Protein AF-A0A165MUW9-F1 (afdb_monomer_lite)

Structure (mmCIF, N/CA/C/O backbone):
data_AF-A0A165MUW9-F1
#
_entry.id   AF-A0A165MUW9-F1
#
loop_
_atom_site.group_PDB
_atom_site.id
_atom_site.type_symbol
_atom_site.label_atom_id
_atom_site.label_alt_id
_atom_site.label_comp_id
_atom_site.label_asym_id
_atom_site.label_entity_id
_atom_site.label_seq_id
_atom_site.pdbx_PDB_ins_code
_atom_site.Cartn_x
_atom_site.Cartn_y
_atom_site.Cartn_z
_atom_site.occupancy
_atom_site.B_iso_or_equiv
_atom_site.auth_seq_id
_atom_site.auth_comp_id
_atom_site.auth_asym_id
_atom_site.auth_atom_id
_atom_site.pdbx_PDB_model_num
ATOM 1 N N . MET A 1 1 ? -27.043 -12.378 21.283 1.00 35.66 1 MET A N 1
ATOM 2 C CA . MET A 1 1 ? -28.149 -11.567 20.725 1.00 35.66 1 MET A CA 1
ATOM 3 C C . MET A 1 1 ? -29.517 -12.014 21.236 1.00 35.66 1 MET A C 1
ATOM 5 O O . MET A 1 1 ? -30.112 -11.229 21.950 1.00 35.66 1 MET A O 1
ATOM 9 N N . ALA A 1 2 ? -29.975 -13.257 21.007 1.00 33.88 2 ALA A N 1
ATOM 10 C CA . ALA A 1 2 ? -31.263 -13.745 21.541 1.00 33.88 2 ALA A CA 1
ATOM 11 C C . ALA A 1 2 ? -31.456 -13.462 23.050 1.00 33.88 2 ALA A C 1
ATOM 13 O O . ALA A 1 2 ? -32.377 -12.740 23.406 1.00 33.88 2 ALA A O 1
ATOM 14 N N . ARG A 1 3 ? -30.514 -13.883 23.914 1.00 37.28 3 ARG A N 1
ATOM 15 C CA . ARG A 1 3 ? -30.534 -13.561 25.361 1.00 37.28 3 ARG A CA 1
ATOM 16 C C . ARG A 1 3 ? -30.608 -12.055 25.683 1.00 37.28 3 ARG A C 1
ATOM 18 O O . ARG A 1 3 ? -31.228 -11.696 26.672 1.00 37.28 3 ARG A O 1
ATOM 25 N N . LEU A 1 4 ? -30.016 -11.182 24.861 1.00 36.91 4 LEU A N 1
ATOM 26 C CA . LEU A 1 4 ? -30.074 -9.723 25.057 1.00 36.91 4 LEU A CA 1
ATOM 27 C C . LEU A 1 4 ? -31.446 -9.151 24.670 1.00 36.91 4 LEU A C 1
ATOM 29 O O . LEU A 1 4 ? -31.953 -8.283 25.367 1.00 36.91 4 LEU A O 1
ATOM 33 N N . LEU A 1 5 ? -32.077 -9.672 23.612 1.00 44.84 5 LEU A N 1
ATOM 34 C CA . LEU A 1 5 ? -33.445 -9.298 23.228 1.00 44.84 5 LEU A CA 1
ATOM 35 C C . LEU A 1 5 ? -34.474 -9.774 24.266 1.00 44.84 5 LEU A C 1
ATOM 37 O O . LEU A 1 5 ? -35.399 -9.033 24.585 1.00 44.84 5 LEU A O 1
ATOM 41 N N . THR A 1 6 ? -34.266 -10.957 24.859 1.00 43.69 6 THR A N 1
ATOM 42 C CA . THR A 1 6 ? -35.079 -11.447 25.986 1.00 43.69 6 THR A CA 1
ATOM 43 C C . THR A 1 6 ? -34.939 -10.557 27.226 1.00 43.69 6 THR A C 1
ATOM 45 O O . THR A 1 6 ? -35.933 -10.301 27.893 1.00 43.69 6 THR A O 1
ATOM 48 N N . MET A 1 7 ? -33.740 -10.038 27.518 1.00 37.38 7 MET A N 1
ATOM 49 C CA . MET A 1 7 ? -33.529 -9.091 28.627 1.00 37.38 7 MET A CA 1
ATOM 50 C C . MET A 1 7 ? -34.058 -7.677 28.333 1.00 37.38 7 MET A C 1
ATOM 52 O O . MET A 1 7 ? -34.380 -6.953 29.267 1.00 37.38 7 MET A O 1
ATOM 56 N N . ALA A 1 8 ? -34.183 -7.290 27.059 1.00 43.69 8 ALA A N 1
ATOM 57 C CA . ALA A 1 8 ? -34.751 -6.006 26.638 1.00 43.69 8 ALA A CA 1
ATOM 58 C C . ALA A 1 8 ? -36.284 -6.029 26.443 1.00 43.69 8 ALA A C 1
ATOM 60 O O . ALA A 1 8 ? -36.875 -4.987 26.175 1.00 43.69 8 ALA A O 1
ATOM 61 N N . ASN A 1 9 ? -36.923 -7.201 26.551 1.00 39.31 9 ASN A N 1
ATOM 62 C CA . ASN A 1 9 ? -38.351 -7.423 26.293 1.00 39.31 9 ASN A CA 1
ATOM 63 C C . ASN A 1 9 ? -38.828 -6.966 24.891 1.00 39.31 9 ASN A C 1
ATOM 65 O O . ASN A 1 9 ? -39.945 -6.480 24.723 1.00 39.31 9 ASN A O 1
ATOM 69 N N . ILE A 1 10 ? -37.972 -7.124 23.872 1.00 44.31 10 ILE A N 1
ATOM 70 C CA . ILE A 1 10 ? -38.274 -6.780 22.473 1.00 44.31 10 ILE A CA 1
ATOM 71 C C . ILE A 1 10 ? -38.546 -8.073 21.697 1.00 44.31 10 ILE A C 1
ATOM 73 O O . ILE A 1 10 ? -37.642 -8.896 21.534 1.00 44.31 10 ILE A O 1
ATOM 77 N N . GLN A 1 11 ? -39.767 -8.249 21.178 1.00 35.22 11 GLN A N 1
ATOM 78 C CA . GLN A 1 11 ? -40.065 -9.347 20.251 1.00 35.22 11 GLN A CA 1
ATOM 79 C C . GLN A 1 11 ? -39.429 -9.076 18.873 1.00 35.22 11 GLN A C 1
ATOM 81 O O . GLN A 1 11 ? -39.721 -8.045 18.264 1.00 35.22 11 GLN A O 1
ATOM 86 N N . PRO A 1 12 ? -38.567 -9.970 18.351 1.00 47.41 12 PRO A N 1
ATOM 87 C CA . PRO A 1 12 ? -38.025 -9.837 17.004 1.00 47.41 12 PRO A CA 1
ATOM 88 C C . PRO A 1 12 ? -39.065 -10.238 15.948 1.00 47.41 12 PRO A C 1
ATOM 90 O O . PRO A 1 12 ? -39.785 -11.221 16.118 1.00 47.41 12 PRO A O 1
ATOM 93 N N . ASN A 1 13 ? -39.100 -9.508 14.831 1.00 52.81 13 ASN A N 1
ATOM 94 C CA . ASN A 1 13 ? -39.949 -9.841 13.687 1.00 52.81 13 ASN A CA 1
ATOM 95 C C . ASN A 1 13 ? -39.498 -11.190 13.059 1.00 52.81 13 ASN A C 1
ATOM 97 O O . ASN A 1 13 ? -38.315 -11.311 12.712 1.00 52.81 13 ASN A O 1
ATOM 101 N N . PRO A 1 14 ? -40.393 -12.191 12.906 1.00 44.78 14 PRO A N 1
ATOM 102 C CA . PRO A 1 14 ? -40.047 -13.508 12.362 1.00 44.78 14 PRO A CA 1
ATOM 103 C C . PRO A 1 14 ? -39.533 -13.465 10.914 1.00 44.78 14 PRO A C 1
ATOM 105 O O . PRO A 1 14 ? -38.589 -14.189 10.596 1.00 44.78 14 PRO A O 1
ATOM 108 N N . ASP A 1 15 ? -40.042 -12.564 10.070 1.00 40.88 15 ASP A N 1
ATOM 109 C CA . ASP A 1 15 ? -39.651 -12.471 8.654 1.00 40.88 15 ASP A CA 1
ATOM 110 C C . ASP A 1 15 ? -38.166 -12.100 8.496 1.00 40.88 15 ASP A C 1
ATOM 112 O O . ASP A 1 15 ? -37.473 -12.552 7.582 1.00 40.88 15 ASP A O 1
ATOM 116 N N . VAL A 1 16 ? -37.639 -11.315 9.443 1.00 44.62 16 VAL A N 1
ATOM 117 C CA . VAL A 1 16 ? -36.217 -10.947 9.498 1.00 44.62 16 VAL A CA 1
ATOM 118 C C . VAL A 1 16 ? -35.354 -12.156 9.874 1.00 44.62 16 VAL A C 1
ATOM 120 O O . VAL A 1 16 ? -34.238 -12.288 9.376 1.00 44.62 16 VAL A O 1
ATOM 123 N N . LEU A 1 17 ? -35.849 -13.066 10.718 1.00 44.97 17 LEU A N 1
ATOM 124 C CA . LEU A 1 17 ? -35.105 -14.260 11.133 1.00 44.97 17 LEU A CA 1
ATOM 125 C C . LEU A 1 17 ? -35.004 -15.301 10.007 1.00 44.97 17 LEU A C 1
ATOM 127 O O . LEU A 1 17 ? -33.941 -15.908 9.840 1.00 44.97 17 LEU A O 1
ATOM 131 N N . ASP A 1 18 ? -36.049 -15.473 9.195 1.00 39.03 18 ASP A N 1
ATOM 132 C CA . ASP A 1 18 ? -36.024 -16.435 8.085 1.00 39.03 18 ASP A CA 1
ATOM 133 C C . ASP A 1 18 ? -35.266 -15.911 6.845 1.00 39.03 18 ASP A C 1
ATOM 135 O O . ASP A 1 18 ? -34.538 -16.679 6.205 1.00 39.03 18 ASP A O 1
ATOM 139 N N . LEU A 1 19 ? -35.270 -14.594 6.583 1.00 37.19 19 LEU A N 1
ATOM 140 C CA . LEU A 1 19 ? -34.364 -13.960 5.604 1.00 37.19 19 LEU A CA 1
ATOM 141 C C . LEU A 1 19 ? -32.873 -14.178 5.938 1.00 37.19 19 LEU A C 1
ATOM 143 O O . LEU A 1 19 ? -32.042 -14.367 5.040 1.00 37.19 19 LEU A O 1
ATOM 147 N N . TRP A 1 20 ? -32.523 -14.202 7.229 1.00 40.53 20 TRP A N 1
ATOM 148 C CA . TRP A 1 20 ? -31.165 -14.521 7.685 1.00 40.53 20 TRP A CA 1
ATOM 149 C C . TRP A 1 20 ? -30.823 -16.012 7.554 1.00 40.53 20 TRP A C 1
ATOM 151 O O . TRP A 1 20 ? -29.695 -16.341 7.180 1.00 40.53 20 TRP A O 1
ATOM 161 N N . ARG A 1 21 ? -31.778 -16.920 7.798 1.00 40.44 21 ARG A N 1
ATOM 162 C CA . ARG A 1 21 ? -31.578 -18.375 7.645 1.00 40.44 21 ARG A CA 1
ATOM 163 C C . ARG A 1 21 ? -31.292 -18.786 6.202 1.00 40.44 21 ARG A C 1
ATOM 165 O O . ARG A 1 21 ? -30.348 -19.537 5.962 1.00 40.44 21 ARG A O 1
ATOM 172 N N . LEU A 1 22 ? -32.051 -18.262 5.239 1.00 33.56 22 LEU A N 1
ATOM 173 C CA . LEU A 1 22 ? -31.872 -18.586 3.816 1.00 33.56 22 LEU A CA 1
ATOM 174 C C . LEU A 1 22 ? -30.542 -18.061 3.241 1.00 33.56 22 LEU A C 1
ATOM 176 O O . LEU A 1 22 ? -29.951 -18.694 2.367 1.00 33.56 22 LEU A O 1
ATOM 180 N N . SER A 1 23 ? -30.025 -16.947 3.767 1.00 35.31 23 SER A N 1
ATOM 181 C CA . SER A 1 23 ? -28.803 -16.300 3.259 1.00 35.31 23 SER A CA 1
ATOM 182 C C . SER A 1 23 ? -27.492 -17.015 3.636 1.00 35.31 23 SER A C 1
ATOM 184 O O . SER A 1 23 ? -26.454 -16.759 3.027 1.00 35.31 23 SER A O 1
ATOM 186 N N . LEU A 1 24 ? -27.510 -17.915 4.626 1.00 35.19 24 LEU A N 1
ATOM 187 C CA . LEU A 1 24 ? -26.317 -18.584 5.174 1.00 35.19 24 LEU A CA 1
ATOM 188 C C . LEU A 1 24 ? -25.984 -19.936 4.510 1.00 35.19 24 LEU A C 1
ATOM 190 O O . LEU A 1 24 ? -24.987 -20.567 4.860 1.00 35.19 24 LEU A O 1
ATOM 194 N N . HIS A 1 25 ? -26.792 -20.382 3.544 1.00 31.53 25 HIS A N 1
ATOM 195 C CA . HIS A 1 25 ? -26.778 -21.761 3.041 1.00 31.53 25 HIS A CA 1
ATOM 196 C C . HIS A 1 25 ? -25.649 -22.122 2.047 1.00 31.53 25 HIS A C 1
ATOM 198 O O . HIS A 1 25 ? -25.529 -23.295 1.693 1.00 31.53 25 HIS A O 1
ATOM 204 N N . ARG A 1 26 ? -24.837 -21.162 1.562 1.00 27.98 26 ARG A N 1
ATOM 205 C CA . ARG A 1 26 ? -23.780 -21.404 0.545 1.00 27.98 26 ARG A CA 1
ATOM 206 C C . ARG A 1 26 ? -22.555 -20.466 0.634 1.00 27.98 26 ARG A C 1
ATOM 208 O O . ARG A 1 26 ? -22.246 -19.783 -0.338 1.00 27.98 26 ARG A O 1
ATOM 215 N N . ILE A 1 27 ? -21.828 -20.426 1.758 1.00 26.78 27 ILE A N 1
ATOM 216 C CA . ILE A 1 27 ? -20.518 -19.732 1.839 1.00 26.78 27 ILE A CA 1
ATOM 217 C C . ILE A 1 27 ? -19.506 -20.537 2.675 1.00 26.78 27 ILE A C 1
ATOM 219 O O . ILE A 1 27 ? -19.787 -20.903 3.816 1.00 26.78 27 ILE A O 1
ATOM 223 N N . VAL A 1 28 ? -18.305 -20.754 2.122 1.00 26.38 28 VAL A N 1
ATOM 224 C CA . VAL A 1 28 ? -17.113 -21.204 2.866 1.00 26.38 28 VAL A CA 1
ATOM 225 C C . VAL A 1 28 ? -16.524 -19.998 3.603 1.00 26.38 28 VAL A C 1
ATOM 227 O O . VAL A 1 28 ? -16.171 -19.003 2.974 1.00 26.38 28 VAL A O 1
ATOM 230 N N . LEU A 1 29 ? -16.437 -20.073 4.932 1.00 27.77 29 LEU A N 1
ATOM 231 C CA . LEU A 1 29 ? -15.969 -18.986 5.798 1.00 27.77 29 LEU A CA 1
ATOM 232 C C . LEU A 1 29 ? -14.586 -19.301 6.382 1.00 27.77 29 LEU A C 1
ATOM 234 O O . LEU A 1 29 ? -14.424 -20.284 7.102 1.00 27.77 29 LEU A O 1
ATOM 238 N N . LEU A 1 30 ? -13.620 -18.421 6.112 1.00 27.19 30 LEU A N 1
ATOM 239 C CA . LEU A 1 30 ? -12.354 -18.314 6.842 1.00 27.19 30 LEU A CA 1
ATOM 240 C C . LEU A 1 30 ? -12.501 -17.253 7.942 1.00 27.19 30 LEU A C 1
ATOM 242 O O . LEU A 1 30 ? -13.113 -16.208 7.718 1.00 27.19 30 LEU A O 1
ATOM 246 N N . ALA A 1 31 ? -11.930 -17.512 9.117 1.00 28.62 31 ALA A N 1
ATOM 247 C CA . ALA A 1 31 ? -11.882 -16.568 10.231 1.00 28.62 31 ALA A CA 1
ATOM 248 C C . ALA A 1 31 ? -10.566 -16.716 11.007 1.00 28.62 31 ALA A C 1
ATOM 250 O O . ALA A 1 31 ? -9.940 -17.776 10.987 1.00 28.62 31 ALA A O 1
ATOM 251 N N . VAL A 1 32 ? -10.165 -15.638 11.679 1.00 33.03 32 VAL A N 1
ATOM 252 C CA . VAL A 1 32 ? -8.877 -15.470 12.363 1.00 33.03 32 VAL A CA 1
ATOM 253 C C . VAL A 1 32 ? -9.152 -14.755 13.683 1.00 33.03 32 VAL A C 1
ATOM 255 O O . VAL A 1 32 ? -9.816 -13.724 13.667 1.00 33.03 32 VAL A O 1
ATOM 258 N N . ILE A 1 33 ? -8.673 -15.275 14.814 1.00 32.31 33 ILE A N 1
ATOM 259 C CA . ILE A 1 33 ? -8.878 -14.665 16.141 1.00 32.31 33 ILE A CA 1
ATOM 260 C C . ILE A 1 33 ? -7.528 -14.304 16.748 1.00 32.31 33 ILE A C 1
ATOM 262 O O . ILE A 1 33 ? -6.602 -15.107 16.673 1.00 32.31 33 ILE A O 1
ATOM 266 N N . SER A 1 34 ? -7.446 -13.111 17.349 1.00 31.97 34 SER A N 1
ATOM 267 C CA . SER A 1 34 ? -6.209 -12.565 17.899 1.00 31.97 34 SER A CA 1
ATOM 268 C C . SER A 1 34 ? -6.417 -11.819 19.228 1.00 31.97 34 SER A C 1
ATOM 270 O O . SER A 1 34 ? -7.342 -11.013 19.345 1.00 31.97 34 SER A O 1
ATOM 272 N N . ILE A 1 35 ? -5.589 -12.111 20.243 1.00 35.50 35 ILE A N 1
ATOM 273 C CA . ILE A 1 35 ? -5.647 -11.522 21.598 1.00 35.50 35 ILE A CA 1
ATOM 274 C C . ILE A 1 35 ? -4.235 -11.390 22.178 1.00 35.50 35 ILE A C 1
ATOM 276 O O . ILE A 1 35 ? -3.543 -12.384 22.379 1.00 35.50 35 ILE A O 1
ATOM 280 N N . SER A 1 36 ? -3.882 -10.169 22.589 1.00 27.86 36 SER A N 1
ATOM 281 C CA . SER A 1 36 ? -2.661 -9.881 23.350 1.00 27.86 36 SER A CA 1
ATOM 282 C C . SER A 1 36 ? -2.977 -9.161 24.669 1.00 27.86 36 SER A C 1
ATOM 284 O O . SER A 1 36 ? -4.088 -8.673 24.872 1.00 27.86 36 SER A O 1
ATOM 286 N N . CYS A 1 37 ? -2.000 -9.094 25.579 1.00 26.31 37 CYS A N 1
ATOM 287 C CA . CYS A 1 37 ? -2.146 -8.878 27.036 1.00 26.31 37 CYS A CA 1
ATOM 288 C C . CYS A 1 37 ? -2.717 -7.520 27.524 1.00 26.31 37 CYS A C 1
ATOM 290 O O . CYS A 1 37 ? -2.519 -7.140 28.675 1.00 26.31 37 CYS A O 1
ATOM 292 N N . SER A 1 38 ? -3.413 -6.761 26.682 1.00 25.17 38 SER A N 1
ATOM 293 C CA . SER A 1 38 ? -4.191 -5.582 27.099 1.00 25.17 38 SER A CA 1
ATOM 294 C C . SER A 1 38 ? -5.479 -5.372 26.293 1.00 25.17 38 SER A C 1
ATOM 296 O O . SER A 1 38 ? -6.309 -4.561 26.699 1.00 25.17 38 SER A O 1
ATOM 298 N N . HIS A 1 39 ? -5.671 -6.076 25.169 1.00 31.17 39 HIS A N 1
ATOM 299 C CA . HIS A 1 39 ? -6.810 -5.906 24.264 1.00 31.17 39 HIS A CA 1
ATOM 300 C C . HIS A 1 39 ? -7.266 -7.271 23.705 1.00 31.17 39 HIS A C 1
ATOM 302 O O . HIS A 1 39 ? -6.510 -7.960 23.019 1.00 31.17 39 HIS A O 1
ATOM 308 N N . LEU A 1 40 ? -8.528 -7.630 23.948 1.00 29.25 40 LEU A N 1
ATOM 309 C CA . LEU A 1 40 ? -9.276 -8.613 23.148 1.00 29.25 40 LEU A CA 1
ATOM 310 C C . LEU A 1 40 ? -9.551 -7.984 21.761 1.00 29.25 40 LEU A C 1
ATOM 312 O O . LEU A 1 40 ? -9.706 -6.776 21.692 1.00 29.25 40 LEU A O 1
ATOM 316 N N . VAL A 1 41 ? -9.658 -8.736 20.661 1.00 31.97 41 VAL A N 1
ATOM 317 C CA . VAL A 1 41 ? -10.349 -8.277 19.432 1.00 31.97 41 VAL A CA 1
ATOM 318 C C . VAL A 1 41 ? -11.072 -9.462 18.800 1.00 31.97 41 VAL A C 1
ATOM 320 O O . VAL A 1 41 ? -10.502 -10.531 18.598 1.00 31.97 41 VAL A O 1
ATOM 323 N N . LEU A 1 42 ? -12.336 -9.252 18.432 1.00 25.73 42 LEU A N 1
ATOM 324 C CA . LEU A 1 42 ? -13.071 -10.158 17.555 1.00 25.73 42 LEU A CA 1
ATOM 325 C C . LEU A 1 42 ? -12.877 -9.706 16.105 1.00 25.73 42 LEU A C 1
ATOM 327 O O . LEU A 1 42 ? -13.496 -8.737 15.666 1.00 25.73 42 LEU A O 1
ATOM 331 N N . ALA A 1 43 ? -12.016 -10.408 15.368 1.00 27.97 43 ALA A N 1
ATOM 332 C CA . ALA A 1 43 ? -11.793 -10.173 13.948 1.00 27.97 43 ALA A CA 1
ATOM 333 C C . ALA A 1 43 ? -12.613 -11.155 13.091 1.00 27.97 43 ALA A C 1
ATOM 335 O O . ALA A 1 43 ? -12.410 -12.366 13.123 1.00 27.97 43 ALA A O 1
ATOM 336 N N . PHE A 1 44 ? -13.502 -10.622 12.253 1.00 40.28 44 PHE A N 1
ATOM 337 C CA . PHE A 1 44 ? -13.894 -11.295 11.015 1.00 40.28 44 PHE A CA 1
ATOM 338 C C . PHE A 1 44 ? -13.036 -10.707 9.908 1.00 40.28 44 PHE A C 1
ATOM 340 O O . PHE A 1 44 ? -13.382 -9.658 9.376 1.00 40.28 44 PHE A O 1
ATOM 347 N N . ALA A 1 45 ? -11.922 -11.378 9.618 1.00 29.25 45 ALA A N 1
ATOM 348 C CA . ALA A 1 45 ? -10.885 -10.897 8.715 1.00 29.25 45 ALA A CA 1
ATOM 349 C C . ALA A 1 45 ? -10.354 -9.489 9.098 1.00 29.25 45 ALA A C 1
ATOM 351 O O . ALA A 1 45 ? -10.822 -8.471 8.602 1.00 29.25 45 ALA A O 1
ATOM 352 N N . ASP A 1 46 ? -9.287 -9.492 9.917 1.00 31.02 46 ASP A N 1
ATOM 353 C CA . ASP A 1 46 ? -8.046 -8.714 9.690 1.00 31.02 46 ASP A CA 1
ATOM 354 C C . ASP A 1 46 ? -7.649 -7.591 10.707 1.00 31.02 46 ASP A C 1
ATOM 356 O O . ASP A 1 46 ? -8.252 -6.521 10.751 1.00 31.02 46 ASP A O 1
ATOM 360 N N . GLY A 1 47 ? -6.535 -7.780 11.454 1.00 36.47 47 GLY A N 1
ATOM 361 C CA . GLY A 1 47 ? -5.840 -6.816 12.369 1.00 36.47 47 GLY A CA 1
ATOM 362 C C . GLY A 1 47 ? -4.339 -6.630 12.007 1.00 36.47 47 GLY A C 1
ATOM 363 O O . GLY A 1 47 ? -3.918 -7.188 10.997 1.00 36.47 47 GLY A O 1
ATOM 364 N N . TRP A 1 48 ? -3.442 -5.878 12.680 1.00 32.78 48 TRP A N 1
ATOM 365 C CA . TRP A 1 48 ? -3.412 -5.027 13.901 1.00 32.78 48 TRP A CA 1
ATOM 366 C C . TRP A 1 48 ? -2.319 -3.920 13.758 1.00 32.78 48 TRP A C 1
ATOM 368 O O . TRP A 1 48 ? -1.617 -3.908 12.754 1.00 32.78 48 TRP A O 1
ATOM 378 N N . VAL A 1 49 ? -2.138 -3.003 14.739 1.00 24.78 49 VAL A N 1
ATOM 379 C CA . VAL A 1 49 ? -0.859 -2.282 15.061 1.00 24.78 49 VAL A CA 1
ATOM 380 C C . VAL A 1 49 ? -0.841 -1.878 16.557 1.00 24.78 49 VAL A C 1
ATOM 382 O O . VAL A 1 49 ? -1.863 -1.414 17.054 1.00 24.78 49 VAL A O 1
ATOM 385 N N . VAL A 1 50 ? 0.310 -1.985 17.245 1.00 24.36 50 VAL A N 1
ATOM 386 C CA . VAL A 1 50 ? 0.539 -1.580 18.658 1.00 24.36 50 VAL A CA 1
ATOM 387 C C . VAL A 1 50 ? 1.452 -0.340 18.756 1.00 24.36 50 VAL A C 1
ATOM 389 O O . VAL A 1 50 ? 2.392 -0.204 17.972 1.00 24.36 50 VAL A O 1
ATOM 392 N N . TRP A 1 51 ? 1.217 0.540 19.739 1.00 22.08 51 TRP A N 1
ATOM 393 C CA . TRP A 1 51 ? 2.070 1.700 20.061 1.00 22.08 51 TRP A CA 1
ATOM 394 C C . TRP A 1 51 ? 3.008 1.421 21.248 1.00 22.08 51 TRP A C 1
ATOM 396 O O . TRP A 1 51 ? 2.622 0.747 22.200 1.00 22.08 51 TRP A O 1
ATOM 406 N N . ARG A 1 52 ? 4.219 1.999 21.242 1.00 22.23 52 ARG A N 1
ATOM 407 C CA . ARG A 1 52 ? 5.151 1.975 22.386 1.00 22.23 52 ARG A CA 1
ATOM 408 C C . ARG A 1 52 ? 5.655 3.385 22.691 1.00 22.23 52 ARG A C 1
ATOM 410 O O . ARG A 1 52 ? 6.296 4.003 21.847 1.00 22.23 52 ARG A O 1
ATOM 417 N N . VAL A 1 53 ? 5.402 3.872 23.905 1.00 20.33 53 VAL A N 1
ATOM 418 C CA . VAL A 1 53 ? 5.999 5.116 24.415 1.00 20.33 53 VAL A CA 1
ATOM 419 C C . VAL A 1 53 ? 7.452 4.836 24.795 1.00 20.33 53 VAL A C 1
ATOM 421 O O . VAL A 1 53 ? 7.723 3.903 25.550 1.00 20.33 53 VAL A O 1
ATOM 424 N N . SER A 1 54 ? 8.386 5.636 24.281 1.00 22.05 54 SER A N 1
ATOM 425 C CA . SER A 1 54 ? 9.809 5.527 24.611 1.00 22.05 54 SER A CA 1
ATOM 426 C C . SER A 1 54 ? 10.243 6.745 25.420 1.00 22.05 54 SER A C 1
ATOM 428 O O . SER A 1 54 ? 10.321 7.850 24.889 1.00 22.05 54 SER A O 1
ATOM 430 N N . VAL A 1 55 ? 10.532 6.547 26.708 1.00 26.44 55 VAL A N 1
ATOM 431 C CA . VAL A 1 55 ? 11.112 7.584 27.573 1.00 26.44 55 VAL A CA 1
ATOM 432 C C . VAL A 1 55 ? 12.633 7.511 27.445 1.00 26.44 55 VAL A C 1
ATOM 434 O O . VAL A 1 55 ? 13.240 6.532 27.872 1.00 26.44 55 VAL A O 1
ATOM 437 N N . GLY A 1 56 ? 13.252 8.530 26.847 1.00 25.03 56 GLY A N 1
ATOM 438 C CA . GLY A 1 56 ? 14.700 8.599 26.633 1.00 25.03 56 GLY A CA 1
ATOM 439 C C . GLY A 1 56 ? 15.270 9.954 27.046 1.00 25.03 56 GLY A C 1
ATOM 440 O O . GLY A 1 56 ? 14.871 10.983 26.510 1.00 25.03 56 GLY A O 1
ATOM 441 N N . LYS A 1 57 ? 16.208 9.951 28.000 1.00 24.94 57 LYS A N 1
ATOM 442 C CA . LYS A 1 57 ? 17.009 11.132 28.365 1.00 24.94 57 LYS A CA 1
ATOM 443 C C . LYS A 1 57 ? 18.102 11.367 27.308 1.00 24.94 57 LYS A C 1
ATOM 445 O O . LYS A 1 57 ? 18.627 10.381 26.791 1.00 24.94 57 LYS A O 1
ATOM 450 N N . PRO A 1 58 ? 18.501 12.618 27.022 1.00 28.09 58 PRO A N 1
ATOM 451 C CA . PRO A 1 58 ? 19.621 12.886 26.131 1.00 28.09 58 PRO A CA 1
ATOM 452 C C . PRO A 1 58 ? 20.966 12.698 26.849 1.00 28.09 58 PRO A C 1
ATOM 454 O O . PRO A 1 58 ? 21.160 13.183 27.964 1.00 28.09 58 PRO A O 1
ATOM 457 N N . THR A 1 59 ? 21.922 12.075 26.167 1.00 25.12 59 THR A N 1
ATOM 458 C CA . THR A 1 59 ? 23.359 12.192 26.450 1.00 25.12 59 THR A CA 1
ATOM 459 C C . THR A 1 59 ? 24.045 12.745 25.207 1.00 25.12 59 THR A C 1
ATOM 461 O O . THR A 1 59 ? 23.875 12.224 24.107 1.00 25.12 59 THR A O 1
ATOM 464 N N . PHE A 1 60 ? 24.791 13.836 25.375 1.00 26.30 60 PHE A N 1
ATOM 465 C CA . PHE A 1 60 ? 25.502 14.503 24.287 1.00 26.30 60 PHE A CA 1
ATOM 466 C C . PHE A 1 60 ? 26.862 13.848 24.037 1.00 26.30 60 PHE A C 1
ATOM 468 O O . PHE A 1 60 ? 27.647 13.683 24.967 1.00 26.30 60 PHE A O 1
ATOM 475 N N . HIS A 1 61 ? 27.184 13.604 22.767 1.00 25.17 61 HIS A N 1
ATOM 476 C CA . HIS A 1 61 ? 28.564 13.501 22.301 1.00 25.17 61 HIS A CA 1
ATOM 477 C C . HIS A 1 61 ? 28.763 14.454 21.123 1.00 25.17 61 HIS A C 1
ATOM 479 O O . HIS A 1 61 ? 28.008 14.427 20.153 1.00 25.17 61 HIS A O 1
ATOM 485 N N . ILE A 1 62 ? 29.773 15.313 21.239 1.00 31.06 62 ILE A N 1
ATOM 486 C CA . ILE A 1 62 ? 30.184 16.265 20.207 1.00 31.06 62 ILE A CA 1
ATOM 487 C C . ILE A 1 62 ? 31.326 15.623 19.416 1.00 31.06 62 ILE A C 1
ATOM 489 O O . ILE A 1 62 ? 32.315 15.199 20.009 1.00 31.06 62 ILE A O 1
ATOM 493 N N . LEU A 1 63 ? 31.210 15.596 18.088 1.00 28.75 63 LEU A N 1
ATOM 494 C CA . LEU A 1 63 ? 32.325 15.357 17.169 1.00 28.75 63 LEU A CA 1
ATOM 495 C C . LEU A 1 63 ? 32.306 16.426 16.062 1.00 28.7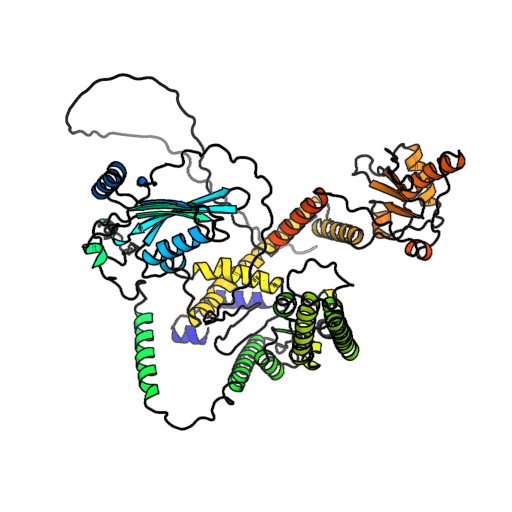5 63 LEU A C 1
ATOM 497 O O . LEU A 1 63 ? 31.224 16.884 15.685 1.00 28.75 63 LEU A O 1
ATOM 501 N N . PRO A 1 64 ? 33.476 16.876 15.575 1.00 31.16 64 PRO A N 1
ATOM 502 C CA . PRO A 1 64 ? 33.575 18.048 14.709 1.00 31.16 64 PRO A CA 1
ATOM 503 C C . PRO A 1 64 ? 33.233 17.729 13.248 1.00 31.16 64 PRO A C 1
ATOM 505 O O . PRO A 1 64 ? 33.665 16.714 12.703 1.00 31.16 64 PRO A O 1
ATOM 508 N N . MET A 1 65 ? 32.518 18.640 12.583 1.00 28.55 65 MET A N 1
ATOM 509 C CA . MET A 1 65 ? 32.349 18.611 11.127 1.00 28.55 65 MET A CA 1
ATOM 510 C C . MET A 1 65 ? 33.475 19.378 10.425 1.00 28.55 65 MET A C 1
ATOM 512 O O . MET A 1 65 ? 33.755 20.528 10.762 1.00 28.55 65 MET A O 1
ATOM 516 N N . HIS A 1 66 ? 34.071 18.762 9.402 1.00 31.22 66 HIS A N 1
ATOM 517 C CA . HIS A 1 66 ? 34.898 19.467 8.421 1.00 31.22 66 HIS A CA 1
ATOM 518 C C . HIS A 1 66 ? 34.016 20.253 7.429 1.00 31.22 66 HIS A C 1
ATOM 520 O O . HIS A 1 66 ? 32.926 19.790 7.086 1.00 31.22 66 HIS A O 1
ATOM 526 N N . PRO A 1 67 ? 34.471 21.417 6.930 1.00 34.06 67 PRO A N 1
ATOM 527 C CA . PRO A 1 67 ? 33.683 22.240 6.021 1.00 34.06 67 PRO A CA 1
ATOM 528 C C . PRO A 1 67 ? 33.710 21.691 4.589 1.00 34.06 67 PRO A C 1
ATOM 530 O O . PRO A 1 67 ? 34.770 21.583 3.974 1.00 34.06 67 PRO A O 1
ATOM 533 N N . THR A 1 68 ? 32.536 21.428 4.016 1.00 33.25 68 THR A N 1
ATOM 534 C CA . THR A 1 68 ? 32.361 21.293 2.561 1.00 33.25 68 THR A CA 1
ATOM 535 C C . THR A 1 68 ? 31.857 22.606 1.970 1.00 33.25 68 THR A C 1
ATOM 537 O O . THR A 1 68 ? 30.953 23.236 2.516 1.00 33.25 68 THR A O 1
ATOM 540 N N . THR A 1 69 ? 32.443 23.026 0.851 1.00 36.59 69 THR A N 1
ATOM 541 C CA . THR A 1 69 ? 32.182 24.324 0.216 1.00 36.59 69 THR A CA 1
ATOM 542 C C . THR A 1 69 ? 30.793 24.400 -0.441 1.00 36.59 69 THR A C 1
ATOM 544 O O . THR A 1 69 ? 30.347 23.430 -1.059 1.00 36.59 69 THR A O 1
ATOM 547 N N . PRO A 1 70 ? 30.087 25.546 -0.347 1.00 36.84 70 PRO A N 1
ATOM 548 C CA . PRO A 1 70 ? 28.747 25.684 -0.906 1.00 36.84 70 PRO A CA 1
ATOM 549 C C . PRO A 1 70 ? 28.787 25.823 -2.433 1.00 36.84 70 PRO A C 1
ATOM 551 O O . PRO A 1 70 ? 29.504 26.661 -2.982 1.00 36.84 70 PRO A O 1
ATOM 554 N N . LYS A 1 71 ? 27.965 25.034 -3.135 1.00 34.38 71 LYS A N 1
ATOM 555 C CA . LYS A 1 71 ? 27.697 25.249 -4.564 1.00 34.38 71 LYS A CA 1
ATOM 556 C C . LYS A 1 71 ? 26.740 26.431 -4.735 1.00 34.38 71 LYS A C 1
ATOM 558 O O . LYS A 1 71 ? 25.718 26.502 -4.061 1.00 34.38 71 LYS A O 1
ATOM 563 N N . SER A 1 72 ? 27.080 27.324 -5.662 1.00 35.28 72 SER A N 1
ATOM 564 C CA . SER A 1 72 ? 26.306 28.523 -6.004 1.00 35.28 72 SER A CA 1
ATOM 565 C C . SER A 1 72 ? 24.846 28.199 -6.349 1.00 35.28 72 SER A C 1
ATOM 567 O O . SER A 1 72 ? 24.571 27.488 -7.319 1.00 35.28 72 SER A O 1
ATOM 569 N N . SER A 1 73 ? 23.912 28.740 -5.565 1.00 36.03 73 SER A N 1
ATOM 570 C CA . SER A 1 73 ? 22.485 28.768 -5.881 1.00 36.03 73 SER A CA 1
ATOM 571 C C . SER A 1 73 ? 22.154 30.012 -6.714 1.00 36.03 73 SER A C 1
ATOM 573 O O . SER A 1 73 ? 22.651 31.111 -6.468 1.00 36.03 73 SER A O 1
ATOM 575 N N . LYS A 1 74 ? 21.299 29.846 -7.731 1.00 36.41 74 LYS A N 1
ATOM 576 C CA . LYS A 1 74 ? 20.787 30.974 -8.526 1.00 36.41 74 LYS A CA 1
ATOM 577 C C . LYS A 1 74 ? 19.905 31.871 -7.638 1.00 36.41 74 LYS A C 1
ATOM 579 O O . LYS A 1 74 ? 19.179 31.331 -6.802 1.00 36.41 74 LYS A O 1
ATOM 584 N N . PRO A 1 75 ? 19.920 33.205 -7.821 1.00 37.69 75 PRO A N 1
ATOM 585 C CA . PRO A 1 75 ? 19.129 34.109 -6.994 1.00 37.69 75 PRO A CA 1
ATOM 586 C C . PRO A 1 75 ? 17.633 33.822 -7.156 1.00 37.69 75 PRO A C 1
ATOM 588 O O . PRO A 1 75 ? 17.099 33.840 -8.268 1.00 37.69 75 PRO A O 1
ATOM 591 N N . LEU A 1 76 ? 16.971 33.552 -6.030 1.00 40.94 76 LEU A N 1
ATOM 592 C CA . LEU A 1 76 ? 15.526 33.365 -5.960 1.00 40.94 76 LEU A CA 1
ATOM 593 C C . LEU A 1 76 ? 14.786 34.629 -6.418 1.00 40.94 76 LEU A C 1
ATOM 595 O O . LEU A 1 76 ? 15.260 35.758 -6.276 1.00 40.94 76 LEU A O 1
ATOM 599 N N . SER A 1 77 ? 13.611 34.409 -7.003 1.00 39.75 77 SER A N 1
ATOM 600 C CA . SER A 1 77 ? 12.748 35.453 -7.548 1.00 39.75 77 SER A CA 1
ATOM 601 C C . SER A 1 77 ? 12.361 36.501 -6.498 1.00 39.75 77 SER A C 1
ATOM 603 O O . SER A 1 77 ? 12.278 36.216 -5.304 1.00 39.75 77 SER A O 1
ATOM 605 N N . ARG A 1 78 ? 12.108 37.734 -6.970 1.00 35.66 78 ARG A N 1
ATOM 606 C CA . ARG A 1 78 ? 11.721 38.894 -6.144 1.00 35.66 78 ARG A CA 1
ATOM 607 C C . ARG A 1 78 ? 10.676 38.505 -5.082 1.00 35.66 78 ARG A C 1
ATOM 609 O O . ARG A 1 78 ? 9.698 37.845 -5.447 1.00 35.66 78 ARG A O 1
ATOM 616 N N . PRO A 1 79 ? 10.807 38.967 -3.823 1.00 39.81 79 PRO A N 1
ATOM 617 C CA . PRO A 1 79 ? 9.833 38.660 -2.784 1.00 39.81 79 PRO A CA 1
ATOM 618 C C . PRO A 1 79 ? 8.446 39.152 -3.211 1.00 39.81 79 PRO A C 1
ATOM 620 O O . PRO A 1 79 ? 8.219 40.352 -3.392 1.00 39.81 79 PRO A O 1
ATOM 623 N N . ARG A 1 80 ? 7.501 38.219 -3.384 1.00 47.75 80 ARG A N 1
ATOM 624 C CA . ARG A 1 80 ? 6.082 38.571 -3.517 1.00 47.75 80 ARG A CA 1
ATOM 625 C C . ARG A 1 80 ? 5.671 39.304 -2.239 1.00 47.75 80 ARG A C 1
ATOM 627 O O . ARG A 1 80 ? 5.974 38.827 -1.148 1.00 47.75 80 ARG A O 1
ATOM 634 N N . LYS A 1 81 ? 4.948 40.423 -2.364 1.00 46.56 81 LYS A N 1
ATOM 635 C CA . LYS A 1 81 ? 4.323 41.134 -1.231 1.00 46.56 81 LYS A CA 1
ATOM 636 C C . LYS A 1 81 ? 3.207 40.274 -0.612 1.00 46.56 81 LYS A C 1
ATOM 638 O O . LYS A 1 81 ? 2.025 40.546 -0.792 1.00 46.56 81 LYS A O 1
ATOM 643 N N . LEU A 1 82 ? 3.584 39.227 0.119 1.00 51.41 82 LEU A N 1
ATOM 644 C CA . LEU A 1 82 ? 2.701 38.351 0.892 1.00 51.41 82 LEU A CA 1
ATOM 645 C C . LEU A 1 82 ? 2.347 39.003 2.240 1.00 51.41 82 LEU A C 1
ATOM 647 O O . LEU A 1 82 ? 2.607 38.457 3.308 1.00 51.41 82 LEU A O 1
ATOM 651 N N . TYR A 1 83 ? 1.738 40.187 2.163 1.00 58.78 83 TYR A N 1
ATOM 652 C CA . TYR A 1 83 ? 1.206 40.938 3.304 1.00 58.78 83 TYR A CA 1
ATOM 653 C C . TYR A 1 83 ? -0.307 41.141 3.164 1.00 58.78 83 TYR A C 1
ATOM 655 O O . TYR A 1 83 ? -0.835 42.224 3.397 1.00 58.78 83 TYR A O 1
ATOM 663 N N . ALA A 1 84 ? -1.018 40.080 2.775 1.00 74.44 84 ALA A N 1
ATOM 664 C CA . ALA A 1 84 ? -2.451 40.018 3.027 1.00 74.44 84 ALA A CA 1
ATOM 665 C C . ALA A 1 84 ? -2.665 39.994 4.550 1.00 74.44 84 ALA A C 1
ATOM 667 O O . ALA A 1 84 ? -2.104 39.120 5.221 1.00 74.44 84 ALA A O 1
ATOM 668 N N . LYS A 1 85 ? -3.459 40.940 5.075 1.00 87.00 85 LYS A N 1
ATOM 669 C CA . LYS A 1 85 ? -4.019 40.880 6.438 1.00 87.00 85 LYS A CA 1
ATOM 670 C C . LYS A 1 85 ? -4.704 39.507 6.643 1.00 87.00 85 LYS A C 1
ATOM 672 O O . LYS A 1 85 ? -5.114 38.900 5.648 1.00 87.00 85 LYS A O 1
ATOM 677 N N . PRO A 1 86 ? -4.813 38.983 7.878 1.00 91.25 86 PRO A N 1
ATOM 678 C CA . PRO A 1 86 ? -5.527 37.729 8.090 1.00 91.25 86 PRO A CA 1
ATOM 679 C C . PRO A 1 86 ? -7.003 37.899 7.712 1.00 91.25 86 PRO A C 1
ATOM 681 O O . PRO A 1 86 ? -7.531 39.013 7.712 1.00 91.25 86 PRO A O 1
ATOM 684 N N . GLU A 1 87 ? -7.664 36.798 7.366 1.00 94.75 87 GLU A N 1
ATOM 685 C CA . GLU A 1 87 ? -9.056 36.805 6.892 1.00 94.75 87 GLU A CA 1
ATOM 686 C C . GLU A 1 87 ? -10.028 36.999 8.067 1.00 94.75 87 GLU A C 1
ATOM 688 O O . GLU A 1 87 ? -10.666 36.063 8.549 1.00 94.75 87 GLU A O 1
ATOM 693 N N . LEU A 1 88 ? -10.095 38.235 8.579 1.00 96.06 88 LEU A N 1
ATOM 694 C CA . LEU A 1 88 ? -10.903 38.601 9.747 1.00 96.06 88 LEU A CA 1
ATOM 695 C C . LEU A 1 88 ? -12.396 38.318 9.538 1.00 96.06 88 LEU A C 1
ATOM 697 O O . LEU A 1 88 ? -13.112 38.085 10.503 1.00 96.06 88 LEU A O 1
ATOM 701 N N . ASP A 1 89 ? -12.883 38.324 8.299 1.00 95.88 89 ASP A N 1
ATOM 702 C CA . ASP A 1 89 ? -14.265 37.990 7.935 1.00 95.88 89 ASP A CA 1
ATOM 703 C C . ASP A 1 89 ? -14.620 36.508 8.172 1.00 95.88 89 ASP A C 1
ATOM 705 O O . ASP A 1 89 ? -15.795 36.151 8.222 1.00 95.88 89 ASP A O 1
ATOM 709 N N . LYS A 1 90 ? -13.615 35.640 8.350 1.00 96.38 90 LYS A N 1
ATOM 710 C CA . LYS A 1 90 ? -13.789 34.222 8.702 1.00 96.38 90 LYS A CA 1
ATOM 711 C C . LYS A 1 90 ? -13.862 33.983 10.214 1.00 96.38 90 LYS A C 1
ATOM 713 O O . LYS A 1 90 ? -14.112 32.853 10.633 1.00 96.38 90 LYS A O 1
ATOM 718 N N . LEU A 1 91 ? -13.619 34.998 11.046 1.00 96.44 91 LEU A N 1
ATOM 719 C CA . LEU A 1 91 ? -13.675 34.878 12.505 1.00 96.44 91 LEU A CA 1
ATOM 720 C C . LEU A 1 91 ? -15.123 34.961 12.999 1.00 96.44 91 LEU A C 1
ATOM 722 O O . LEU A 1 91 ? -15.929 35.735 12.493 1.00 96.44 91 LEU A O 1
ATOM 726 N N . ALA A 1 92 ? -15.459 34.200 14.044 1.00 95.00 92 ALA A N 1
ATOM 727 C CA . ALA A 1 92 ? -16.798 34.202 14.640 1.00 95.00 92 ALA A CA 1
ATOM 728 C C . ALA A 1 92 ? -17.001 35.379 15.621 1.00 95.00 92 ALA A C 1
ATOM 730 O O . ALA A 1 92 ? -17.498 35.186 16.732 1.00 95.00 92 ALA A O 1
ATOM 731 N N . PHE A 1 93 ? -16.546 36.570 15.228 1.00 95.81 93 PHE A N 1
ATOM 732 C CA . PHE A 1 93 ? -16.690 37.828 15.959 1.00 95.81 93 PHE A CA 1
ATOM 733 C C . PHE A 1 93 ? -18.074 38.456 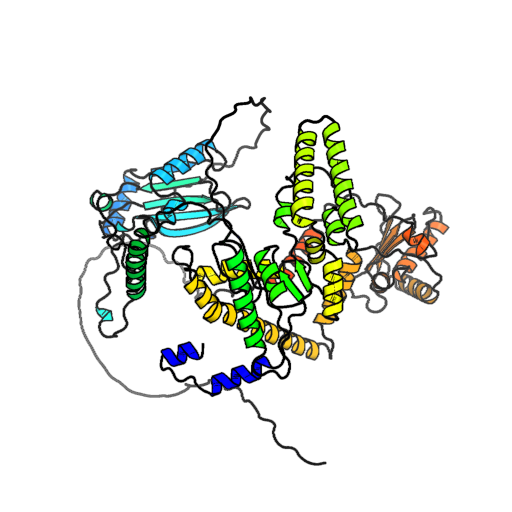15.733 1.00 95.81 93 PHE A C 1
ATOM 735 O O . PHE A 1 93 ? -18.697 38.268 14.687 1.00 95.81 93 PHE A O 1
ATOM 742 N N . ASP A 1 94 ? -18.559 39.226 16.710 1.00 94.88 94 ASP A N 1
ATOM 743 C CA . ASP A 1 94 ? -19.631 40.198 16.467 1.00 94.88 94 ASP A CA 1
ATOM 744 C C . ASP A 1 94 ? -19.088 41.514 15.874 1.00 94.88 94 ASP A C 1
ATOM 746 O O . ASP A 1 94 ? -17.880 41.707 15.760 1.00 94.88 94 ASP A O 1
ATOM 750 N N . ALA A 1 95 ? -19.973 42.436 15.482 1.00 95.44 95 ALA A N 1
ATOM 751 C CA . ALA A 1 95 ? -19.574 43.683 14.823 1.00 95.44 95 ALA A CA 1
ATOM 752 C C . ALA A 1 95 ? -18.628 44.564 15.669 1.00 95.44 95 ALA A C 1
ATOM 754 O O . ALA A 1 95 ? -17.766 45.246 15.112 1.00 95.44 95 ALA A O 1
ATOM 755 N N . ALA A 1 96 ? -18.750 44.535 17.002 1.00 96.06 96 ALA A N 1
ATOM 756 C CA . ALA A 1 96 ? -17.872 45.294 17.889 1.00 96.06 96 ALA A CA 1
ATOM 757 C C . ALA A 1 96 ? -16.486 44.640 17.976 1.00 96.06 96 ALA A C 1
ATOM 759 O O . ALA A 1 96 ? -15.472 45.324 17.838 1.00 96.06 96 ALA A O 1
ATOM 760 N N . GLN A 1 97 ? -16.438 43.312 18.117 1.00 97.06 97 GLN A N 1
ATOM 761 C CA . GLN A 1 97 ? -15.187 42.555 18.065 1.00 97.06 97 GLN A CA 1
ATOM 762 C C . GLN A 1 97 ? -14.490 42.676 16.702 1.00 97.06 97 GLN A C 1
ATOM 764 O O . GLN A 1 97 ? -13.271 42.805 16.657 1.00 97.06 97 GLN A O 1
ATOM 769 N N . GLN A 1 98 ? -15.248 42.688 15.601 1.00 97.06 98 GLN A N 1
ATOM 770 C CA . GLN A 1 98 ? -14.721 42.852 14.245 1.00 97.06 98 GLN A CA 1
ATOM 771 C C . GLN A 1 98 ? -14.055 44.221 14.061 1.00 97.06 98 GLN A C 1
ATOM 773 O O . GLN A 1 98 ? -12.945 44.301 13.539 1.00 97.06 98 GLN A O 1
ATOM 778 N N . SER A 1 99 ? -14.709 45.289 14.534 1.00 97.00 99 SER A N 1
ATOM 779 C CA . SER A 1 99 ? -14.163 46.651 14.510 1.00 97.00 99 SER A CA 1
ATOM 780 C C . SER A 1 99 ? -12.896 46.771 15.369 1.00 97.00 99 SER A C 1
ATOM 782 O O . SER A 1 99 ? -11.869 47.264 14.904 1.00 97.00 99 SER A O 1
ATOM 784 N N . ALA A 1 100 ? -12.918 46.220 16.589 1.00 97.19 100 ALA A N 1
ATOM 785 C CA . ALA A 1 100 ? -11.760 46.220 17.483 1.00 97.19 100 ALA A CA 1
ATOM 786 C C . ALA A 1 100 ? -10.579 45.397 16.931 1.00 97.19 100 ALA A C 1
ATOM 788 O O . ALA A 1 100 ? -9.428 45.821 17.027 1.00 97.19 100 ALA A O 1
ATOM 789 N N . ALA A 1 101 ? -10.848 44.248 16.302 1.00 96.94 101 ALA A N 1
ATOM 790 C CA . ALA A 1 101 ? -9.832 43.466 15.604 1.00 96.94 101 ALA A CA 1
ATOM 791 C C . ALA A 1 101 ? -9.252 44.230 14.402 1.00 96.94 101 ALA A C 1
ATOM 793 O O . ALA A 1 101 ? -8.044 44.187 14.193 1.00 96.94 101 ALA A O 1
ATOM 794 N N . GLY A 1 102 ? -10.075 44.971 13.651 1.00 96.56 102 GLY A N 1
ATOM 795 C CA . GLY A 1 102 ? -9.615 45.866 12.585 1.00 96.56 102 GLY A CA 1
ATOM 796 C C . GLY A 1 102 ? -8.603 46.900 13.087 1.00 96.56 102 GLY A C 1
ATOM 797 O O . GLY A 1 102 ? -7.494 46.971 12.553 1.00 96.56 102 GLY A O 1
ATOM 798 N N . ALA A 1 103 ? -8.942 47.611 14.168 1.00 96.75 103 ALA A N 1
ATOM 799 C CA . ALA A 1 103 ? -8.087 48.631 14.780 1.00 96.75 103 ALA A CA 1
ATOM 800 C C . ALA A 1 103 ? -6.715 48.084 15.230 1.00 96.75 103 ALA A C 1
ATOM 802 O O . ALA A 1 103 ? -5.693 48.728 15.002 1.00 96.75 103 ALA A O 1
ATOM 803 N N . ILE A 1 104 ? -6.653 46.862 15.779 1.00 96.88 104 ILE A N 1
ATOM 804 C CA . ILE A 1 104 ? -5.389 46.187 16.152 1.00 96.88 104 ILE A CA 1
ATOM 805 C C . ILE A 1 104 ? -4.422 46.079 14.953 1.00 96.88 104 ILE A C 1
ATOM 807 O O . ILE A 1 104 ? -3.219 46.307 15.098 1.00 96.88 104 ILE A O 1
ATOM 811 N N . TYR A 1 105 ? -4.931 45.775 13.753 1.00 95.12 105 TYR A N 1
ATOM 812 C CA . TYR A 1 105 ? -4.120 45.699 12.525 1.00 95.12 105 TYR A CA 1
ATOM 813 C C . TYR A 1 105 ? -3.814 47.057 11.886 1.00 95.12 105 TYR A C 1
ATOM 815 O O . TYR A 1 105 ? -2.987 47.119 10.975 1.00 95.12 105 TYR A O 1
ATOM 823 N N . GLU A 1 106 ? -4.481 48.126 12.311 1.00 94.88 106 GLU A N 1
ATOM 824 C CA . GLU A 1 106 ? -4.208 49.498 11.870 1.00 94.88 106 GLU A CA 1
ATOM 825 C C . GLU A 1 106 ? -3.179 50.184 12.774 1.00 94.88 106 GLU A C 1
ATOM 827 O O . GLU A 1 106 ? -2.312 50.896 12.273 1.00 94.88 106 GLU A O 1
ATOM 832 N N . HIS A 1 107 ? -3.202 49.894 14.079 1.00 95.44 107 HIS A N 1
ATOM 833 C CA . HIS A 1 107 ? -2.193 50.351 15.038 1.00 95.44 107 HIS A CA 1
ATOM 834 C C . HIS A 1 107 ? -0.891 49.534 15.006 1.00 95.44 107 HIS A C 1
ATOM 836 O O . HIS A 1 107 ? 0.158 50.046 15.391 1.00 95.44 107 HIS A O 1
ATOM 842 N N . GLY A 1 108 ? -0.928 48.298 14.495 1.00 92.19 108 GLY A N 1
ATOM 843 C CA . GLY A 1 108 ? 0.256 47.441 14.366 1.00 92.19 108 GLY A CA 1
ATOM 844 C C . GLY A 1 108 ? 0.526 46.535 15.572 1.00 92.19 108 GLY A C 1
ATOM 845 O O . GLY A 1 108 ? 1.585 45.916 15.632 1.00 92.19 108 GLY A O 1
ATOM 846 N N . ASP A 1 109 ? -0.439 46.386 16.484 1.00 93.38 109 ASP A N 1
ATOM 847 C CA . ASP A 1 109 ? -0.348 45.554 17.699 1.00 93.38 109 ASP A CA 1
ATOM 848 C C . ASP A 1 109 ? -0.395 44.032 17.421 1.00 93.38 109 ASP A C 1
ATOM 850 O O . ASP A 1 109 ? -0.395 43.201 18.334 1.00 93.38 109 ASP A O 1
ATOM 854 N N . SER A 1 110 ? -0.466 43.636 16.149 1.00 95.06 110 SER A N 1
ATOM 855 C CA . SER A 1 110 ? -0.499 42.241 15.705 1.00 95.06 110 SER A CA 1
ATOM 856 C C . SER A 1 110 ? 0.896 41.621 15.575 1.00 95.06 110 SER A C 1
ATOM 858 O O . SER A 1 110 ? 1.803 42.238 15.013 1.00 95.06 110 SER A O 1
ATOM 860 N N . ILE A 1 111 ? 1.047 40.341 15.931 1.00 96.62 111 ILE A N 1
ATOM 861 C CA . ILE A 1 111 ? 2.222 39.570 15.511 1.00 96.62 111 ILE A CA 1
ATOM 862 C C . ILE A 1 111 ? 2.146 39.280 14.006 1.00 96.62 111 ILE A C 1
ATOM 864 O O . ILE A 1 111 ? 1.106 38.872 13.488 1.00 96.62 111 ILE A O 1
ATOM 868 N N . SER A 1 112 ? 3.266 39.454 13.305 1.00 95.81 112 SER A N 1
ATOM 869 C CA . SER A 1 112 ? 3.448 39.057 11.907 1.00 95.81 112 SER A CA 1
ATOM 870 C C . SER A 1 112 ? 4.890 38.602 11.694 1.00 95.81 112 SER A C 1
ATOM 872 O O . SER A 1 112 ? 5.776 39.423 11.460 1.00 95.81 112 SER A O 1
ATOM 874 N N . GLN A 1 113 ? 5.129 37.295 11.766 1.00 96.56 113 GLN A N 1
ATOM 875 C CA . GLN A 1 113 ? 6.447 36.691 11.576 1.00 96.56 113 GLN A CA 1
ATOM 876 C C . GLN A 1 113 ? 6.422 35.703 10.402 1.00 96.56 113 GLN A C 1
ATOM 878 O O . GLN A 1 113 ? 5.457 34.961 10.199 1.00 96.56 113 GLN A O 1
ATOM 883 N N . GLN A 1 114 ? 7.491 35.726 9.610 1.00 96.25 114 GLN A N 1
ATOM 884 C CA . GLN A 1 114 ? 7.772 34.767 8.542 1.00 96.25 114 GLN A CA 1
ATOM 885 C C . GLN A 1 114 ? 9.048 34.013 8.912 1.00 96.25 114 GLN A C 1
ATOM 887 O O . GLN A 1 114 ? 9.941 34.595 9.527 1.00 96.25 114 GLN A O 1
ATOM 892 N N . TYR A 1 115 ? 9.119 32.742 8.533 1.00 96.88 115 TYR A N 1
ATOM 893 C CA . TYR A 1 115 ? 10.225 31.849 8.869 1.00 96.88 115 TYR A CA 1
ATOM 894 C C . TYR A 1 115 ? 10.648 31.058 7.636 1.00 96.88 115 TYR A C 1
ATOM 896 O O . TYR A 1 115 ? 9.830 30.767 6.758 1.00 96.88 115 TYR A O 1
ATOM 904 N N . ILE A 1 116 ? 11.917 30.675 7.589 1.00 96.75 116 ILE A N 1
ATOM 905 C CA . ILE A 1 116 ? 12.462 29.798 6.558 1.00 96.75 116 ILE A CA 1
ATOM 906 C C . ILE A 1 116 ? 12.111 28.345 6.941 1.00 96.75 116 ILE A C 1
ATOM 908 O O . ILE A 1 116 ? 12.540 27.882 8.003 1.00 96.75 116 ILE A O 1
ATOM 912 N N . PRO A 1 117 ? 11.347 27.597 6.117 1.00 96.12 117 PRO A N 1
ATOM 913 C CA . PRO A 1 117 ? 10.953 26.217 6.432 1.00 96.12 117 PRO A CA 1
ATOM 914 C C . PRO A 1 117 ? 12.152 25.292 6.673 1.00 96.12 117 PRO A C 1
ATOM 916 O O . PRO A 1 117 ? 12.172 24.546 7.648 1.00 96.12 117 PRO A O 1
ATOM 919 N N . ASP A 1 118 ? 13.194 25.432 5.850 1.00 95.62 118 ASP A N 1
ATOM 920 C CA . ASP A 1 118 ? 14.409 24.608 5.895 1.00 95.62 118 ASP A CA 1
ATOM 921 C C . ASP A 1 118 ? 15.360 24.962 7.063 1.00 95.62 118 ASP A C 1
ATOM 923 O O . ASP A 1 118 ? 16.337 24.257 7.328 1.00 95.62 118 ASP A O 1
ATOM 927 N N . SER A 1 119 ? 15.110 26.068 7.775 1.00 97.38 119 SER A N 1
ATOM 928 C CA . SER A 1 119 ? 15.975 26.569 8.850 1.00 97.38 119 SER A CA 1
ATOM 929 C C . SER A 1 119 ? 15.652 25.869 10.171 1.00 97.38 119 SER A C 1
ATOM 931 O O . SER A 1 119 ? 14.785 26.297 10.934 1.00 97.38 119 SER A O 1
ATOM 933 N N . LEU A 1 120 ? 16.372 24.782 10.474 1.00 95.62 120 LEU A N 1
ATOM 934 C CA . LEU A 1 120 ? 16.167 23.977 11.693 1.00 95.62 120 LEU A CA 1
ATOM 935 C C . LEU A 1 120 ? 16.171 24.808 12.991 1.00 95.62 120 LEU A C 1
ATOM 937 O O . LEU A 1 120 ? 15.416 24.495 13.915 1.00 95.62 120 LEU A O 1
ATOM 941 N N . THR A 1 121 ? 16.990 25.862 13.055 1.00 97.69 121 THR A N 1
ATOM 942 C CA . THR A 1 121 ? 17.071 26.780 14.203 1.00 97.69 121 THR A CA 1
ATOM 943 C C . THR A 1 121 ? 15.814 27.641 14.328 1.00 97.69 121 THR A C 1
ATOM 945 O O . THR A 1 121 ? 15.252 27.744 15.418 1.00 97.69 121 THR A O 1
ATOM 948 N N . GLU A 1 122 ? 15.312 28.206 13.226 1.00 97.56 122 GLU A N 1
ATOM 949 C CA . GLU A 1 122 ? 14.043 28.945 13.238 1.00 97.56 122 GLU A CA 1
ATOM 950 C C . GLU A 1 122 ? 12.876 28.020 13.577 1.00 97.56 122 GLU A C 1
ATOM 952 O O . GLU A 1 122 ? 12.098 28.335 14.470 1.00 97.56 122 GLU A O 1
ATOM 957 N N . GLN A 1 123 ? 12.795 26.833 12.968 1.00 98.06 123 GLN A N 1
ATOM 958 C CA . GLN A 1 123 ? 11.741 25.860 13.273 1.00 98.06 123 GLN A CA 1
ATOM 959 C C . GLN A 1 123 ? 11.794 25.363 14.732 1.00 98.06 123 GLN A C 1
ATOM 961 O O . GLN A 1 123 ? 10.766 25.006 15.311 1.00 98.06 123 GLN A O 1
ATOM 966 N N . ALA A 1 124 ? 12.964 25.360 15.383 1.00 96.75 124 ALA A N 1
ATOM 967 C CA . ALA A 1 124 ? 13.063 25.131 16.825 1.00 96.75 124 ALA A CA 1
ATOM 968 C C . ALA A 1 124 ? 12.426 26.276 17.635 1.00 96.75 124 ALA A C 1
ATOM 970 O O . ALA A 1 124 ? 11.591 26.001 18.499 1.00 96.75 124 ALA A O 1
ATOM 971 N N . HIS A 1 125 ? 12.736 27.536 17.310 1.00 97.62 125 HIS A N 1
ATOM 972 C CA . HIS A 1 125 ? 12.098 28.700 17.937 1.00 97.62 125 HIS A CA 1
ATOM 973 C C . HIS A 1 125 ? 10.584 28.741 17.681 1.00 97.62 125 HIS A C 1
ATOM 975 O O . HIS A 1 125 ? 9.824 29.002 18.611 1.00 97.62 125 HIS A O 1
ATOM 981 N N . VAL A 1 126 ? 10.121 28.414 16.469 1.00 98.00 126 VAL A N 1
ATOM 982 C CA . VAL A 1 126 ? 8.686 28.357 16.149 1.00 98.00 126 VAL A CA 1
ATOM 983 C C . VAL A 1 126 ? 7.973 27.289 16.972 1.00 98.00 126 VAL A C 1
ATOM 985 O O . VAL A 1 126 ? 6.917 27.565 17.534 1.00 98.00 126 VAL A O 1
ATOM 988 N N . ARG A 1 127 ? 8.543 26.085 17.112 1.00 97.38 127 ARG A N 1
ATOM 989 C CA . ARG A 1 127 ? 7.953 25.042 17.969 1.00 97.38 127 ARG A CA 1
ATOM 990 C C . ARG A 1 127 ? 7.846 25.493 19.425 1.00 97.38 127 ARG A C 1
ATOM 992 O O . ARG A 1 127 ? 6.798 25.293 20.031 1.00 97.38 127 ARG A O 1
ATOM 999 N N . GLN A 1 128 ? 8.878 26.145 19.963 1.00 97.75 128 GLN A N 1
ATOM 1000 C CA . GLN A 1 128 ? 8.843 26.701 21.318 1.00 97.75 128 GLN A CA 1
ATOM 1001 C C . GLN A 1 128 ? 7.790 27.813 21.456 1.00 97.75 128 GLN A C 1
ATOM 1003 O O . GLN A 1 128 ? 7.039 27.829 22.429 1.00 97.75 128 GLN A O 1
ATOM 1008 N N . PHE A 1 129 ? 7.693 28.705 20.468 1.00 98.00 129 PHE A N 1
ATOM 1009 C CA . PHE A 1 129 ? 6.697 29.774 20.418 1.00 98.00 129 PHE A CA 1
ATOM 1010 C C . PHE A 1 129 ? 5.264 29.227 20.377 1.00 98.00 129 PHE A C 1
ATOM 1012 O O . PHE A 1 129 ? 4.413 29.668 21.148 1.00 98.00 129 PHE A O 1
ATOM 1019 N N . LEU A 1 130 ? 4.997 28.248 19.507 1.00 97.81 130 LEU A N 1
ATOM 1020 C CA . LEU A 1 130 ? 3.686 27.612 19.388 1.00 97.81 130 LEU A CA 1
ATOM 1021 C C . LEU A 1 130 ? 3.309 26.875 20.677 1.00 97.81 130 LEU A C 1
ATOM 1023 O O . LEU A 1 130 ? 2.200 27.062 21.170 1.00 97.81 130 LEU A O 1
ATOM 1027 N N . MET A 1 131 ? 4.239 26.116 21.263 1.00 96.75 131 MET A N 1
ATOM 1028 C CA . MET A 1 131 ? 4.027 25.413 22.532 1.00 96.75 131 MET A CA 1
ATOM 1029 C C . MET A 1 131 ? 3.721 26.382 23.686 1.00 96.75 131 MET A C 1
ATOM 1031 O O . MET A 1 131 ? 2.792 26.148 24.455 1.00 96.75 131 MET A O 1
ATOM 1035 N N . ALA A 1 132 ? 4.434 27.511 23.775 1.00 97.25 132 ALA A N 1
ATOM 1036 C CA . ALA A 1 132 ? 4.205 28.529 24.807 1.00 97.25 132 ALA A CA 1
ATOM 1037 C C . ALA A 1 132 ? 2.805 29.178 24.747 1.00 97.25 132 ALA A C 1
ATOM 1039 O O . ALA A 1 132 ? 2.325 29.682 25.760 1.00 97.25 132 ALA A O 1
ATOM 1040 N N . HIS A 1 133 ? 2.140 29.138 23.587 1.00 97.44 133 HIS A N 1
ATOM 1041 C CA . HIS A 1 133 ? 0.789 29.673 23.377 1.00 97.44 133 HIS A CA 1
ATOM 1042 C C . HIS A 1 133 ? -0.292 28.579 23.232 1.00 97.44 133 HIS A C 1
ATOM 1044 O O . HIS A 1 133 ? -1.452 28.896 22.957 1.00 97.44 133 HIS A O 1
ATOM 1050 N N . GLY A 1 134 ? 0.055 27.294 23.387 1.00 96.69 134 GLY A N 1
ATOM 1051 C CA . GLY A 1 134 ? -0.864 26.165 23.175 1.00 96.69 134 GLY A CA 1
ATOM 1052 C C . GLY A 1 134 ? -1.326 25.990 21.718 1.00 96.69 134 GLY A C 1
ATOM 1053 O O . GLY A 1 134 ? -2.419 25.484 21.468 1.00 96.69 134 GLY A O 1
ATOM 1054 N N . LEU A 1 135 ? -0.516 26.447 20.760 1.00 97.56 135 LEU A N 1
ATOM 1055 C CA . LEU A 1 135 ? -0.789 26.472 19.318 1.00 97.56 135 LEU A CA 1
ATOM 1056 C C . LEU A 1 135 ? -0.065 25.371 18.527 1.00 97.56 135 LEU A C 1
ATOM 1058 O O . LEU A 1 135 ? -0.250 25.257 17.313 1.00 97.56 135 LEU A O 1
ATOM 1062 N N . ASP A 1 136 ? 0.770 24.554 19.166 1.00 96.94 136 ASP A N 1
ATOM 1063 C CA . ASP A 1 136 ? 1.391 23.407 18.503 1.00 96.94 136 ASP A CA 1
ATOM 1064 C C . ASP A 1 136 ? 0.336 22.346 18.113 1.00 96.94 136 ASP A C 1
ATOM 1066 O O . ASP A 1 136 ? -0.838 22.420 18.490 1.00 96.94 136 ASP A O 1
ATOM 1070 N N . ARG A 1 137 ? 0.720 21.361 17.289 1.00 93.19 137 ARG A N 1
ATOM 1071 C CA . ARG A 1 137 ? -0.226 20.343 16.789 1.00 93.19 137 ARG A CA 1
ATOM 1072 C C . ARG A 1 137 ? -0.845 19.494 17.911 1.00 93.19 137 ARG A C 1
ATOM 1074 O O . ARG A 1 137 ? -1.981 19.066 17.744 1.00 93.19 137 ARG A O 1
ATOM 1081 N N . GLN A 1 138 ? -0.144 19.265 19.023 1.00 91.38 138 GLN A N 1
ATOM 1082 C CA . GLN A 1 138 ? -0.635 18.455 20.138 1.00 91.38 138 GLN A CA 1
ATOM 1083 C C . GLN A 1 138 ? -1.598 19.263 21.016 1.00 91.38 138 GLN A C 1
ATOM 1085 O O . GLN A 1 138 ? -2.712 18.807 21.269 1.00 91.38 138 GLN A O 1
ATOM 1090 N N . SER A 1 139 ? -1.238 20.488 21.411 1.00 93.25 139 SER A N 1
ATOM 1091 C CA . SER A 1 139 ? -2.137 21.363 22.180 1.00 93.25 139 SER A CA 1
ATOM 1092 C C . SER A 1 139 ? -3.388 21.790 21.408 1.00 93.25 139 SER A C 1
ATOM 1094 O O . SER A 1 139 ? -4.431 21.991 22.022 1.00 93.25 139 SER A O 1
ATOM 1096 N N . ARG A 1 140 ? -3.350 21.857 20.069 1.00 93.88 140 ARG A N 1
ATOM 1097 C CA . ARG A 1 140 ? -4.553 22.058 19.229 1.00 93.88 140 ARG A CA 1
ATOM 1098 C C . ARG A 1 140 ? -5.494 20.844 19.165 1.00 93.88 140 ARG A C 1
ATOM 1100 O O . ARG A 1 140 ? -6.637 21.004 18.751 1.00 93.88 140 ARG A O 1
ATOM 1107 N N . GLN A 1 141 ? -5.031 19.647 19.530 1.00 87.56 141 GLN A N 1
ATOM 1108 C CA . GLN A 1 141 ? -5.833 18.411 19.532 1.00 87.56 141 GLN A CA 1
ATOM 1109 C C . GLN A 1 141 ? -6.437 18.081 20.908 1.00 87.56 141 GLN A C 1
ATOM 1111 O O . GLN A 1 141 ? -7.318 17.229 21.001 1.00 87.56 141 GLN A O 1
ATOM 1116 N N . GLN A 1 142 ? -5.984 18.747 21.972 1.00 86.69 142 GLN A N 1
ATOM 1117 C CA . GLN A 1 142 ? -6.532 18.592 23.321 1.00 86.69 142 GLN A CA 1
ATOM 1118 C C . GLN A 1 142 ? -7.966 19.136 23.403 1.00 86.69 142 GLN A C 1
ATOM 1120 O O . GLN A 1 142 ? -8.289 20.169 22.815 1.00 86.69 142 GLN A O 1
ATOM 1125 N N . LEU A 1 143 ? -8.833 18.465 24.166 1.00 81.88 143 LEU A N 1
ATOM 1126 C CA . LEU A 1 143 ? -10.228 18.890 24.368 1.00 81.88 143 LEU A CA 1
ATOM 1127 C C . LEU A 1 143 ? -10.324 20.166 25.217 1.00 81.88 143 LEU A C 1
ATOM 1129 O O . LEU A 1 143 ? -11.310 20.896 25.156 1.00 81.88 143 LEU A O 1
ATOM 1133 N N . GLU A 1 144 ? -9.276 20.423 25.990 1.00 88.12 144 GLU A N 1
ATOM 1134 C CA . GLU A 1 144 ? -9.042 21.592 26.825 1.00 88.12 144 GLU A CA 1
ATOM 1135 C C . GLU A 1 144 ? -8.408 22.754 26.040 1.00 88.12 144 GLU A C 1
ATOM 1137 O O . GLU A 1 144 ? -8.115 23.804 26.617 1.00 88.12 144 GLU A O 1
ATOM 1142 N N . SER A 1 145 ? -8.165 22.587 24.733 1.00 93.19 145 SER A N 1
ATOM 1143 C CA . SER A 1 145 ? -7.579 23.640 23.911 1.00 93.19 145 SER A CA 1
ATOM 1144 C C . SER A 1 145 ? -8.507 24.845 23.842 1.00 93.19 145 SER A C 1
ATOM 1146 O O . SER A 1 145 ? -9.669 24.745 23.451 1.00 93.19 145 SER A O 1
ATOM 1148 N N . ARG A 1 146 ? -7.973 26.026 24.161 1.00 94.69 146 ARG A N 1
ATOM 1149 C CA . ARG A 1 146 ? -8.698 27.294 24.002 1.00 94.69 146 ARG A CA 1
ATOM 1150 C C . ARG A 1 146 ? -8.809 27.732 22.541 1.00 94.69 146 ARG A C 1
ATOM 1152 O O . ARG A 1 146 ? -9.495 28.716 22.285 1.00 94.69 146 ARG A O 1
ATOM 1159 N N . TRP A 1 147 ? -8.149 27.055 21.602 1.00 97.00 147 TRP A N 1
ATOM 1160 C CA . TRP A 1 147 ? -8.083 27.440 20.193 1.00 97.00 147 TRP A CA 1
ATOM 1161 C C . TRP A 1 147 ? -9.022 26.593 19.334 1.00 97.00 147 TRP A C 1
ATOM 1163 O O . TRP A 1 147 ? -8.880 25.377 19.260 1.00 97.00 147 TRP A O 1
ATOM 1173 N N . ASN A 1 148 ? -9.944 27.242 18.624 1.00 94.81 148 ASN A N 1
ATOM 1174 C CA . ASN A 1 148 ? -10.807 26.594 17.641 1.00 94.81 148 ASN A CA 1
ATOM 1175 C C . ASN A 1 148 ? -10.424 27.004 16.217 1.00 94.81 148 ASN A C 1
ATOM 1177 O O . ASN A 1 148 ? -10.261 28.193 15.938 1.00 94.81 148 ASN A O 1
ATOM 1181 N N . VAL A 1 149 ? -10.351 26.034 15.303 1.00 96.31 149 VAL A N 1
ATOM 1182 C CA . VAL A 1 149 ? -10.205 26.298 13.864 1.00 96.31 149 VAL A CA 1
ATOM 1183 C C . VAL A 1 149 ? -11.502 26.921 13.347 1.00 96.31 149 VAL A C 1
ATOM 1185 O O . VAL A 1 149 ? -12.562 26.302 13.428 1.00 96.31 149 VAL A O 1
ATOM 1188 N N . GLN A 1 150 ? -11.421 28.143 12.822 1.00 96.38 150 GLN A N 1
ATOM 1189 C CA . GLN A 1 150 ? -12.544 28.801 12.143 1.00 96.38 150 GLN A CA 1
ATOM 1190 C C . GLN A 1 150 ? -12.508 28.544 10.636 1.00 96.38 150 GLN A C 1
ATOM 1192 O O . GLN A 1 150 ? -13.544 28.348 10.009 1.00 96.38 150 GLN A O 1
ATOM 1197 N N . TRP A 1 151 ? -11.305 28.505 10.060 1.00 97.06 151 TRP A N 1
ATOM 1198 C CA . TRP A 1 151 ? -11.101 28.308 8.630 1.00 97.06 151 TRP A CA 1
ATOM 1199 C C . TRP A 1 151 ? -9.750 27.645 8.352 1.00 97.06 151 TRP A C 1
ATOM 1201 O O . TRP A 1 151 ? -8.784 27.825 9.096 1.00 97.06 151 TRP A O 1
ATOM 1211 N N . SER A 1 152 ? -9.672 26.878 7.268 1.00 96.75 152 SER A N 1
ATOM 1212 C CA . SER A 1 152 ? -8.412 26.360 6.745 1.00 96.75 152 SER A CA 1
ATOM 1213 C C . SER A 1 152 ? -8.507 26.149 5.237 1.00 96.75 152 SER A C 1
ATOM 1215 O O . SER A 1 152 ? -9.564 25.789 4.726 1.00 96.75 152 SER A O 1
ATOM 1217 N N . THR A 1 153 ? -7.391 26.339 4.536 1.00 96.94 153 THR A N 1
ATOM 1218 C CA . THR A 1 153 ? -7.243 25.987 3.119 1.00 96.94 153 THR A CA 1
ATOM 1219 C C . THR A 1 153 ? -5.910 25.284 2.882 1.00 96.94 153 THR A C 1
ATOM 1221 O O . THR A 1 153 ? -4.976 25.432 3.679 1.00 96.94 153 THR A O 1
ATOM 1224 N N . ARG A 1 154 ? -5.820 24.519 1.790 1.00 97.56 154 ARG A N 1
ATOM 1225 C CA . ARG A 1 154 ? -4.607 23.810 1.368 1.00 97.56 154 ARG A CA 1
ATOM 1226 C C . ARG A 1 154 ? -4.294 24.074 -0.098 1.00 97.56 154 ARG A C 1
ATOM 1228 O O . ARG A 1 154 ? -5.202 24.230 -0.906 1.00 97.56 154 ARG A O 1
ATOM 1235 N N . TRP A 1 155 ? -3.012 24.094 -0.437 1.00 97.50 155 TRP A N 1
ATOM 1236 C CA . TRP A 1 155 ? -2.525 24.223 -1.812 1.00 97.50 155 TRP A CA 1
ATOM 1237 C C . TRP A 1 155 ? -1.165 23.536 -1.959 1.00 97.50 155 TRP A C 1
ATOM 1239 O O . TRP A 1 155 ? -0.490 23.268 -0.968 1.00 97.50 155 TRP A O 1
ATOM 1249 N N . GLN A 1 156 ? -0.750 23.251 -3.192 1.00 96.81 156 GLN A N 1
ATOM 1250 C CA . GLN A 1 156 ? 0.533 22.603 -3.465 1.00 96.81 156 GLN A CA 1
ATOM 1251 C C . GLN A 1 156 ? 1.616 23.635 -3.823 1.00 96.81 156 GLN A C 1
ATOM 1253 O O . GLN A 1 156 ? 1.357 24.580 -4.571 1.00 96.81 156 GLN A O 1
ATOM 1258 N N . VAL A 1 157 ? 2.838 23.452 -3.316 1.00 94.06 157 VAL A N 1
ATOM 1259 C CA . VAL A 1 157 ? 4.026 24.249 -3.664 1.00 94.06 157 VAL A CA 1
ATOM 1260 C C . VAL A 1 157 ? 5.211 23.305 -3.833 1.00 94.06 157 VAL A C 1
ATOM 1262 O O . VAL A 1 157 ? 5.552 22.583 -2.906 1.00 94.06 157 VAL A O 1
ATOM 1265 N N . ALA A 1 158 ? 5.836 23.306 -5.014 1.00 93.38 158 ALA A N 1
ATOM 1266 C CA . ALA A 1 158 ? 7.020 22.490 -5.335 1.00 93.38 158 ALA A CA 1
ATOM 1267 C C . ALA A 1 158 ? 6.883 20.963 -5.092 1.00 93.38 158 ALA A C 1
ATOM 1269 O O . ALA A 1 158 ? 7.885 20.258 -5.048 1.00 93.38 158 ALA A O 1
ATOM 1270 N N . GLY A 1 159 ? 5.652 20.451 -4.990 1.00 94.38 159 GLY A N 1
ATOM 1271 C CA . GLY A 1 159 ? 5.343 19.046 -4.700 1.00 94.38 159 GLY A CA 1
ATOM 1272 C C . GLY A 1 159 ? 4.685 18.848 -3.333 1.00 94.38 159 GLY A C 1
ATOM 1273 O O . GLY A 1 159 ? 3.771 18.031 -3.222 1.00 94.38 159 GLY A O 1
ATOM 1274 N N . ASP A 1 160 ? 5.056 19.652 -2.336 1.00 95.81 160 ASP A N 1
ATOM 1275 C CA . ASP A 1 160 ? 4.512 19.591 -0.978 1.00 95.81 160 ASP A CA 1
ATOM 1276 C C . ASP A 1 160 ? 3.140 20.261 -0.848 1.00 95.81 160 ASP A C 1
ATOM 1278 O O . ASP A 1 160 ? 2.834 21.251 -1.520 1.00 95.81 160 ASP A O 1
ATOM 1282 N N . ILE A 1 161 ? 2.315 19.737 0.060 1.00 96.31 161 ILE A N 1
ATOM 1283 C CA . ILE A 1 161 ? 1.019 20.321 0.422 1.00 96.31 161 ILE A CA 1
ATOM 1284 C C . ILE A 1 161 ? 1.226 21.277 1.597 1.00 96.31 161 ILE A C 1
ATOM 1286 O O . ILE A 1 161 ? 1.687 20.881 2.664 1.00 96.31 161 ILE A O 1
ATOM 1290 N N . TRP A 1 162 ? 0.823 22.527 1.413 1.00 97.25 162 TRP A N 1
ATOM 1291 C CA . TRP A 1 162 ? 0.826 23.572 2.429 1.00 97.25 162 TRP A CA 1
ATOM 1292 C C . TRP A 1 162 ? -0.588 23.828 2.931 1.00 97.25 162 TRP A C 1
ATOM 1294 O O . TRP A 1 162 ? -1.547 23.764 2.162 1.00 97.25 162 TRP A O 1
ATOM 1304 N N . ARG A 1 163 ? -0.717 24.145 4.221 1.00 97.38 163 ARG A N 1
ATOM 1305 C CA . ARG A 1 163 ? -1.980 24.441 4.897 1.00 97.38 163 ARG A CA 1
ATOM 1306 C C . ARG A 1 163 ? -1.903 25.781 5.614 1.00 97.38 163 ARG A C 1
ATOM 1308 O O . ARG A 1 163 ? -1.015 26.008 6.430 1.00 97.38 163 ARG A O 1
ATOM 1315 N N . ARG A 1 164 ? -2.895 26.637 5.379 1.00 97.38 164 ARG A N 1
ATOM 1316 C CA . ARG A 1 164 ? -3.171 27.836 6.185 1.00 97.38 164 ARG A CA 1
ATOM 1317 C C . ARG A 1 164 ? -4.325 27.509 7.119 1.00 97.38 164 ARG A C 1
ATOM 1319 O O . ARG A 1 164 ? -5.317 26.928 6.681 1.00 97.38 164 ARG A O 1
ATOM 1326 N N . THR A 1 165 ? -4.190 27.834 8.397 1.00 97.75 165 THR A N 1
ATOM 1327 C CA . THR A 1 165 ? -5.196 27.549 9.427 1.00 97.75 165 THR A CA 1
ATOM 1328 C C . THR A 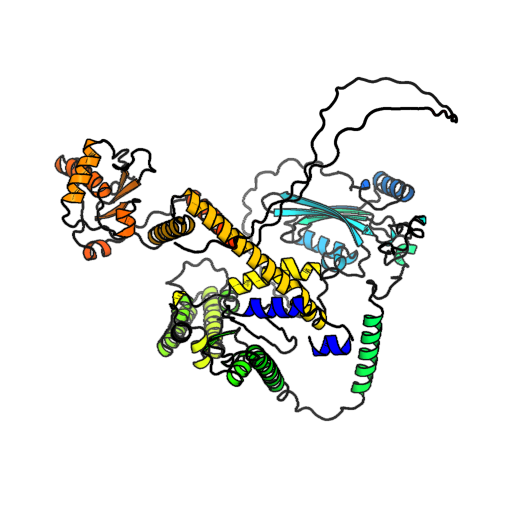1 165 ? -5.427 28.802 10.253 1.00 97.75 165 THR A C 1
ATOM 1330 O O . THR A 1 165 ? -4.490 29.287 10.884 1.00 97.75 165 THR A O 1
ATOM 1333 N N . LEU A 1 166 ? -6.660 29.308 10.261 1.00 98.00 166 LEU A N 1
ATOM 1334 C CA . LEU A 1 166 ? -7.090 30.420 11.100 1.00 98.00 166 LEU A CA 1
ATOM 1335 C C . LEU A 1 166 ? -7.750 29.875 12.371 1.00 98.00 166 LEU A C 1
ATOM 1337 O O . LEU A 1 166 ? -8.766 29.176 12.325 1.00 98.00 166 LEU A O 1
ATOM 1341 N N . LEU A 1 167 ? -7.144 30.202 13.504 1.00 98.06 167 LEU A N 1
ATOM 1342 C CA . LEU A 1 167 ? -7.520 29.794 14.849 1.00 98.06 167 LEU A CA 1
ATOM 1343 C C . LEU A 1 167 ? -8.064 31.007 15.604 1.00 98.06 167 LEU A C 1
ATOM 1345 O O . LEU A 1 167 ? -7.541 32.110 15.478 1.00 98.06 167 LEU A O 1
ATOM 1349 N N . GLN A 1 168 ? -9.089 30.804 16.422 1.00 97.75 168 GLN A N 1
ATOM 1350 C CA . GLN A 1 168 ? -9.692 31.838 17.265 1.00 97.75 168 GLN A CA 1
ATOM 1351 C C . GLN A 1 168 ? -9.889 31.282 18.673 1.00 97.75 168 GLN A C 1
ATOM 1353 O O . GLN A 1 168 ? -10.206 30.100 18.829 1.00 97.75 168 GLN A O 1
ATOM 1358 N N . CYS A 1 169 ? -9.731 32.118 19.696 1.00 97.56 169 CYS A N 1
ATOM 1359 C CA . CYS A 1 169 ? -10.015 31.706 21.062 1.00 97.56 169 CYS A CA 1
ATOM 1360 C C . CYS A 1 169 ? -11.499 31.334 21.234 1.00 97.56 169 CYS A C 1
ATOM 1362 O O . CYS A 1 169 ? -12.382 32.044 20.760 1.00 97.56 169 CYS A O 1
ATOM 1364 N N . LEU A 1 170 ? -11.802 30.241 21.933 1.00 94.62 170 LEU A N 1
ATOM 1365 C CA . LEU A 1 170 ? -13.174 29.781 22.158 1.00 94.62 170 LEU A CA 1
ATOM 1366 C C . LEU A 1 170 ? -14.027 30.827 22.891 1.00 94.62 170 LEU A C 1
ATOM 1368 O O . LEU A 1 170 ? -15.167 31.057 22.493 1.00 94.62 170 LEU A O 1
ATOM 1372 N N . THR A 1 171 ? -13.473 31.538 23.877 1.00 94.75 171 THR A N 1
ATOM 1373 C CA . THR A 1 171 ? -14.161 32.625 24.608 1.00 94.75 171 THR A CA 1
ATOM 1374 C C . THR A 1 171 ? -14.515 33.833 23.730 1.00 94.75 171 THR A C 1
ATOM 1376 O O . THR A 1 171 ? -15.324 34.671 24.130 1.00 94.75 171 THR A O 1
ATOM 1379 N N . ALA A 1 172 ? -13.950 33.932 22.521 1.00 93.31 172 ALA A N 1
ATOM 1380 C CA . ALA A 1 172 ? -14.267 34.977 21.552 1.00 93.31 172 ALA A CA 1
ATOM 1381 C C . ALA A 1 172 ? -15.650 34.812 20.913 1.00 93.31 172 ALA A C 1
ATOM 1383 O O . ALA A 1 172 ? -16.159 35.757 20.320 1.00 93.31 172 ALA A O 1
ATOM 1384 N N . ARG A 1 173 ? -16.248 33.617 20.982 1.00 88.94 173 ARG A N 1
ATOM 1385 C CA . ARG A 1 173 ? -17.478 33.290 20.260 1.00 88.94 173 ARG A CA 1
ATOM 1386 C C . ARG A 1 173 ? -18.683 33.325 21.191 1.00 88.94 173 ARG A C 1
ATOM 1388 O O . ARG A 1 173 ? -18.836 32.442 22.040 1.00 88.94 173 ARG A O 1
ATOM 1395 N N . LYS A 1 174 ? -19.600 34.276 20.969 1.00 86.50 174 LYS A N 1
ATOM 1396 C CA . LYS A 1 174 ? -20.960 34.180 21.522 1.00 86.50 174 LYS A CA 1
ATOM 1397 C C . LYS A 1 174 ? -21.552 32.856 21.046 1.00 86.50 174 LYS A C 1
ATOM 1399 O O . LYS A 1 174 ? -21.675 32.624 19.840 1.00 86.50 174 LYS A O 1
ATOM 1404 N N . ALA A 1 175 ? -21.893 31.968 21.981 1.00 77.88 175 ALA A N 1
ATOM 1405 C CA . ALA A 1 175 ? -22.717 30.817 21.643 1.00 77.88 175 ALA A CA 1
ATOM 1406 C C . ALA A 1 175 ? -23.983 31.364 20.971 1.00 77.88 175 ALA A C 1
ATOM 1408 O O . ALA A 1 175 ? -24.596 32.288 21.510 1.00 77.88 175 ALA A O 1
ATOM 1409 N N . LYS A 1 176 ? -24.348 30.850 19.787 1.00 69.19 176 LYS A N 1
ATOM 1410 C CA . LYS A 1 176 ? -25.620 31.233 19.166 1.00 69.19 176 LYS A CA 1
ATOM 1411 C C . LYS A 1 176 ? -26.704 30.884 20.178 1.00 69.19 176 LYS A C 1
ATOM 1413 O O . LYS A 1 176 ? -26.888 29.702 20.469 1.00 69.19 176 LYS A O 1
ATOM 1418 N N . VAL A 1 177 ? -27.350 31.907 20.741 1.00 55.41 177 VAL A N 1
ATOM 1419 C CA . VAL A 1 177 ? -28.489 31.724 21.642 1.00 55.41 177 VAL A CA 1
ATOM 1420 C C . VAL A 1 177 ? -29.469 30.815 20.900 1.00 55.41 177 VAL A C 1
ATOM 1422 O O . VAL A 1 177 ? -29.743 31.105 19.729 1.00 55.41 177 VAL A O 1
ATOM 1425 N N . PRO A 1 178 ? -29.937 29.704 21.500 1.00 53.62 178 PRO A N 1
ATOM 1426 C CA . PRO A 1 178 ? -30.968 28.883 20.888 1.00 53.62 178 PRO A CA 1
ATOM 1427 C C . PRO A 1 178 ? -32.131 29.800 20.528 1.00 53.62 178 PRO A C 1
ATOM 1429 O O . PRO A 1 178 ? -32.723 30.439 21.396 1.00 53.62 178 PRO A O 1
ATOM 1432 N N . MET A 1 179 ? -32.371 29.960 19.228 1.00 42.59 179 MET A N 1
ATOM 1433 C CA . MET A 1 179 ? -33.364 30.902 18.736 1.00 42.59 179 MET A CA 1
ATOM 1434 C C . MET A 1 179 ? -34.720 30.421 19.265 1.00 42.59 179 MET A C 1
ATOM 1436 O O . MET A 1 179 ? -35.105 29.293 18.963 1.00 42.59 179 MET A O 1
ATOM 1440 N N . GLN A 1 180 ? -35.420 31.243 20.060 1.00 51.12 180 GLN A N 1
ATOM 1441 C CA . GLN A 1 180 ? -36.641 30.847 20.801 1.00 51.12 180 GLN A CA 1
ATOM 1442 C C . GLN A 1 180 ? -37.773 30.295 19.907 1.00 51.12 180 GLN A C 1
ATOM 1444 O O . GLN A 1 180 ? -38.697 29.653 20.382 1.00 51.12 180 GLN A O 1
ATOM 1449 N N . ILE A 1 181 ? -37.637 30.447 18.590 1.00 48.91 181 ILE A N 1
ATOM 1450 C CA . ILE A 1 181 ? -38.460 29.855 17.527 1.00 48.91 181 ILE A CA 1
ATOM 1451 C C . ILE A 1 181 ? -38.454 28.300 17.536 1.00 48.91 181 ILE A C 1
ATOM 1453 O O . ILE A 1 181 ? -39.251 27.678 16.839 1.00 48.91 181 ILE A O 1
ATOM 1457 N N . ALA A 1 182 ? -37.584 27.641 18.315 1.00 47.94 182 ALA A N 1
ATOM 1458 C CA . ALA A 1 182 ? -37.553 26.178 18.433 1.00 47.94 182 ALA A CA 1
ATOM 1459 C C . ALA A 1 182 ? -38.559 25.572 19.440 1.00 47.94 182 ALA A C 1
ATOM 1461 O O . ALA A 1 182 ? -38.779 24.360 19.390 1.00 47.94 182 ALA A O 1
ATOM 1462 N N . GLU A 1 183 ? -39.174 26.362 20.332 1.00 50.50 183 GLU A N 1
ATOM 1463 C CA . GLU A 1 183 ? -40.078 25.823 21.369 1.00 50.50 183 GLU A CA 1
ATOM 1464 C C . GLU A 1 183 ? -41.369 25.216 20.777 1.00 50.50 183 GLU A C 1
ATOM 1466 O O . GLU A 1 183 ? -41.820 24.171 21.243 1.00 50.50 183 GLU A O 1
ATOM 1471 N N . ASP A 1 184 ? -41.877 25.751 19.660 1.00 54.22 184 ASP A N 1
ATOM 1472 C CA . ASP A 1 184 ? -43.117 25.293 19.002 1.00 54.22 184 ASP A CA 1
ATOM 1473 C C . ASP A 1 184 ? -43.020 23.945 18.256 1.00 54.22 184 ASP A C 1
ATOM 1475 O O . ASP A 1 184 ? -44.023 23.459 17.727 1.00 54.22 184 ASP A O 1
ATOM 1479 N N . LYS A 1 185 ? -41.834 23.325 18.146 1.00 51.19 185 LYS A N 1
ATOM 1480 C CA . LYS A 1 185 ? -41.660 22.077 17.365 1.00 51.19 185 LYS A CA 1
ATOM 1481 C C . LYS A 1 185 ? -41.090 20.885 18.126 1.00 51.19 185 LYS A C 1
ATOM 1483 O O . LYS A 1 185 ? -40.895 19.841 17.514 1.00 51.19 185 LYS A O 1
ATOM 1488 N N . GLY A 1 186 ? -40.839 21.001 19.432 1.00 56.44 186 GLY A N 1
ATOM 1489 C CA . GLY A 1 186 ? -40.481 19.864 20.299 1.00 56.44 186 GLY A CA 1
ATOM 1490 C C . GLY A 1 186 ? -39.173 19.125 19.962 1.00 56.44 186 GLY A C 1
ATOM 1491 O O . GLY A 1 186 ? -38.820 18.167 20.647 1.00 56.44 186 GLY A O 1
ATOM 1492 N N . THR A 1 187 ? -38.434 19.549 18.934 1.00 52.28 187 THR A N 1
ATOM 1493 C CA . THR A 1 187 ? -37.169 18.934 18.526 1.00 52.28 187 THR A CA 1
ATOM 1494 C C . THR A 1 187 ? -36.015 19.628 19.254 1.00 52.28 187 THR A C 1
ATOM 1496 O O . THR A 1 187 ? -35.770 20.808 18.986 1.00 52.28 187 THR A O 1
ATOM 1499 N N . PRO A 1 188 ? -35.267 18.948 20.144 1.00 55.84 188 PRO A N 1
ATOM 1500 C CA . PRO A 1 188 ? -34.157 19.573 20.854 1.00 55.84 188 PRO A CA 1
ATOM 1501 C C . PRO A 1 188 ? -33.094 20.036 19.853 1.00 55.84 188 PRO A C 1
ATOM 1503 O O . PRO A 1 188 ? -32.480 19.231 19.150 1.00 55.84 188 PRO A O 1
ATOM 1506 N N . SER A 1 189 ? -32.879 21.351 19.761 1.00 53.09 189 SER A N 1
ATOM 1507 C CA . SER A 1 189 ? -31.891 21.897 18.834 1.00 53.09 189 SER A CA 1
ATOM 1508 C C . SER A 1 189 ? -30.489 21.465 19.266 1.00 53.09 189 SER A C 1
ATOM 1510 O O . SER A 1 189 ? -30.071 21.773 20.383 1.00 53.09 189 SER A O 1
ATOM 1512 N N . ASN A 1 190 ? -29.734 20.822 18.371 1.00 57.16 190 ASN A N 1
ATOM 1513 C CA . ASN A 1 190 ? -28.340 20.409 18.594 1.00 57.16 190 ASN A CA 1
ATOM 1514 C C . ASN A 1 190 ? -27.353 21.603 18.580 1.00 57.16 190 ASN A C 1
ATOM 1516 O O . ASN A 1 190 ? -26.288 21.558 17.959 1.00 57.16 190 ASN A O 1
ATOM 1520 N N . ALA A 1 191 ? -27.712 22.699 19.252 1.00 63.50 191 ALA A N 1
ATOM 1521 C CA . ALA A 1 191 ? -26.869 23.864 19.450 1.00 63.50 191 ALA A CA 1
ATOM 1522 C C . ALA A 1 191 ? -25.689 23.481 20.355 1.00 63.50 191 ALA A C 1
ATOM 1524 O O . ALA A 1 191 ? -25.825 23.322 21.567 1.00 63.50 191 ALA A O 1
ATOM 1525 N N . ARG A 1 192 ? -24.506 23.304 19.754 1.00 64.25 192 ARG A N 1
ATOM 1526 C CA . ARG A 1 192 ? -23.280 22.992 20.497 1.00 64.25 192 ARG A CA 1
ATOM 1527 C C . ARG A 1 192 ? -22.936 24.159 21.425 1.00 64.25 192 ARG A C 1
ATOM 1529 O O . ARG A 1 192 ? -22.558 25.232 20.957 1.00 64.25 192 ARG A O 1
ATOM 1536 N N . HIS A 1 193 ? -23.058 23.940 22.732 1.00 76.81 193 HIS A N 1
ATOM 1537 C CA . HIS A 1 193 ? -22.596 24.896 23.733 1.00 76.81 193 HIS A CA 1
ATOM 1538 C C . HIS A 1 193 ? -21.070 25.016 23.697 1.00 76.81 193 HIS A C 1
ATOM 1540 O O . HIS A 1 193 ? -20.358 24.027 23.526 1.00 76.81 193 HIS A O 1
ATOM 1546 N N . ASN A 1 194 ? -20.582 26.238 23.881 1.00 85.12 194 ASN A N 1
ATOM 1547 C CA . ASN A 1 194 ? -19.163 26.539 24.006 1.00 85.12 194 ASN A CA 1
ATOM 1548 C C . ASN A 1 194 ? -18.656 26.024 25.378 1.00 85.12 194 ASN A C 1
ATOM 1550 O O . ASN A 1 194 ? -19.344 26.260 26.374 1.00 85.12 194 ASN A O 1
ATOM 1554 N N . PRO A 1 195 ? -17.516 25.306 25.475 1.00 88.19 195 PRO A N 1
ATOM 1555 C CA . PRO A 1 195 ? -16.978 24.835 26.761 1.00 88.19 195 PRO A CA 1
ATOM 1556 C C . PRO A 1 195 ? -16.534 25.960 27.712 1.00 88.19 195 PRO A C 1
ATOM 1558 O O . PRO A 1 195 ? -16.423 25.725 28.917 1.00 88.19 195 PRO A O 1
ATOM 1561 N N . TYR A 1 196 ? -16.311 27.169 27.189 1.00 92.44 196 TYR A N 1
ATOM 1562 C CA . TYR A 1 196 ? -16.020 28.377 27.959 1.00 92.44 196 TYR A CA 1
ATOM 1563 C C . TYR A 1 196 ? -17.126 29.420 27.788 1.00 92.44 196 TYR A C 1
ATOM 1565 O O . TYR A 1 196 ? -17.835 29.433 26.778 1.00 92.44 196 TYR A O 1
ATOM 1573 N N . ASP A 1 197 ? -17.230 30.329 28.755 1.00 92.75 197 ASP A N 1
ATOM 1574 C CA . ASP A 1 197 ? -18.055 31.525 28.606 1.00 92.75 197 ASP A CA 1
ATOM 1575 C C . ASP A 1 197 ? -17.517 32.468 27.529 1.00 92.75 197 ASP A C 1
ATOM 1577 O O . ASP A 1 197 ? -16.321 32.517 27.236 1.00 92.75 197 ASP A O 1
ATOM 1581 N N . PHE A 1 198 ? -18.431 33.244 26.953 1.00 95.19 198 PHE A N 1
ATOM 1582 C CA . PHE A 1 198 ? -18.065 34.356 26.093 1.00 95.19 198 PHE A CA 1
ATOM 1583 C C . PHE A 1 198 ? -17.506 35.503 26.940 1.00 95.19 198 PHE A C 1
ATOM 1585 O O . PHE A 1 198 ? -18.204 36.009 27.815 1.00 95.19 198 PHE A O 1
ATOM 1592 N N . THR A 1 199 ? -16.284 35.938 26.633 1.00 96.75 199 THR A N 1
ATOM 1593 C CA . THR A 1 199 ? -15.601 37.058 27.310 1.00 96.75 199 THR A CA 1
ATOM 1594 C C . THR A 1 199 ? -15.236 38.187 26.343 1.00 96.75 199 THR A C 1
ATOM 1596 O O . THR A 1 199 ? -14.399 39.029 26.648 1.00 96.75 199 THR A O 1
ATOM 1599 N N . GLY A 1 200 ? -15.752 38.168 25.107 1.00 96.56 200 GLY A N 1
ATOM 1600 C CA . GLY A 1 200 ? -15.379 39.147 24.077 1.00 96.56 200 GLY A CA 1
ATOM 1601 C C . GLY A 1 200 ? -13.918 39.086 23.619 1.00 96.56 200 GLY A C 1
ATOM 1602 O O . GLY A 1 200 ? -13.463 40.006 22.945 1.00 96.56 200 GLY A O 1
ATOM 1603 N N . CYS A 1 201 ? -13.175 38.025 23.960 1.00 98.00 201 CYS A N 1
ATOM 1604 C CA . CYS A 1 201 ? -11.752 37.904 23.646 1.00 98.00 201 CYS A CA 1
ATOM 1605 C C . CYS A 1 201 ? -11.469 38.114 22.146 1.00 98.00 201 CYS A C 1
ATOM 1607 O O . CYS A 1 201 ? -12.184 37.583 21.300 1.00 98.00 201 CYS A O 1
ATOM 1609 N N . LEU A 1 202 ? -10.409 38.858 21.815 1.00 98.12 202 LEU A N 1
ATOM 1610 C CA . LEU A 1 202 ? -9.998 39.131 20.430 1.00 98.12 202 LEU A CA 1
ATOM 1611 C C . LEU A 1 202 ? -8.854 38.227 19.946 1.00 98.12 202 LEU A C 1
ATOM 1613 O O . LEU A 1 202 ? -8.373 38.397 18.828 1.00 98.12 202 LEU A O 1
ATOM 1617 N N . ALA A 1 203 ? -8.400 37.272 20.764 1.00 98.19 203 ALA A N 1
ATOM 1618 C CA . ALA A 1 203 ? -7.244 36.449 20.431 1.00 98.19 203 ALA A CA 1
ATOM 1619 C C . ALA A 1 203 ? -7.536 35.498 19.253 1.00 98.19 203 ALA A C 1
ATOM 1621 O O . ALA A 1 203 ? -8.455 34.672 19.303 1.00 98.19 203 ALA A O 1
ATOM 1622 N N . HIS A 1 204 ? -6.742 35.617 18.191 1.00 98.25 204 HIS A N 1
ATOM 1623 C CA . HIS A 1 204 ? -6.833 34.838 16.958 1.00 98.25 204 HIS A CA 1
ATOM 1624 C C . HIS A 1 204 ? -5.465 34.767 16.270 1.00 98.25 204 HIS A C 1
ATOM 1626 O O . HIS A 1 204 ? -4.634 35.660 16.422 1.00 98.25 204 HIS A O 1
ATOM 1632 N N . VAL A 1 205 ? -5.204 33.707 15.510 1.00 98.12 205 VAL A N 1
ATOM 1633 C CA . VAL A 1 205 ? -3.922 33.519 14.826 1.00 98.12 205 VAL A CA 1
ATOM 1634 C C . VAL A 1 205 ? -4.059 32.646 13.592 1.00 98.12 205 VAL A C 1
ATOM 1636 O O . VAL A 1 205 ? -4.760 31.641 13.573 1.00 98.12 205 VAL A O 1
ATOM 1639 N N . GLU A 1 206 ? -3.352 33.041 12.552 1.00 98.12 206 GLU A N 1
ATOM 1640 C CA . GLU A 1 206 ? -3.207 32.347 11.295 1.00 98.12 206 GLU A CA 1
ATOM 1641 C C . GLU A 1 206 ? -1.817 31.709 11.223 1.00 98.12 206 GLU A C 1
ATOM 1643 O O . GLU A 1 206 ? -0.798 32.394 11.338 1.00 98.12 206 GLU A O 1
ATOM 1648 N N . ILE A 1 207 ? -1.779 30.394 11.021 1.00 98.12 207 ILE A N 1
ATOM 1649 C CA . ILE A 1 207 ? -0.547 29.610 10.886 1.00 98.12 207 ILE A CA 1
ATOM 1650 C C . ILE A 1 207 ? -0.504 29.035 9.472 1.00 98.12 207 ILE A C 1
ATOM 1652 O O . ILE A 1 207 ? -1.472 28.412 9.033 1.00 98.12 207 ILE A O 1
ATOM 1656 N N . THR A 1 208 ? 0.610 29.232 8.765 1.00 97.94 208 THR A N 1
ATOM 1657 C CA . THR A 1 208 ? 0.902 28.536 7.503 1.00 97.94 208 THR A CA 1
ATOM 1658 C C . THR A 1 208 ? 1.988 27.497 7.741 1.00 97.94 208 THR A C 1
ATOM 1660 O O . THR A 1 208 ? 3.123 27.848 8.062 1.00 97.94 208 THR A O 1
ATOM 1663 N N . GLU A 1 209 ? 1.630 26.224 7.600 1.00 97.94 209 GLU A N 1
ATOM 1664 C CA . GLU A 1 209 ? 2.481 25.064 7.876 1.00 97.94 209 GLU A CA 1
ATOM 1665 C C . GLU A 1 209 ? 2.435 24.055 6.722 1.00 97.94 209 GLU A C 1
ATOM 1667 O O . GLU A 1 209 ? 1.419 23.920 6.040 1.00 97.94 209 GLU A O 1
ATOM 1672 N N . CYS A 1 210 ? 3.536 23.346 6.492 1.00 97.44 210 CYS A N 1
ATOM 1673 C CA . CYS A 1 210 ? 3.591 22.232 5.557 1.00 97.44 210 CYS A CA 1
ATOM 1674 C C . CYS A 1 210 ? 2.911 20.992 6.172 1.00 97.44 210 CYS A C 1
ATOM 1676 O O . CYS A 1 210 ? 3.070 20.693 7.362 1.00 97.44 210 CYS A O 1
ATOM 1678 N N . ASP A 1 211 ? 2.117 20.259 5.388 1.00 95.62 211 ASP A N 1
ATOM 1679 C CA . ASP A 1 211 ? 1.403 19.071 5.871 1.00 95.62 211 ASP A CA 1
ATOM 1680 C C . ASP A 1 211 ? 2.364 17.894 6.124 1.00 95.62 211 ASP A C 1
ATOM 1682 O O . ASP A 1 211 ? 2.134 17.138 7.072 1.00 95.62 211 ASP A O 1
ATOM 1686 N N . SER A 1 212 ? 3.430 17.755 5.321 1.00 94.44 212 SER A N 1
ATOM 1687 C CA . SER A 1 212 ? 4.323 16.583 5.308 1.00 94.44 212 SER A CA 1
ATOM 1688 C C . SER A 1 212 ? 5.260 16.504 6.522 1.00 94.44 212 SER A C 1
ATOM 1690 O O . SER A 1 212 ? 5.367 15.439 7.131 1.00 94.44 212 SER A O 1
ATOM 1692 N N . ASP A 1 213 ? 5.892 17.613 6.911 1.00 95.00 213 ASP A N 1
ATOM 1693 C CA . ASP A 1 213 ? 6.873 17.680 8.008 1.00 95.00 213 ASP A CA 1
ATOM 1694 C C . ASP A 1 213 ? 6.459 18.595 9.180 1.00 95.00 213 ASP A C 1
ATOM 1696 O O . ASP A 1 213 ? 6.987 18.470 10.288 1.00 95.00 213 ASP A O 1
ATOM 1700 N N . GLY A 1 214 ? 5.482 19.482 8.971 1.00 96.06 214 GLY A N 1
ATOM 1701 C CA . GLY A 1 214 ? 5.069 20.486 9.950 1.00 96.06 214 GLY A CA 1
ATOM 1702 C C . GLY A 1 214 ? 5.939 21.740 10.009 1.00 96.06 214 GLY A C 1
ATOM 1703 O O . GLY A 1 214 ? 5.787 22.506 10.961 1.00 96.06 214 GLY A O 1
ATOM 1704 N N . ALA A 1 215 ? 6.814 21.980 9.027 1.00 97.75 215 ALA A N 1
ATOM 1705 C CA . ALA A 1 215 ? 7.578 23.218 8.938 1.00 97.75 215 ALA A CA 1
ATOM 1706 C C . ALA A 1 215 ? 6.640 24.419 8.743 1.00 97.75 215 ALA A C 1
ATOM 1708 O O . ALA A 1 215 ? 5.763 24.428 7.876 1.00 97.75 215 ALA A O 1
ATOM 1709 N N . VAL A 1 216 ? 6.812 25.450 9.564 1.00 98.06 216 VAL A N 1
ATOM 1710 C CA . VAL A 1 216 ? 5.966 26.647 9.581 1.00 98.06 216 VAL A CA 1
ATOM 1711 C C . VAL A 1 216 ? 6.662 27.753 8.805 1.00 98.06 216 VAL A C 1
ATOM 1713 O O . VAL A 1 216 ? 7.800 28.096 9.111 1.00 98.06 216 VAL A O 1
ATOM 1716 N N . SER A 1 217 ? 5.980 28.344 7.826 1.00 97.56 217 SER A N 1
ATOM 1717 C CA . SER A 1 217 ? 6.509 29.464 7.034 1.00 97.56 217 SER A CA 1
ATOM 1718 C C . SER A 1 217 ? 6.006 30.830 7.503 1.00 97.56 217 SER A C 1
ATOM 1720 O O . SER A 1 217 ? 6.641 31.850 7.231 1.00 97.56 217 SER A O 1
ATOM 1722 N N . ARG A 1 218 ? 4.871 30.884 8.217 1.00 97.12 218 ARG A N 1
ATOM 1723 C CA . ARG A 1 218 ? 4.255 32.142 8.667 1.00 97.12 218 ARG A CA 1
ATOM 1724 C C . ARG A 1 218 ? 3.365 31.960 9.893 1.00 97.12 218 ARG A C 1
ATOM 1726 O O . ARG A 1 218 ? 2.562 31.028 9.938 1.00 97.12 218 ARG A O 1
ATOM 1733 N N . ILE A 1 219 ? 3.446 32.916 10.819 1.00 97.75 219 ILE A N 1
ATOM 1734 C CA . ILE A 1 219 ? 2.492 33.128 11.916 1.00 97.75 219 ILE A CA 1
ATOM 1735 C C . ILE A 1 219 ? 2.054 34.598 11.887 1.00 97.75 219 ILE A C 1
ATOM 1737 O O . ILE A 1 219 ? 2.893 35.499 11.914 1.00 97.75 219 ILE A O 1
ATOM 1741 N N . MET A 1 220 ? 0.748 34.858 11.838 1.00 97.00 220 MET A N 1
ATOM 1742 C CA . MET A 1 220 ? 0.191 36.215 11.908 1.00 97.00 220 MET A CA 1
ATOM 1743 C C . MET A 1 220 ? -1.086 36.236 12.749 1.00 97.00 220 MET A C 1
ATOM 1745 O O . MET A 1 220 ? -1.945 35.389 12.554 1.00 97.00 220 MET A O 1
ATOM 1749 N N . GLY A 1 221 ? -1.248 37.177 13.677 1.00 97.06 221 GLY A N 1
ATOM 1750 C CA . GLY A 1 221 ? -2.377 37.137 14.611 1.00 97.06 221 GLY A CA 1
ATOM 1751 C C . GLY A 1 221 ? -2.362 38.224 15.678 1.00 97.06 221 GLY A C 1
ATOM 1752 O O . GLY A 1 221 ? -1.514 39.112 15.673 1.00 97.06 221 GLY A O 1
ATOM 1753 N N . TYR A 1 222 ? -3.266 38.090 16.637 1.00 98.06 222 TYR A N 1
ATOM 1754 C CA . TYR A 1 222 ? -3.263 38.792 17.912 1.00 98.06 222 TYR A CA 1
ATOM 1755 C C . TYR A 1 222 ? -3.406 37.748 19.023 1.00 98.06 222 TYR A C 1
ATOM 1757 O O . TYR A 1 222 ? -4.400 37.028 19.076 1.00 98.06 222 TYR A O 1
ATOM 1765 N N . LEU A 1 223 ? -2.398 37.616 19.887 1.00 97.81 223 LEU A N 1
ATOM 1766 C CA . LEU A 1 223 ? -2.317 36.527 20.878 1.00 97.81 223 LEU A CA 1
ATOM 1767 C C . LEU A 1 223 ? -2.661 36.965 22.309 1.00 97.81 223 LEU A C 1
ATOM 1769 O O . LEU A 1 223 ? -2.669 36.146 23.227 1.00 97.81 223 LEU A O 1
ATOM 1773 N N . CYS A 1 224 ? -2.963 38.247 22.519 1.00 97.50 224 CYS A N 1
ATOM 1774 C CA . CYS A 1 224 ? -3.286 38.762 23.842 1.00 97.50 224 CYS A CA 1
ATOM 1775 C C . CYS A 1 224 ? -4.732 38.410 24.217 1.00 97.50 224 CYS A C 1
ATOM 1777 O O . CYS A 1 224 ? -5.700 38.930 23.662 1.00 97.50 224 CYS A O 1
ATOM 1779 N N . HIS A 1 225 ? -4.881 37.531 25.204 1.00 97.50 225 HIS A N 1
ATOM 1780 C CA . HIS A 1 225 ? -6.166 37.265 25.843 1.00 97.50 225 HIS A CA 1
ATOM 1781 C C . HIS A 1 225 ? -6.508 38.383 26.844 1.00 97.50 225 HIS A C 1
ATOM 1783 O O . HIS A 1 225 ? -5.617 38.901 27.520 1.00 97.50 225 HIS A O 1
ATOM 1789 N N . ASN A 1 226 ? -7.792 38.724 26.983 1.00 97.44 226 ASN A N 1
ATOM 1790 C CA . ASN A 1 226 ? -8.256 39.604 28.059 1.00 97.44 226 ASN A CA 1
ATOM 1791 C C . ASN A 1 226 ? -8.321 38.850 29.400 1.00 97.44 226 ASN A C 1
ATOM 1793 O O . ASN A 1 226 ? -8.277 37.618 29.433 1.00 97.44 226 ASN A O 1
ATOM 1797 N N . ASP A 1 227 ? -8.387 39.574 30.516 1.00 97.81 227 ASP A N 1
ATOM 1798 C CA . ASP A 1 227 ? -8.230 38.967 31.848 1.00 97.81 227 ASP A CA 1
ATOM 1799 C C . ASP A 1 227 ? -9.406 38.061 32.240 1.00 97.81 227 ASP A C 1
ATOM 1801 O O . ASP A 1 227 ? -9.209 37.026 32.880 1.00 97.81 227 ASP A O 1
ATOM 1805 N N . GLU A 1 228 ? -10.607 38.357 31.740 1.00 97.31 228 GLU A N 1
ATOM 1806 C CA . GLU A 1 228 ? -11.758 37.448 31.781 1.00 97.31 228 GLU A CA 1
ATOM 1807 C C . GLU A 1 228 ? -11.468 36.127 31.050 1.00 97.31 228 GLU A C 1
ATOM 1809 O O . GLU A 1 228 ? -11.718 35.048 31.582 1.00 97.31 228 GLU A O 1
ATOM 1814 N N . CYS A 1 229 ? -10.870 36.166 29.853 1.00 96.56 229 CYS A N 1
ATOM 1815 C CA . CYS A 1 229 ? -10.479 34.946 29.147 1.00 96.56 229 CYS A CA 1
ATOM 1816 C C . CYS A 1 229 ? -9.400 34.168 29.912 1.00 96.56 229 CYS A C 1
ATOM 1818 O O . CYS A 1 229 ? -9.492 32.942 29.993 1.00 96.56 229 CYS A O 1
ATOM 1820 N N . LYS A 1 230 ? -8.393 34.846 30.481 1.00 96.06 230 LYS A N 1
ATOM 1821 C CA . LYS A 1 230 ? -7.330 34.195 31.274 1.00 96.06 230 LYS A CA 1
ATOM 1822 C C . LYS A 1 230 ? -7.896 33.484 32.508 1.00 96.06 230 LYS A C 1
ATOM 1824 O O . LYS A 1 230 ? -7.470 32.373 32.810 1.00 96.06 230 LYS A O 1
ATOM 1829 N N . SER A 1 231 ? -8.862 34.109 33.183 1.00 95.50 231 SER A N 1
ATOM 1830 C CA . SER A 1 231 ? -9.518 33.581 34.389 1.00 95.50 231 SER A CA 1
ATOM 1831 C C . SER A 1 231 ? -10.672 32.607 34.109 1.00 95.50 231 SER A C 1
ATOM 1833 O O . SER A 1 231 ? -11.031 31.831 34.992 1.00 95.50 231 SER A O 1
ATOM 1835 N N . SER A 1 232 ? -11.229 32.585 32.892 1.00 94.19 232 SER A N 1
ATOM 1836 C CA . SER A 1 232 ? -12.326 31.678 32.526 1.00 94.19 232 SER A CA 1
ATOM 1837 C C . SER A 1 232 ? -11.944 30.201 32.689 1.00 94.19 232 SER A C 1
ATOM 1839 O O . SER A 1 232 ? -10.966 29.720 32.110 1.00 94.19 232 SER A O 1
ATOM 1841 N N . VAL A 1 233 ? -12.749 29.457 33.446 1.00 91.75 233 VAL A N 1
ATOM 1842 C CA . VAL A 1 233 ? -12.598 28.007 33.640 1.00 91.75 233 VAL A CA 1
ATOM 1843 C C . VAL A 1 233 ? -13.532 27.260 32.680 1.00 91.75 233 VAL A C 1
ATOM 1845 O O . VAL A 1 233 ? -14.575 27.777 32.280 1.00 91.75 233 VAL A O 1
ATOM 1848 N N . LEU A 1 234 ? -13.155 26.036 32.304 1.00 89.12 234 LEU A N 1
ATOM 1849 C CA . LEU A 1 234 ? -14.019 25.093 31.589 1.00 89.12 234 LEU A CA 1
ATOM 1850 C C . LEU A 1 234 ? -15.329 24.887 32.365 1.00 89.12 234 LEU A C 1
ATOM 1852 O O . LEU A 1 234 ? -15.321 24.342 33.468 1.00 89.12 234 LEU A O 1
ATOM 1856 N N . LYS A 1 235 ? -16.466 25.292 31.786 1.00 85.00 235 LYS A N 1
ATOM 1857 C CA . LYS A 1 235 ? -17.783 25.197 32.445 1.00 85.00 235 LYS A CA 1
ATOM 1858 C C . LYS A 1 235 ? -18.310 23.770 32.575 1.00 85.00 235 LYS A C 1
ATOM 1860 O O . LYS A 1 235 ? -19.245 23.528 33.335 1.00 85.00 235 LYS A O 1
ATOM 1865 N N . ARG A 1 236 ? -17.757 22.836 31.802 1.00 70.50 236 ARG A N 1
ATOM 1866 C CA . ARG A 1 236 ? -18.111 21.416 31.816 1.00 70.50 236 ARG A CA 1
ATOM 1867 C C . ARG A 1 236 ? -16.827 20.604 31.910 1.00 70.50 236 ARG A C 1
ATOM 1869 O O . ARG A 1 236 ? -15.940 20.757 31.075 1.00 70.50 236 ARG A O 1
ATOM 1876 N N . ILE A 1 237 ? -16.741 19.765 32.937 1.00 68.38 237 ILE A N 1
ATOM 1877 C CA . ILE A 1 237 ? -15.682 18.772 33.112 1.00 68.38 237 ILE A CA 1
ATOM 1878 C C . ILE A 1 237 ? -16.382 17.405 33.166 1.00 68.38 237 ILE A C 1
ATOM 1880 O O . ILE A 1 237 ? -17.173 17.188 34.086 1.00 68.38 237 ILE A O 1
ATOM 1884 N N . PRO A 1 238 ? -16.132 16.491 32.210 1.00 67.62 238 PRO A N 1
ATOM 1885 C CA . PRO A 1 238 ? -15.293 16.662 31.017 1.00 67.62 238 PRO A CA 1
ATOM 1886 C C . PRO A 1 238 ? -15.874 17.662 29.996 1.00 67.62 238 PRO A C 1
ATOM 1888 O O . PRO A 1 238 ? -17.071 17.951 29.994 1.00 67.62 238 PRO A O 1
ATOM 1891 N N . ALA A 1 239 ? -15.014 18.177 29.109 1.00 60.72 239 ALA A N 1
ATOM 1892 C CA . ALA A 1 239 ? -15.379 19.164 28.082 1.00 60.72 239 ALA A CA 1
ATOM 1893 C C . ALA A 1 239 ? -16.431 18.644 27.078 1.00 60.72 239 ALA A C 1
ATOM 1895 O O . ALA A 1 239 ? -17.211 19.418 26.522 1.00 60.72 239 ALA A O 1
ATOM 1896 N N . ILE A 1 240 ? -16.470 17.324 26.867 1.00 63.38 240 ILE A N 1
ATOM 1897 C CA . ILE A 1 240 ? -17.513 16.634 26.102 1.00 63.38 240 ILE A CA 1
ATOM 1898 C C . ILE A 1 240 ? -18.645 16.252 27.068 1.00 63.38 240 ILE A C 1
ATOM 1900 O O . ILE A 1 240 ? -18.371 15.566 28.054 1.00 63.38 240 ILE A O 1
ATOM 1904 N N . PRO A 1 241 ? -19.915 16.616 26.801 1.00 62.09 241 PRO A N 1
ATOM 1905 C CA . PRO A 1 241 ? -21.037 16.124 27.591 1.00 62.09 241 PRO A CA 1
ATOM 1906 C C . PRO A 1 241 ? -21.173 14.605 27.414 1.00 62.09 241 PRO A C 1
ATOM 1908 O O . PRO A 1 241 ? -21.617 14.127 26.371 1.00 62.09 241 PRO A O 1
ATOM 1911 N N . LEU A 1 242 ? -20.783 13.846 28.438 1.00 65.31 242 LEU A N 1
ATOM 1912 C CA . LEU A 1 242 ? -21.033 12.409 28.496 1.00 65.31 242 LEU A CA 1
ATOM 1913 C C . LEU A 1 242 ? -22.524 12.151 28.737 1.00 65.31 242 LEU A C 1
ATOM 1915 O O . LEU A 1 242 ? -23.180 12.875 29.488 1.00 65.31 242 LEU A O 1
ATOM 1919 N N . HIS A 1 243 ? -23.055 11.095 28.121 1.00 73.19 243 HIS A N 1
ATOM 1920 C CA . HIS A 1 243 ? -24.398 10.609 28.429 1.00 73.19 243 HIS A CA 1
ATOM 1921 C C . HIS A 1 243 ? -24.472 10.201 29.910 1.00 73.19 243 HIS A C 1
ATOM 1923 O O . HIS A 1 243 ? -23.527 9.590 30.412 1.00 73.19 243 HIS A O 1
ATOM 1929 N N . LEU A 1 244 ? -25.584 10.498 30.596 1.00 69.50 244 LEU A N 1
ATOM 1930 C CA . LEU A 1 244 ? -25.722 10.327 32.053 1.00 69.50 244 LEU A CA 1
ATOM 1931 C C . LEU A 1 244 ? -25.292 8.926 32.526 1.00 69.50 244 LEU A C 1
ATOM 1933 O O . LEU A 1 244 ? -24.514 8.795 33.465 1.00 69.50 244 LEU A O 1
ATOM 1937 N N . HIS A 1 245 ? -25.690 7.897 31.778 1.00 65.88 245 HIS A N 1
ATOM 1938 C CA . HIS A 1 245 ? -25.330 6.505 32.050 1.00 65.88 245 HIS A CA 1
ATOM 1939 C C . HIS A 1 245 ? -23.813 6.216 32.049 1.00 65.88 245 HIS A C 1
ATOM 1941 O O . HIS A 1 245 ? -23.329 5.414 32.841 1.00 65.88 245 HIS A O 1
ATOM 1947 N N . VAL A 1 246 ? -23.026 6.897 31.206 1.00 72.31 246 VAL A N 1
ATOM 1948 C CA . VAL A 1 246 ? -21.556 6.747 31.192 1.00 72.31 246 VAL A CA 1
ATOM 1949 C C . VAL A 1 246 ? -20.949 7.331 32.471 1.00 72.31 246 VAL A C 1
ATOM 1951 O O . VAL A 1 246 ? -19.988 6.785 33.010 1.00 72.31 246 VAL A O 1
ATOM 1954 N N . TYR A 1 247 ? -21.530 8.417 32.986 1.00 74.44 247 TYR A N 1
ATOM 1955 C CA . TYR A 1 247 ? -21.113 9.033 34.245 1.00 74.44 247 TYR A CA 1
ATOM 1956 C C . TYR A 1 247 ? -21.453 8.144 35.454 1.00 74.44 247 TYR A C 1
ATOM 1958 O O . TYR A 1 247 ? -20.622 7.980 36.347 1.00 74.44 247 TYR A O 1
ATOM 1966 N N . GLU A 1 248 ? -22.631 7.512 35.454 1.00 77.62 248 GLU A N 1
ATOM 1967 C CA . GLU A 1 248 ? -23.035 6.515 36.457 1.00 77.62 248 GLU A CA 1
ATOM 1968 C C . GLU A 1 248 ? -22.057 5.332 36.506 1.00 77.62 248 GLU A C 1
ATOM 1970 O O . GLU A 1 248 ? -21.501 5.043 37.568 1.00 77.62 248 GLU A O 1
ATOM 1975 N N . VAL A 1 249 ? -21.779 4.707 35.355 1.00 74.00 249 VAL A N 1
ATOM 1976 C CA . VAL A 1 249 ? -20.867 3.554 35.249 1.00 74.00 249 VAL A CA 1
ATOM 1977 C C . VAL A 1 249 ? -19.436 3.928 35.647 1.00 74.00 249 VAL A C 1
ATOM 1979 O O . VAL A 1 249 ? -18.799 3.187 36.394 1.00 74.00 249 VAL A O 1
ATOM 1982 N N . ALA A 1 250 ? -18.928 5.092 35.228 1.00 73.88 250 ALA A N 1
ATOM 1983 C CA . ALA A 1 250 ? -17.595 5.553 35.624 1.00 73.88 250 ALA A CA 1
ATOM 1984 C C . ALA A 1 250 ? -17.489 5.805 37.142 1.00 73.88 250 ALA A C 1
ATOM 1986 O O . ALA A 1 250 ? -16.491 5.440 37.769 1.00 73.88 250 ALA A O 1
ATOM 1987 N N . LEU A 1 251 ? -18.527 6.380 37.764 1.00 77.75 251 LEU A N 1
ATOM 1988 C CA . LEU A 1 251 ? -18.590 6.542 39.219 1.00 77.75 251 LEU A CA 1
ATOM 1989 C C . LEU A 1 251 ? -18.702 5.202 39.955 1.00 77.75 251 LEU A C 1
ATOM 1991 O O . LEU A 1 251 ? -18.144 5.064 41.045 1.00 77.75 251 LEU A O 1
ATOM 1995 N N . GLU A 1 252 ? -19.412 4.223 39.401 1.00 80.00 252 GLU A N 1
ATOM 1996 C CA . GLU A 1 252 ? -19.503 2.879 39.973 1.00 80.00 252 GLU A CA 1
ATOM 1997 C C . GLU A 1 252 ? -18.162 2.137 39.890 1.00 80.00 252 GLU A C 1
ATOM 1999 O O . GLU A 1 252 ? -17.709 1.593 40.898 1.00 80.00 252 GLU A O 1
ATOM 2004 N N . GLN A 1 253 ? -17.467 2.210 38.751 1.00 74.81 253 GLN A N 1
ATOM 2005 C CA . GLN A 1 253 ? -16.117 1.661 38.570 1.00 74.81 253 GLN A CA 1
ATOM 2006 C C . GLN A 1 253 ? -15.083 2.310 39.505 1.00 74.81 253 GLN A C 1
ATOM 2008 O O . GLN A 1 253 ? -14.253 1.613 40.088 1.00 74.81 253 GLN A O 1
ATOM 2013 N N . LEU A 1 254 ? -15.155 3.628 39.726 1.00 78.06 254 LEU A N 1
ATOM 2014 C CA . LEU A 1 254 ? -14.319 4.309 40.722 1.00 78.06 254 LEU A CA 1
ATOM 2015 C C . LEU A 1 254 ? -14.621 3.825 42.151 1.00 78.06 254 LEU A C 1
ATOM 2017 O O . LEU A 1 254 ? -13.699 3.587 42.933 1.00 78.06 254 LEU A O 1
ATOM 2021 N N . LYS A 1 255 ? -15.902 3.634 42.496 1.00 76.94 255 LYS A N 1
ATOM 2022 C CA . LYS A 1 255 ? -16.326 3.127 43.814 1.00 76.94 255 LYS A CA 1
ATOM 2023 C C . LYS A 1 255 ? -15.945 1.662 44.041 1.00 76.94 255 LYS A C 1
ATOM 2025 O O . LYS A 1 255 ? -15.641 1.307 45.179 1.00 76.94 255 LYS A O 1
ATOM 2030 N N . SER A 1 256 ? -15.968 0.815 43.012 1.00 79.56 256 SER A N 1
ATOM 2031 C CA . SER A 1 256 ? -15.567 -0.593 43.118 1.00 79.56 256 SER A CA 1
ATOM 2032 C C . SER A 1 256 ? -14.043 -0.741 43.154 1.00 79.56 256 SER A C 1
ATOM 2034 O O . SER A 1 256 ? -13.524 -1.396 44.057 1.00 79.56 256 SER A O 1
ATOM 2036 N N . GLY A 1 257 ? -13.311 -0.036 42.284 1.00 67.94 257 GLY A N 1
ATOM 2037 C CA . GLY A 1 257 ? -11.845 -0.022 42.278 1.00 67.94 257 GLY A CA 1
ATOM 2038 C C . GLY A 1 257 ? -11.238 0.475 43.596 1.00 67.94 257 GLY A C 1
ATOM 2039 O O . GLY A 1 257 ? -10.308 -0.138 44.119 1.00 67.94 257 GLY A O 1
ATOM 2040 N N . ALA A 1 258 ? -11.814 1.522 44.198 1.00 64.56 258 ALA A N 1
ATOM 2041 C CA . ALA A 1 258 ? -11.375 2.051 45.494 1.00 64.56 258 ALA A CA 1
ATOM 2042 C C . ALA A 1 258 ? -11.668 1.128 46.698 1.00 64.56 258 ALA A C 1
ATOM 2044 O O . ALA A 1 258 ? -11.134 1.354 47.786 1.00 64.56 258 ALA A O 1
ATOM 2045 N N . ARG A 1 259 ? -12.515 0.099 46.540 1.00 60.19 259 ARG A N 1
ATOM 2046 C CA . ARG A 1 259 ? -12.753 -0.924 47.577 1.00 60.19 259 ARG A CA 1
ATOM 2047 C C . ARG A 1 259 ? -11.740 -2.066 47.496 1.00 60.19 259 ARG A C 1
ATOM 2049 O O . ARG A 1 259 ? -11.330 -2.572 48.538 1.00 60.19 259 ARG A O 1
ATOM 2056 N N . SER A 1 260 ? -11.297 -2.427 46.292 1.00 51.59 260 SER A N 1
ATOM 2057 C CA . SER A 1 260 ? -10.377 -3.549 46.063 1.00 51.59 260 SER A CA 1
ATOM 2058 C C . SER A 1 260 ? -8.962 -3.314 46.614 1.00 51.59 260 SER A C 1
ATOM 2060 O O . SER A 1 260 ? -8.288 -4.260 47.009 1.00 51.59 260 SER A O 1
ATOM 2062 N N . THR A 1 261 ? -8.510 -2.061 46.722 1.00 50.94 261 THR A N 1
ATOM 2063 C CA . THR A 1 261 ? -7.156 -1.703 47.194 1.00 50.94 261 THR A CA 1
ATOM 2064 C C . THR A 1 261 ? -6.913 -1.860 48.701 1.00 50.94 261 THR A C 1
ATOM 2066 O O . THR A 1 261 ? -5.802 -1.603 49.158 1.00 50.94 261 THR A O 1
ATOM 2069 N N . LYS A 1 262 ? -7.902 -2.297 49.496 1.00 51.81 262 LYS A N 1
ATOM 2070 C CA . LYS A 1 262 ? -7.748 -2.481 50.954 1.00 51.81 262 LYS A CA 1
ATOM 2071 C C . LYS A 1 262 ? -7.456 -3.914 51.423 1.00 51.81 262 LYS A C 1
ATOM 2073 O O . LYS A 1 262 ? -7.342 -4.100 52.632 1.00 51.81 262 LYS A O 1
ATOM 2078 N N . GLN A 1 263 ? -7.348 -4.912 50.536 1.00 46.53 263 GLN A N 1
ATOM 2079 C CA . GLN A 1 263 ? -7.404 -6.322 50.967 1.00 46.53 263 GLN A CA 1
ATOM 2080 C C . GLN A 1 263 ? -6.294 -7.279 50.490 1.00 46.53 263 GLN A C 1
ATOM 2082 O O . GLN A 1 263 ? -6.376 -8.465 50.795 1.00 46.53 263 GLN A O 1
ATOM 2087 N N . SER A 1 264 ? -5.231 -6.807 49.827 1.00 43.06 264 SER A N 1
ATOM 2088 C CA . SER A 1 264 ? -4.114 -7.673 49.399 1.00 43.06 264 SER A CA 1
ATOM 2089 C C . SER A 1 264 ? -2.733 -7.078 49.7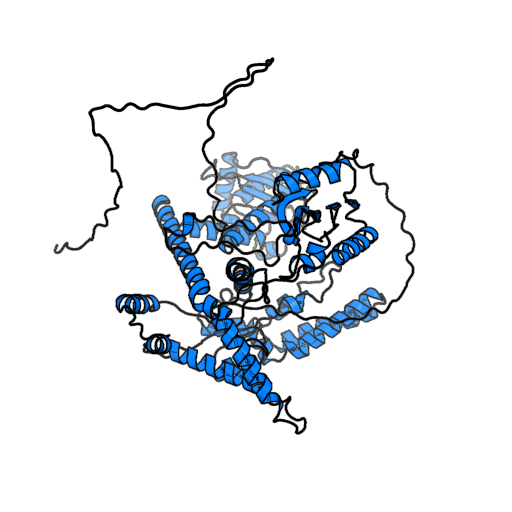01 1.00 43.06 264 SER A C 1
ATOM 2091 O O . SER A 1 264 ? -2.141 -6.377 48.881 1.00 43.06 264 SER A O 1
ATOM 2093 N N . SER A 1 265 ? -2.188 -7.406 50.874 1.00 43.94 265 SER A N 1
ATOM 2094 C CA . SER A 1 265 ? -0.785 -7.156 51.225 1.00 43.94 265 SER A CA 1
ATOM 2095 C C . SER A 1 265 ? -0.084 -8.458 51.632 1.00 43.94 265 SER A C 1
ATOM 2097 O O . SER A 1 265 ? 0.183 -8.675 52.814 1.00 43.94 265 SER A O 1
ATOM 2099 N N . THR A 1 266 ? 0.233 -9.317 50.656 1.00 41.44 266 THR A N 1
ATOM 2100 C CA . THR A 1 266 ? 1.085 -10.504 50.870 1.00 41.44 266 THR A CA 1
ATOM 2101 C C . THR A 1 266 ? 1.822 -10.938 49.595 1.00 41.44 266 THR A C 1
ATOM 2103 O O . THR A 1 266 ? 1.218 -11.500 48.696 1.00 41.44 266 THR A O 1
ATOM 2106 N N . THR A 1 267 ? 3.135 -10.667 49.590 1.00 45.69 267 THR A N 1
ATOM 2107 C CA . THR A 1 267 ? 4.270 -11.338 48.901 1.00 45.69 267 THR A CA 1
ATOM 2108 C C . THR A 1 267 ? 4.248 -11.695 47.387 1.00 45.69 267 THR A C 1
ATOM 2110 O O . THR A 1 267 ? 3.273 -12.203 46.848 1.00 45.69 267 THR A O 1
ATOM 2113 N N . PRO A 1 268 ? 5.387 -11.527 46.668 1.00 46.81 268 PRO A N 1
ATOM 2114 C CA . PRO A 1 268 ? 5.430 -11.647 45.207 1.00 46.81 268 PRO A CA 1
ATOM 2115 C C . PRO A 1 268 ? 5.802 -13.055 44.698 1.00 46.81 268 PRO A C 1
ATOM 2117 O O . PRO A 1 268 ? 6.953 -13.479 44.801 1.00 46.81 268 PRO A O 1
ATOM 2120 N N . LYS A 1 269 ? 4.854 -13.751 44.054 1.00 43.44 269 LYS A N 1
ATOM 2121 C CA . LYS A 1 269 ? 5.113 -14.924 43.178 1.00 43.44 269 LYS A CA 1
ATOM 2122 C C . LYS A 1 269 ? 4.238 -14.973 41.909 1.00 43.44 269 LYS A C 1
ATOM 2124 O O . LYS A 1 269 ? 4.182 -15.993 41.230 1.00 43.44 269 LYS A O 1
ATOM 2129 N N . GLU A 1 270 ? 3.563 -13.877 41.570 1.00 48.09 270 GLU A N 1
ATOM 2130 C CA . GLU A 1 270 ? 2.346 -13.917 40.741 1.00 48.09 270 GLU A CA 1
ATOM 2131 C C . GLU A 1 270 ? 2.561 -13.748 39.220 1.00 48.09 270 GLU A C 1
ATOM 2133 O O . GLU A 1 270 ? 1.681 -14.067 38.429 1.00 48.09 270 GLU A O 1
ATOM 2138 N N . GLN A 1 271 ? 3.761 -13.360 38.768 1.00 49.12 271 GLN A N 1
ATOM 2139 C CA . GLN A 1 271 ? 4.031 -13.059 37.347 1.00 49.12 271 GLN A CA 1
ATOM 2140 C C . GLN A 1 271 ? 4.053 -14.264 36.384 1.00 49.12 271 GLN A C 1
ATOM 2142 O O . GLN A 1 271 ? 4.166 -14.061 35.178 1.00 49.12 271 GLN A O 1
ATOM 2147 N N . LYS A 1 272 ? 3.961 -15.512 36.870 1.00 45.78 272 LYS A N 1
ATOM 2148 C CA . LYS A 1 272 ? 3.921 -16.708 36.001 1.00 45.78 272 LYS A CA 1
ATOM 2149 C C . LYS A 1 272 ? 2.505 -17.253 35.757 1.00 45.78 272 LYS A C 1
ATOM 2151 O O . LYS A 1 272 ? 2.339 -18.091 34.883 1.00 45.78 272 LYS A O 1
ATOM 2156 N N . LEU A 1 273 ? 1.493 -16.794 36.497 1.00 48.31 273 LEU A N 1
ATOM 2157 C CA . LEU A 1 273 ? 0.112 -17.278 36.332 1.00 48.31 273 LEU A CA 1
ATOM 2158 C C . LEU A 1 273 ? -0.677 -16.474 35.278 1.00 48.31 273 LEU A C 1
ATOM 2160 O O . LEU A 1 273 ? -1.644 -16.961 34.703 1.00 48.31 273 LEU A O 1
ATOM 2164 N N . GLU A 1 274 ? -0.249 -15.241 35.002 1.00 51.12 274 GLU A N 1
ATOM 2165 C CA . GLU A 1 274 ? -0.971 -14.280 34.155 1.00 51.12 274 GLU A CA 1
ATOM 2166 C C . GLU A 1 274 ? -0.817 -14.540 32.639 1.00 51.12 274 GLU A C 1
ATOM 2168 O O . GLU A 1 274 ? -1.594 -14.036 31.826 1.00 51.12 274 GLU A O 1
ATOM 2173 N N . THR A 1 275 ? 0.168 -15.346 32.219 1.00 53.78 275 THR A N 1
ATOM 2174 C CA . THR A 1 275 ? 0.380 -15.666 30.796 1.00 53.78 275 THR A CA 1
ATOM 2175 C C . THR A 1 275 ? -0.617 -16.678 30.249 1.00 53.78 275 THR A C 1
ATOM 2177 O O . THR A 1 275 ? -1.031 -16.547 29.093 1.00 53.78 275 THR A O 1
ATOM 2180 N N . ASP A 1 276 ? -1.001 -17.657 31.066 1.00 60.25 276 ASP A N 1
ATOM 2181 C CA . ASP A 1 276 ? -1.682 -18.871 30.608 1.00 60.25 276 ASP A CA 1
ATOM 2182 C C . ASP A 1 276 ? -3.197 -18.644 30.479 1.00 60.25 276 ASP A C 1
ATOM 2184 O O . ASP A 1 276 ? -3.800 -19.045 29.480 1.00 60.25 276 ASP A O 1
ATOM 2188 N N . SER A 1 277 ? -3.777 -17.857 31.393 1.00 69.25 277 SER A N 1
ATOM 2189 C CA . SER A 1 277 ? -5.202 -17.483 31.407 1.00 69.25 277 SER A CA 1
ATOM 2190 C C . SER A 1 277 ? -5.690 -16.856 30.094 1.00 69.25 277 SER A C 1
ATOM 2192 O O . SER A 1 277 ? -6.822 -17.077 29.667 1.00 69.25 277 SER A O 1
ATOM 2194 N N . SER A 1 278 ? -4.831 -16.105 29.396 1.00 84.06 278 SER A N 1
ATOM 2195 C CA . SER A 1 278 ? -5.172 -15.498 28.102 1.00 84.06 278 SER A CA 1
ATOM 2196 C C . SER A 1 278 ? -5.431 -16.541 27.009 1.00 84.06 278 SER A C 1
ATOM 2198 O O . SER A 1 278 ? -6.317 -16.356 26.177 1.00 84.06 278 SER A O 1
ATOM 2200 N N . THR A 1 279 ? -4.652 -17.627 27.004 1.00 91.06 279 THR A N 1
ATOM 2201 C CA . THR A 1 279 ? -4.755 -18.724 26.028 1.00 91.06 279 THR A CA 1
ATOM 2202 C C . THR A 1 279 ? -6.014 -19.550 26.278 1.00 91.06 279 THR A C 1
ATOM 2204 O O . THR A 1 279 ? -6.689 -19.955 25.335 1.00 91.06 279 THR A O 1
ATOM 2207 N N . GLU A 1 280 ? -6.369 -19.753 27.545 1.00 91.81 280 GLU A N 1
ATOM 2208 C CA . GLU A 1 280 ? -7.586 -20.462 27.950 1.00 91.81 280 GLU A CA 1
ATOM 2209 C C . GLU A 1 280 ? -8.848 -19.672 27.573 1.00 91.81 280 GLU A C 1
ATOM 2211 O O . GLU A 1 280 ? -9.752 -20.226 26.949 1.00 91.81 280 GLU A O 1
ATOM 2216 N N . ILE A 1 281 ? -8.877 -18.359 27.843 1.00 91.12 281 ILE A N 1
ATOM 2217 C CA . ILE A 1 281 ? -9.978 -17.465 27.439 1.00 91.12 281 ILE A CA 1
ATOM 2218 C C . ILE A 1 281 ? -10.124 -17.432 25.909 1.00 91.12 281 ILE A C 1
ATOM 2220 O O . ILE A 1 281 ? -11.233 -17.550 25.384 1.00 91.12 281 ILE A O 1
ATOM 2224 N N . LEU A 1 282 ? -9.010 -17.320 25.173 1.00 91.19 282 LEU A N 1
ATOM 2225 C CA . LEU A 1 282 ? -8.984 -17.452 23.711 1.00 91.19 282 LEU A CA 1
ATOM 2226 C C . LEU A 1 282 ? -9.621 -18.772 23.247 1.00 91.19 282 LEU A C 1
ATOM 2228 O O . LEU A 1 282 ? -10.460 -18.768 22.344 1.00 91.19 282 LEU A O 1
ATOM 2232 N N . ALA A 1 283 ? -9.216 -19.895 23.847 1.00 93.88 283 ALA A N 1
ATOM 2233 C CA . ALA A 1 283 ? -9.679 -21.228 23.478 1.00 93.88 283 ALA A CA 1
ATOM 2234 C C . ALA A 1 283 ? -11.168 -21.419 23.796 1.00 93.88 283 ALA A C 1
ATOM 2236 O O . ALA A 1 283 ? -11.901 -21.991 22.988 1.00 93.88 283 ALA A O 1
ATOM 2237 N N . GLU A 1 284 ? -11.655 -20.891 24.922 1.00 95.19 284 GLU A N 1
ATOM 2238 C CA . GLU A 1 284 ? -13.078 -20.901 25.257 1.00 95.19 284 GLU A CA 1
ATOM 2239 C C . GLU A 1 284 ? -13.897 -20.097 24.235 1.00 95.19 284 GLU A C 1
ATOM 2241 O O . GLU A 1 284 ? -14.872 -20.615 23.685 1.00 95.19 284 GLU A O 1
ATOM 2246 N N . LEU A 1 285 ? -13.470 -18.875 23.896 1.00 91.94 285 LEU A N 1
ATOM 2247 C CA . LEU A 1 285 ? -14.133 -18.038 22.889 1.00 91.94 285 LEU A CA 1
ATOM 2248 C C . LEU A 1 285 ? -14.152 -18.711 21.505 1.00 91.94 285 LEU A C 1
ATOM 2250 O O . LEU A 1 285 ? -15.205 -18.774 20.862 1.00 91.94 285 LEU A O 1
ATOM 2254 N N . LEU A 1 286 ? -13.023 -19.279 21.069 1.00 93.56 286 LEU A N 1
ATOM 2255 C CA . LEU A 1 286 ? -12.908 -20.065 19.835 1.00 93.56 286 LEU A CA 1
ATOM 2256 C C . LEU A 1 286 ? -13.830 -21.296 19.848 1.00 93.56 286 LEU A C 1
ATOM 2258 O O . LEU A 1 286 ? -14.469 -21.604 18.839 1.00 93.56 286 LEU A O 1
ATOM 2262 N N . LYS A 1 287 ? -13.945 -21.990 20.986 1.00 95.19 287 LYS A N 1
ATOM 2263 C CA . LYS A 1 287 ? -14.820 -23.158 21.165 1.00 95.19 287 LYS A CA 1
ATOM 2264 C C . LYS A 1 287 ? -16.299 -22.775 21.129 1.00 95.19 287 LYS A C 1
ATOM 2266 O O . LYS A 1 287 ? -17.078 -23.466 20.470 1.00 95.19 287 LYS A O 1
ATOM 2271 N N . ILE A 1 288 ? -16.692 -21.673 21.770 1.00 95.06 288 ILE A N 1
ATOM 2272 C CA . ILE A 1 288 ? -18.055 -21.122 21.705 1.00 95.06 288 ILE A CA 1
ATOM 2273 C C . ILE A 1 288 ? -18.395 -20.747 20.259 1.00 95.06 288 ILE A C 1
ATOM 2275 O O . ILE A 1 288 ? -19.445 -21.144 19.753 1.00 95.06 288 ILE A O 1
ATOM 2279 N N . TRP A 1 289 ? -17.489 -20.056 19.563 1.00 92.94 289 TRP A N 1
ATOM 2280 C CA . TRP A 1 289 ? -17.652 -19.671 18.160 1.00 92.94 289 TRP A CA 1
ATOM 2281 C C . TRP A 1 289 ? -17.792 -20.886 17.224 1.00 92.94 289 TRP A C 1
ATOM 2283 O O . TRP A 1 289 ? -18.761 -20.967 16.468 1.00 92.94 289 TRP A O 1
ATOM 2293 N N . LYS A 1 290 ? -16.903 -21.884 17.336 1.00 94.00 290 LYS A N 1
ATOM 2294 C CA . LYS A 1 290 ? -16.973 -23.154 16.586 1.00 94.00 290 LYS A CA 1
ATOM 2295 C C . LYS A 1 290 ? -18.272 -23.917 16.861 1.00 94.00 290 LYS A C 1
ATOM 2297 O O . LYS A 1 290 ? -18.900 -24.431 15.935 1.00 94.00 290 LYS A O 1
ATOM 2302 N N . THR A 1 291 ? -18.706 -23.956 18.122 1.00 95.25 291 THR A N 1
ATOM 2303 C CA . THR A 1 291 ? -19.982 -24.571 18.518 1.00 95.25 291 THR A CA 1
ATOM 2304 C C . THR A 1 291 ? -21.156 -23.835 17.877 1.00 95.25 291 THR A C 1
ATOM 2306 O O . THR A 1 291 ? -22.033 -24.473 17.304 1.00 95.25 291 THR A O 1
ATOM 2309 N N . HIS A 1 292 ? -21.154 -22.500 17.898 1.00 95.00 292 HIS A N 1
ATOM 2310 C CA . HIS A 1 292 ? -22.206 -21.689 17.291 1.00 95.00 292 HIS A CA 1
ATOM 2311 C C . HIS A 1 292 ? -22.281 -21.866 15.766 1.00 95.00 292 HIS A C 1
ATOM 2313 O O . HIS A 1 292 ? -23.369 -22.070 15.240 1.00 95.00 292 HIS A O 1
ATOM 2319 N N . LEU A 1 293 ? -21.145 -21.903 15.058 1.00 92.62 293 LEU A N 1
ATOM 2320 C CA . LEU A 1 293 ? -21.115 -22.197 13.616 1.00 92.62 293 LEU A CA 1
ATOM 2321 C C . LEU A 1 293 ? -21.557 -23.625 13.258 1.00 92.62 293 LEU A C 1
ATOM 2323 O O . LEU A 1 293 ? -21.909 -23.881 12.107 1.00 92.62 293 LEU A O 1
ATOM 2327 N N . SER A 1 294 ? -21.544 -24.544 14.225 1.00 95.19 294 SER A N 1
ATOM 2328 C CA . SER A 1 294 ? -22.052 -25.913 14.070 1.00 95.19 294 SER A CA 1
ATOM 2329 C C . SER A 1 294 ? -23.564 -26.023 14.315 1.00 95.19 294 SER A C 1
ATOM 2331 O O . SER A 1 294 ? -24.173 -27.022 13.941 1.00 95.19 294 SER A O 1
ATOM 2333 N N . GLN A 1 295 ? -24.198 -25.028 14.949 1.00 96.62 295 GLN A N 1
ATOM 2334 C CA . GLN A 1 295 ? -25.628 -25.078 15.266 1.00 96.62 295 GLN A CA 1
ATOM 2335 C C . GLN A 1 295 ? -26.474 -25.021 13.986 1.00 96.62 295 GLN A C 1
ATOM 2337 O O . GLN A 1 295 ? -26.315 -24.130 13.154 1.00 96.62 295 GLN A O 1
ATOM 2342 N N . GLY A 1 296 ? -27.398 -25.975 13.843 1.00 92.31 296 GLY A N 1
ATOM 2343 C CA . GLY A 1 296 ? -28.303 -26.063 12.691 1.00 92.31 296 GLY A CA 1
ATOM 2344 C C . GLY A 1 296 ? -27.688 -26.662 11.421 1.00 92.31 296 GLY A C 1
ATOM 2345 O O . GLY A 1 296 ? -28.327 -26.612 10.374 1.00 92.31 296 GLY A O 1
ATOM 2346 N N . ARG A 1 297 ? -26.478 -27.232 11.487 1.00 93.88 297 ARG A N 1
ATOM 2347 C CA . ARG A 1 297 ? -25.843 -27.964 10.378 1.00 93.88 297 ARG A CA 1
ATOM 2348 C C . ARG A 1 297 ? -25.827 -29.465 10.670 1.00 93.88 297 ARG A C 1
ATOM 2350 O O . ARG A 1 297 ? -25.739 -29.864 11.826 1.00 93.88 297 ARG A O 1
ATOM 2357 N N . ALA A 1 298 ? -25.904 -30.286 9.621 1.00 95.44 298 ALA A N 1
ATOM 2358 C CA . ALA A 1 298 ? -25.782 -31.743 9.741 1.00 95.44 298 ALA A CA 1
ATOM 2359 C C . ALA A 1 298 ? -24.357 -32.176 10.138 1.00 95.44 298 ALA A C 1
ATOM 2361 O O . ALA A 1 298 ? -24.179 -33.156 10.854 1.00 95.44 298 ALA A O 1
ATOM 2362 N N . GLU A 1 299 ? -23.354 -31.409 9.706 1.00 95.00 299 GLU A N 1
ATOM 2363 C CA . GLU A 1 299 ? -21.942 -31.602 10.032 1.00 95.00 299 GLU A CA 1
ATOM 2364 C C . GLU A 1 299 ? -21.447 -30.476 10.947 1.00 95.00 299 GLU A C 1
ATOM 2366 O O . GLU A 1 299 ? -21.824 -29.309 10.788 1.00 95.00 299 GLU A O 1
ATOM 2371 N N . SER A 1 300 ? -20.578 -30.814 11.901 1.00 94.06 300 SER A N 1
ATOM 2372 C CA . SER A 1 300 ? -19.948 -29.825 12.773 1.00 94.06 300 SER A CA 1
ATOM 2373 C C . SER A 1 300 ? -18.959 -28.957 11.993 1.00 94.06 300 SER A C 1
ATOM 2375 O O . SER A 1 300 ? -18.206 -29.431 11.139 1.00 94.06 300 SER A O 1
ATOM 2377 N N . PHE A 1 301 ? -18.932 -27.659 12.298 1.00 94.00 301 PHE A N 1
ATOM 2378 C CA . PHE A 1 301 ? -17.999 -26.739 11.662 1.00 94.00 301 PHE A CA 1
ATOM 2379 C C . PHE A 1 301 ? -16.556 -27.123 12.015 1.00 94.00 301 PHE A C 1
ATOM 2381 O O . PHE A 1 301 ? -16.132 -27.062 13.175 1.00 94.00 301 PHE A O 1
ATOM 2388 N N . THR A 1 302 ? -15.794 -27.492 10.988 1.00 92.44 302 THR A N 1
ATOM 2389 C CA . THR A 1 302 ? -14.379 -27.844 11.095 1.00 92.44 302 THR A CA 1
ATOM 2390 C C . THR A 1 302 ? -13.539 -26.758 10.439 1.00 92.44 302 THR A C 1
ATOM 2392 O O . THR A 1 302 ? -13.707 -26.439 9.265 1.00 92.44 302 THR A O 1
ATOM 2395 N N . LEU A 1 303 ? -12.621 -26.183 11.215 1.00 92.81 303 LEU A N 1
ATOM 2396 C CA . LEU A 1 303 ? -11.602 -25.276 10.703 1.00 92.81 303 LEU A CA 1
ATOM 2397 C C . LEU A 1 303 ? -10.518 -26.126 10.026 1.00 92.81 303 LEU A C 1
ATOM 2399 O O . LEU A 1 303 ? -9.961 -27.025 10.653 1.00 92.81 303 LEU A O 1
ATOM 2403 N N . TYR A 1 304 ? -10.210 -25.854 8.762 1.00 92.75 304 TYR A N 1
ATOM 2404 C CA . TYR A 1 304 ? -9.202 -26.612 8.007 1.00 92.75 304 TYR A CA 1
ATOM 2405 C C . TYR A 1 304 ? -7.818 -25.964 8.074 1.00 92.75 304 TYR A C 1
ATOM 2407 O O . TYR A 1 304 ? -6.823 -26.624 8.374 1.00 92.75 304 TYR A O 1
ATOM 2415 N N . VAL A 1 305 ? -7.778 -24.652 7.843 1.00 92.81 305 VAL A N 1
ATOM 2416 C CA . VAL A 1 305 ? -6.572 -23.823 7.846 1.00 92.81 305 VAL A CA 1
ATOM 2417 C C . VAL A 1 305 ? -6.885 -22.531 8.595 1.00 92.81 305 VAL A C 1
ATOM 2419 O O . VAL A 1 305 ? -7.955 -21.954 8.396 1.00 92.81 305 VAL A O 1
ATOM 2422 N N . ALA A 1 306 ? -5.961 -22.080 9.439 1.00 91.50 306 ALA A N 1
ATOM 2423 C CA . ALA A 1 306 ? -5.998 -20.765 10.076 1.00 91.50 306 ALA A CA 1
ATOM 2424 C C . ALA A 1 306 ? -4.760 -19.966 9.652 1.00 91.50 306 ALA A C 1
ATOM 2426 O O . ALA A 1 306 ? -3.685 -20.546 9.537 1.00 91.50 306 ALA A O 1
ATOM 2427 N N . ILE A 1 307 ? -4.902 -18.657 9.435 1.00 89.62 307 ILE A N 1
ATOM 2428 C CA . ILE A 1 307 ? -3.775 -17.737 9.215 1.00 89.62 307 ILE A CA 1
ATOM 2429 C C . ILE A 1 307 ? -3.729 -16.793 10.415 1.00 89.62 307 ILE A C 1
ATOM 2431 O O . ILE A 1 307 ? -4.716 -16.102 10.636 1.00 89.62 307 ILE A O 1
ATOM 2435 N N . THR A 1 308 ? -2.636 -16.733 11.175 1.00 88.12 308 THR A N 1
ATOM 2436 C CA . THR A 1 308 ? -2.510 -15.801 12.315 1.00 88.12 308 THR A CA 1
ATOM 2437 C C . THR A 1 308 ? -1.227 -14.985 12.253 1.00 88.12 308 THR A C 1
ATOM 2439 O O . THR A 1 308 ? -0.258 -15.354 11.586 1.00 88.12 308 THR A O 1
ATOM 2442 N N . ASP A 1 309 ? -1.197 -13.878 12.996 1.00 82.00 309 ASP A N 1
ATOM 2443 C CA . ASP A 1 309 ? 0.072 -13.291 13.424 1.00 82.00 309 ASP A CA 1
ATOM 2444 C C . ASP A 1 309 ? 0.756 -14.274 14.411 1.00 82.00 309 ASP A C 1
ATOM 2446 O O . ASP A 1 309 ? 0.124 -15.192 14.941 1.00 82.00 309 ASP A O 1
ATOM 2450 N N . THR A 1 310 ? 2.064 -14.142 14.647 1.00 78.44 310 THR A N 1
ATOM 2451 C CA . THR A 1 310 ? 2.838 -15.097 15.471 1.00 78.44 310 THR A CA 1
ATOM 2452 C C . THR A 1 310 ? 2.691 -14.884 16.978 1.00 78.44 310 THR A C 1
ATOM 2454 O O . THR A 1 310 ? 3.676 -14.950 17.718 1.00 78.44 310 THR A O 1
ATOM 2457 N N . ASP A 1 311 ? 1.479 -14.610 17.455 1.00 85.88 311 ASP A N 1
ATOM 2458 C CA . ASP A 1 311 ? 1.210 -14.617 18.888 1.00 85.88 311 ASP A CA 1
ATOM 2459 C C . ASP A 1 311 ? 1.065 -16.070 19.376 1.00 85.88 311 ASP A C 1
ATOM 2461 O O . ASP A 1 311 ? 0.251 -16.865 18.892 1.00 85.88 311 ASP A O 1
ATOM 2465 N N . VAL A 1 312 ? 1.899 -16.435 20.348 1.00 85.94 312 VAL A N 1
ATOM 2466 C CA . VAL A 1 312 ? 1.963 -17.800 20.886 1.00 85.94 312 VAL A CA 1
ATOM 2467 C C . VAL A 1 312 ? 0.688 -18.211 21.630 1.00 85.94 312 VAL A C 1
ATOM 2469 O O . VAL A 1 312 ? 0.402 -19.406 21.705 1.00 85.94 312 VAL A O 1
ATOM 2472 N N . LYS A 1 313 ? -0.094 -17.252 22.142 1.00 89.69 313 LYS A N 1
ATOM 2473 C CA . LYS A 1 313 ? -1.363 -17.495 22.841 1.00 89.69 313 LYS A CA 1
ATOM 2474 C C . LYS A 1 313 ? -2.460 -17.842 21.843 1.00 89.69 313 LYS A C 1
ATOM 2476 O O . LYS A 1 313 ? -3.159 -18.835 22.016 1.00 89.69 313 LYS A O 1
ATOM 2481 N N . GLU A 1 314 ? -2.561 -17.076 20.759 1.00 89.69 314 GLU A N 1
ATOM 2482 C CA . GLU A 1 314 ? -3.513 -17.304 19.657 1.00 89.69 314 GLU A CA 1
ATOM 2483 C C . GLU A 1 314 ? -3.313 -18.679 19.040 1.00 89.69 314 GLU A C 1
ATOM 2485 O O . GLU A 1 314 ? -4.243 -19.482 18.941 1.00 89.69 314 GLU A O 1
ATOM 2490 N N . ARG A 1 315 ? -2.056 -18.980 18.710 1.00 88.31 315 ARG A N 1
ATOM 2491 C CA . ARG A 1 315 ? -1.653 -20.282 18.201 1.00 88.31 315 ARG A CA 1
ATOM 2492 C C . ARG A 1 315 ? -1.939 -21.399 19.204 1.00 88.31 315 ARG A C 1
ATOM 2494 O O . ARG A 1 315 ? -2.481 -22.432 18.816 1.00 88.31 315 ARG A O 1
ATOM 2501 N N . GLY A 1 316 ? -1.593 -21.207 20.478 1.00 90.69 316 GLY A N 1
ATOM 2502 C CA . GLY A 1 316 ? -1.870 -22.175 21.541 1.00 90.69 316 GLY A CA 1
ATOM 2503 C C . GLY A 1 316 ? -3.361 -22.499 21.650 1.00 90.69 316 GLY A C 1
ATOM 2504 O O . GLY A 1 316 ? -3.742 -23.667 21.684 1.00 90.69 316 GLY A O 1
ATOM 2505 N N . ALA A 1 317 ? -4.212 -21.477 21.612 1.00 93.44 317 ALA A N 1
ATOM 2506 C CA . ALA A 1 317 ? -5.657 -21.625 21.689 1.00 93.44 317 ALA A CA 1
ATOM 2507 C C . ALA A 1 317 ? -6.273 -22.276 20.442 1.00 93.44 317 ALA A C 1
ATOM 2509 O O . ALA A 1 317 ? -7.155 -23.128 20.556 1.00 93.44 317 ALA A O 1
ATOM 2510 N N . LEU A 1 318 ? -5.792 -21.931 19.244 1.00 92.50 318 LEU A N 1
ATOM 2511 C CA . LEU A 1 318 ? -6.228 -22.578 18.006 1.00 92.50 318 LEU A CA 1
ATOM 2512 C C . LEU A 1 318 ? -5.883 -24.070 17.997 1.00 92.50 318 LEU A C 1
ATOM 2514 O O . LEU A 1 318 ? -6.747 -24.876 17.652 1.00 92.50 318 LEU A O 1
ATOM 2518 N N . LEU A 1 319 ? -4.679 -24.439 18.448 1.00 90.62 319 LEU A N 1
ATOM 2519 C CA . LEU A 1 319 ? -4.258 -25.837 18.593 1.00 90.62 319 LEU A CA 1
ATOM 2520 C C . LEU A 1 319 ? -5.104 -26.611 19.621 1.00 90.62 319 LEU A C 1
ATOM 2522 O O . LEU A 1 319 ? -5.334 -27.802 19.431 1.00 90.62 319 LEU A O 1
ATOM 2526 N N . GLN A 1 320 ? -5.614 -25.957 20.673 1.00 93.12 320 GLN A N 1
ATOM 2527 C CA . GLN A 1 320 ? -6.547 -26.581 21.624 1.00 93.12 320 GLN A CA 1
ATOM 2528 C C . GLN A 1 320 ? -7.947 -26.821 21.031 1.00 93.12 320 GLN A C 1
ATOM 2530 O O . GLN A 1 320 ? -8.622 -27.782 21.401 1.00 93.12 320 GLN A O 1
ATOM 2535 N N . VAL A 1 321 ? -8.416 -25.954 20.126 1.00 93.56 321 VAL A N 1
ATOM 2536 C CA . VAL A 1 321 ? -9.789 -26.012 19.582 1.00 93.56 321 VAL A CA 1
ATOM 2537 C C . VAL A 1 321 ? -9.876 -26.793 18.265 1.00 93.56 321 VAL A C 1
ATOM 2539 O O . VAL A 1 321 ? -10.957 -27.288 17.902 1.00 93.56 321 VAL A O 1
ATOM 2542 N N . SER A 1 322 ? -8.773 -26.918 17.522 1.00 87.31 322 SER A N 1
ATOM 2543 C CA . SER A 1 322 ? -8.766 -27.545 16.202 1.00 87.31 322 SER A CA 1
ATOM 2544 C C . SER A 1 322 ? -7.393 -28.075 15.774 1.00 87.31 322 SER A C 1
ATOM 2546 O O . SER A 1 322 ? -6.387 -27.381 15.864 1.00 87.31 322 SER A O 1
ATOM 2548 N N . HIS A 1 323 ? -7.371 -29.267 15.170 1.00 82.56 323 HIS A N 1
ATOM 2549 C CA . HIS A 1 323 ? -6.182 -29.879 14.550 1.00 82.56 323 HIS A CA 1
ATOM 2550 C C . HIS A 1 323 ? -5.850 -29.279 13.162 1.00 82.56 323 HIS A C 1
ATOM 2552 O O . HIS A 1 323 ? -5.397 -29.977 12.258 1.00 82.56 323 HIS A O 1
ATOM 2558 N N . SER A 1 324 ? -6.159 -27.998 12.959 1.00 79.50 324 SER A N 1
ATOM 2559 C CA . SER A 1 324 ? -6.033 -27.305 11.675 1.00 79.50 324 SER A CA 1
ATOM 2560 C C . SER A 1 324 ? -4.570 -27.057 11.316 1.00 79.50 324 SER A C 1
ATOM 2562 O O . SER A 1 324 ? -3.739 -26.844 12.200 1.00 79.50 324 SER A O 1
ATOM 2564 N N . ALA A 1 325 ? -4.256 -26.979 10.021 1.00 79.44 325 ALA A N 1
ATOM 2565 C CA . ALA A 1 325 ? -2.960 -26.446 9.620 1.00 79.44 325 ALA A CA 1
ATOM 2566 C C . ALA A 1 325 ? -2.879 -24.955 9.987 1.00 79.44 325 ALA A C 1
ATOM 2568 O O . ALA A 1 325 ? -3.758 -24.167 9.627 1.00 79.44 325 ALA A O 1
ATOM 2569 N N . MET A 1 326 ? -1.826 -24.583 10.712 1.00 81.12 326 MET A N 1
ATOM 2570 C CA . MET A 1 326 ? -1.526 -23.192 11.043 1.00 81.12 326 MET A CA 1
ATOM 2571 C C . MET A 1 326 ? -0.641 -22.600 9.950 1.00 81.12 326 MET A C 1
ATOM 2573 O O . MET A 1 326 ? 0.406 -23.160 9.630 1.00 81.12 326 MET A O 1
ATOM 2577 N N . LEU A 1 327 ? -1.064 -21.468 9.402 1.00 77.75 327 LEU A N 1
ATOM 2578 C CA . LEU A 1 327 ? -0.247 -20.584 8.590 1.00 77.75 327 LEU A CA 1
ATOM 2579 C C . LEU A 1 327 ? 0.155 -19.390 9.460 1.00 77.75 327 LEU A C 1
ATOM 2581 O O . LEU A 1 327 ? -0.621 -18.462 9.680 1.00 77.75 327 LEU A O 1
ATOM 2585 N N . ASP A 1 328 ? 1.372 -19.435 9.982 1.00 79.62 328 ASP A N 1
ATOM 2586 C CA . ASP A 1 328 ? 1.964 -18.310 10.696 1.00 79.62 328 ASP A CA 1
ATOM 2587 C C . ASP A 1 328 ? 2.314 -17.202 9.683 1.00 79.62 328 ASP A C 1
ATOM 2589 O O . ASP A 1 328 ? 2.827 -17.469 8.594 1.00 79.62 328 ASP A O 1
ATOM 2593 N N . LYS A 1 329 ? 2.069 -15.937 10.020 1.00 72.69 329 LYS A N 1
ATOM 2594 C CA . LYS A 1 329 ? 2.496 -14.799 9.196 1.00 72.69 329 LYS A CA 1
ATOM 2595 C C . LYS A 1 329 ? 3.945 -14.416 9.515 1.00 72.69 329 LYS A C 1
ATOM 2597 O O . LYS A 1 329 ? 4.216 -13.980 10.633 1.00 72.69 329 LYS A O 1
ATOM 2602 N N . PRO A 1 330 ? 4.869 -14.433 8.539 1.00 65.19 330 PRO A N 1
ATOM 2603 C CA . PRO A 1 330 ? 6.187 -13.842 8.723 1.00 65.19 330 PRO A CA 1
ATOM 2604 C C . PRO A 1 330 ? 6.033 -12.316 8.794 1.00 65.19 330 PRO A C 1
ATOM 2606 O O . PRO A 1 330 ? 5.579 -11.693 7.829 1.00 65.19 330 PRO A O 1
ATOM 2609 N N . GLU A 1 331 ? 6.381 -11.691 9.925 1.00 61.47 331 GLU A N 1
ATOM 2610 C CA . GLU A 1 331 ? 6.158 -10.251 10.116 1.00 61.47 331 GLU A CA 1
ATOM 2611 C C . GLU A 1 331 ? 7.097 -9.432 9.212 1.00 61.47 331 GLU A C 1
ATOM 2613 O O . GLU A 1 331 ? 8.233 -9.098 9.556 1.00 61.47 331 GLU A O 1
ATOM 2618 N N . ARG A 1 332 ? 6.608 -9.096 8.013 1.00 57.72 332 ARG A N 1
ATOM 2619 C CA . ARG A 1 332 ? 7.388 -8.448 6.949 1.00 57.72 332 ARG A CA 1
ATOM 2620 C C . ARG A 1 332 ? 8.061 -7.153 7.416 1.00 57.72 332 ARG A C 1
ATOM 2622 O O . ARG A 1 332 ? 9.181 -6.867 6.998 1.00 57.72 332 ARG A O 1
ATOM 2629 N N . SER A 1 333 ? 7.421 -6.414 8.325 1.00 56.38 333 SER A N 1
ATOM 2630 C CA . SER A 1 333 ? 7.960 -5.219 8.978 1.00 56.38 333 SER A CA 1
ATOM 2631 C C . SER A 1 333 ? 9.152 -5.503 9.894 1.00 56.38 333 SER A C 1
ATOM 2633 O O . SER A 1 333 ? 10.137 -4.771 9.803 1.00 56.38 333 SER A O 1
ATOM 2635 N N . ALA A 1 334 ? 9.129 -6.553 10.719 1.00 54.72 334 ALA A N 1
ATOM 2636 C CA . ALA A 1 334 ? 10.287 -6.952 11.527 1.00 54.72 334 ALA A CA 1
ATOM 2637 C C . ALA A 1 334 ? 11.492 -7.326 10.645 1.00 54.72 334 ALA A C 1
ATOM 2639 O O . ALA A 1 334 ? 12.631 -6.976 10.961 1.00 54.72 334 ALA A O 1
ATOM 2640 N N . ILE A 1 335 ? 11.222 -7.956 9.496 1.00 56.16 335 ILE A N 1
ATOM 2641 C CA . ILE A 1 335 ? 12.227 -8.393 8.517 1.00 56.16 335 ILE A CA 1
ATOM 2642 C C . ILE A 1 335 ? 12.751 -7.233 7.635 1.00 56.16 335 ILE A C 1
ATOM 2644 O O . ILE A 1 335 ? 13.857 -7.313 7.092 1.00 56.16 335 ILE A O 1
ATOM 2648 N N . GLN A 1 336 ? 11.990 -6.145 7.459 1.00 55.16 336 GLN A N 1
ATOM 2649 C CA . GLN A 1 336 ? 12.373 -4.997 6.616 1.00 55.16 336 GLN A CA 1
ATOM 2650 C C . GLN A 1 336 ? 12.915 -3.788 7.393 1.00 55.16 336 GLN A C 1
ATOM 2652 O O . GLN A 1 336 ? 13.817 -3.116 6.903 1.00 55.16 336 GLN A O 1
ATOM 2657 N N . ARG A 1 337 ? 12.402 -3.482 8.593 1.00 54.09 337 ARG A N 1
ATOM 2658 C CA . ARG A 1 337 ? 12.695 -2.206 9.285 1.00 54.09 337 ARG A CA 1
ATOM 2659 C C . ARG A 1 337 ? 14.114 -2.083 9.853 1.00 54.09 337 ARG A C 1
ATOM 2661 O O . ARG A 1 337 ? 14.514 -0.974 10.189 1.00 54.09 337 ARG A O 1
ATOM 2668 N N . LYS A 1 338 ? 14.866 -3.184 9.982 1.00 54.22 338 LYS A N 1
ATOM 2669 C CA . LYS A 1 338 ? 16.237 -3.185 10.538 1.00 54.22 338 LYS A CA 1
ATOM 2670 C C . LYS A 1 338 ? 17.355 -3.097 9.493 1.00 54.22 338 LYS A C 1
ATOM 2672 O O . LYS A 1 338 ? 18.471 -2.737 9.851 1.00 54.22 338 LYS A O 1
ATOM 2677 N N . THR A 1 339 ? 17.079 -3.378 8.220 1.00 53.25 339 THR A N 1
ATOM 2678 C CA . THR A 1 339 ? 18.045 -3.156 7.133 1.00 53.25 339 THR A CA 1
ATOM 2679 C C . THR A 1 339 ? 17.974 -1.692 6.704 1.00 53.25 339 THR A C 1
ATOM 2681 O O . THR A 1 339 ? 17.016 -1.292 6.042 1.00 53.25 339 THR A O 1
ATOM 2684 N N . GLY A 1 340 ? 18.943 -0.881 7.143 1.00 51.84 340 GLY A N 1
ATOM 2685 C CA . GLY A 1 340 ? 18.997 0.555 6.848 1.00 51.84 340 GLY A CA 1
ATOM 2686 C C . GLY A 1 340 ? 19.080 0.863 5.348 1.00 51.84 340 GLY A C 1
ATOM 2687 O O . GLY A 1 340 ? 19.487 0.018 4.555 1.00 51.84 340 GLY A O 1
ATOM 2688 N N . ARG A 1 341 ? 18.709 2.091 4.955 1.00 50.53 341 ARG A N 1
ATOM 2689 C CA . ARG A 1 341 ? 18.730 2.573 3.556 1.00 50.53 341 ARG A CA 1
ATOM 2690 C C . ARG A 1 341 ? 20.160 2.847 3.041 1.00 50.53 341 ARG A C 1
ATOM 2692 O O . ARG A 1 341 ? 20.467 3.969 2.651 1.00 50.53 341 ARG A O 1
ATOM 2699 N N . GLY A 1 342 ? 21.033 1.842 3.067 1.00 52.81 342 GLY A N 1
ATOM 2700 C CA . GLY A 1 342 ? 22.332 1.879 2.390 1.00 52.81 342 GLY A CA 1
ATOM 2701 C C . GLY A 1 342 ? 22.163 1.692 0.880 1.00 52.81 342 GLY A C 1
ATOM 2702 O O . GLY A 1 342 ? 21.339 0.894 0.443 1.00 52.81 342 GLY A O 1
ATOM 2703 N N . THR A 1 343 ? 22.922 2.437 0.078 1.00 46.06 343 THR A N 1
ATOM 2704 C CA . THR A 1 343 ? 22.818 2.474 -1.395 1.00 46.06 343 THR A CA 1
ATOM 2705 C C . THR A 1 343 ? 23.682 1.427 -2.109 1.00 46.06 343 THR A C 1
ATOM 2707 O O . THR A 1 343 ? 24.059 1.621 -3.265 1.00 46.06 343 THR A O 1
ATOM 2710 N N . GLU A 1 344 ? 24.046 0.337 -1.437 1.00 46.53 344 GLU A N 1
ATOM 2711 C CA . GLU A 1 344 ? 24.857 -0.724 -2.039 1.00 46.53 344 GLU A CA 1
ATOM 2712 C C . GLU A 1 344 ? 24.015 -1.599 -2.978 1.00 46.53 344 GLU A C 1
ATOM 2714 O O . GLU A 1 344 ? 22.835 -1.865 -2.735 1.00 46.53 344 GLU A O 1
ATOM 2719 N N . LYS A 1 345 ? 24.615 -2.004 -4.103 1.00 45.50 345 LYS A N 1
ATOM 2720 C CA . LYS A 1 345 ? 23.931 -2.806 -5.127 1.00 45.50 345 LYS A CA 1
ATOM 2721 C C . LYS A 1 345 ? 23.626 -4.210 -4.579 1.00 45.50 345 LYS A C 1
ATOM 2723 O O . LYS A 1 345 ? 24.463 -4.763 -3.869 1.00 45.50 345 LYS A O 1
ATOM 2728 N N . PRO A 1 346 ? 22.467 -4.805 -4.915 1.00 43.47 346 PRO A N 1
ATOM 2729 C CA . PRO A 1 346 ? 22.057 -6.083 -4.346 1.00 43.47 346 PRO A CA 1
ATOM 2730 C C . PRO A 1 346 ? 22.970 -7.225 -4.806 1.00 43.47 346 PRO A C 1
ATOM 2732 O O . PRO A 1 346 ? 23.096 -7.487 -6.001 1.00 43.47 346 PRO A O 1
ATOM 2735 N N . HIS A 1 347 ? 23.560 -7.923 -3.838 1.00 49.03 347 HIS A N 1
ATOM 2736 C CA . HIS A 1 347 ? 24.213 -9.209 -4.042 1.00 49.03 347 HIS A CA 1
ATOM 2737 C C . HIS A 1 347 ? 23.140 -10.311 -4.007 1.00 49.03 347 HIS A C 1
ATOM 2739 O O . HIS A 1 347 ? 22.536 -10.540 -2.962 1.00 49.03 347 HIS A O 1
ATOM 2745 N N . ASP A 1 348 ? 22.926 -10.978 -5.145 1.00 49.97 348 ASP A N 1
ATOM 2746 C CA . ASP A 1 348 ? 22.065 -12.164 -5.339 1.00 49.97 348 ASP A CA 1
ATOM 2747 C C . ASP A 1 348 ? 20.563 -12.041 -4.934 1.00 49.97 348 ASP A C 1
ATOM 2749 O O . ASP A 1 348 ? 20.120 -11.019 -4.391 1.00 49.97 348 ASP A O 1
ATOM 2753 N N . PRO A 1 349 ? 19.690 -13.023 -5.267 1.00 54.78 349 PRO A N 1
ATOM 2754 C CA . PRO A 1 349 ? 18.245 -12.876 -5.115 1.00 54.78 349 PRO A CA 1
ATOM 2755 C C . PRO A 1 349 ? 17.796 -13.052 -3.659 1.00 54.78 349 PRO A C 1
ATOM 2757 O O . PRO A 1 349 ? 17.314 -14.112 -3.269 1.00 54.78 349 PRO A O 1
ATOM 2760 N N . ASN A 1 350 ? 17.878 -11.960 -2.892 1.00 75.75 350 ASN A N 1
ATOM 2761 C CA . ASN A 1 350 ? 17.117 -11.678 -1.669 1.00 75.75 350 ASN A CA 1
ATOM 2762 C C . ASN A 1 350 ? 16.852 -12.933 -0.800 1.00 75.75 350 ASN A C 1
ATOM 2764 O O . ASN A 1 350 ? 15.766 -13.512 -0.919 1.00 75.75 350 ASN A O 1
ATOM 2768 N N . PRO A 1 351 ? 17.764 -13.336 0.110 1.00 82.62 351 PRO A N 1
ATOM 2769 C CA . PRO A 1 351 ? 17.681 -14.606 0.852 1.00 82.62 351 PRO A CA 1
ATOM 2770 C C . PRO A 1 351 ? 16.355 -14.818 1.607 1.00 82.62 351 PRO A C 1
ATOM 2772 O O . PRO A 1 351 ? 15.932 -15.950 1.835 1.00 82.62 351 PRO A O 1
ATOM 2775 N N . LYS A 1 352 ? 15.626 -13.735 1.906 1.00 86.19 352 LYS A N 1
ATOM 2776 C CA . LYS A 1 352 ? 14.258 -13.749 2.453 1.00 86.19 352 LYS A CA 1
ATOM 2777 C C . LYS A 1 352 ? 13.270 -14.491 1.539 1.00 86.19 352 LYS A C 1
ATOM 2779 O O . LYS A 1 352 ? 12.408 -15.207 2.035 1.00 86.19 352 LYS A O 1
ATOM 2784 N N . ALA A 1 353 ? 13.378 -14.339 0.218 1.00 88.44 353 ALA A N 1
ATOM 2785 C CA . ALA A 1 353 ? 12.540 -15.039 -0.755 1.00 88.44 353 ALA A CA 1
ATOM 2786 C C . ALA A 1 353 ? 12.851 -16.543 -0.787 1.00 88.44 353 ALA A C 1
ATOM 2788 O O . ALA A 1 353 ? 11.924 -17.350 -0.769 1.00 88.44 353 ALA A O 1
ATOM 2789 N N . SER A 1 354 ? 14.132 -16.920 -0.759 1.00 92.44 354 SER A N 1
ATOM 2790 C CA . SER A 1 354 ? 14.571 -18.318 -0.650 1.00 92.44 354 SER A CA 1
ATOM 2791 C C . SER A 1 354 ? 14.085 -18.959 0.652 1.00 92.44 354 SER A C 1
ATOM 2793 O O . SER A 1 354 ? 13.546 -20.063 0.634 1.00 92.44 354 SER A O 1
ATOM 2795 N N . LEU A 1 355 ? 14.160 -18.231 1.771 1.00 93.69 355 LEU A N 1
ATOM 2796 C CA . LEU A 1 355 ? 13.677 -18.693 3.071 1.00 93.69 355 LEU A CA 1
ATOM 2797 C C . LEU A 1 355 ? 12.144 -18.869 3.096 1.00 93.69 355 LEU A C 1
ATOM 2799 O O . LEU A 1 355 ? 11.656 -19.905 3.540 1.00 93.69 355 LEU A O 1
ATOM 2803 N N . LEU A 1 356 ? 11.369 -17.929 2.541 1.00 92.12 356 LEU A N 1
ATOM 2804 C CA . LEU A 1 356 ? 9.904 -18.051 2.391 1.00 92.12 356 LEU A CA 1
ATOM 2805 C C . LEU A 1 356 ? 9.473 -19.158 1.410 1.00 92.12 356 LEU A C 1
ATOM 2807 O O . LEU A 1 356 ? 8.351 -19.668 1.494 1.00 92.12 356 LEU A O 1
ATOM 2811 N N . ASN A 1 357 ? 10.349 -19.523 0.472 1.00 93.44 357 ASN A N 1
ATOM 2812 C CA . ASN A 1 357 ? 10.137 -20.605 -0.488 1.00 93.44 357 ASN A CA 1
ATOM 2813 C C . ASN A 1 357 ? 10.770 -21.940 -0.060 1.00 93.44 357 ASN A C 1
ATOM 2815 O O . ASN A 1 357 ? 10.707 -22.912 -0.809 1.00 93.44 357 ASN A O 1
ATOM 2819 N N . SER A 1 358 ? 11.330 -22.025 1.150 1.00 95.94 358 SER A N 1
ATOM 2820 C CA . SER A 1 358 ? 11.877 -23.276 1.673 1.00 95.94 358 SER A CA 1
ATOM 2821 C C . SER A 1 358 ? 10.776 -24.317 1.933 1.00 95.94 358 SER A C 1
ATOM 2823 O O . SER A 1 358 ? 9.699 -24.016 2.457 1.00 95.94 358 SER A O 1
ATOM 2825 N N . VAL A 1 359 ? 11.053 -25.560 1.529 1.00 97.19 359 VAL A N 1
ATOM 2826 C CA . VAL A 1 359 ? 10.192 -26.743 1.745 1.00 97.19 359 VAL A CA 1
ATOM 2827 C C . VAL A 1 359 ? 10.810 -27.703 2.765 1.00 97.19 359 VAL A C 1
ATOM 2829 O O . VAL A 1 359 ? 10.090 -28.467 3.410 1.00 97.19 359 VAL A O 1
ATOM 2832 N N . ASP A 1 360 ? 12.131 -27.634 2.927 1.00 97.25 360 ASP A N 1
ATOM 2833 C CA . ASP A 1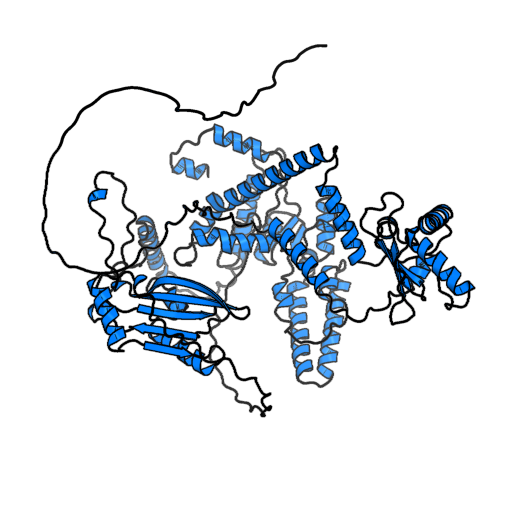 360 ? 12.905 -28.371 3.917 1.00 97.25 360 ASP A CA 1
ATOM 2834 C C . ASP A 1 360 ? 13.490 -27.425 4.977 1.00 97.25 360 ASP A C 1
ATOM 2836 O O . ASP A 1 360 ? 13.872 -26.290 4.678 1.00 97.25 360 ASP A O 1
ATOM 2840 N N . TYR A 1 361 ? 13.535 -27.911 6.216 1.00 97.31 361 TYR A N 1
ATOM 2841 C CA . TYR A 1 361 ? 13.940 -27.138 7.385 1.00 97.31 361 TYR A CA 1
ATOM 2842 C C . TYR A 1 361 ? 15.461 -27.011 7.505 1.00 97.31 361 TYR A C 1
ATOM 2844 O O . TYR A 1 361 ? 15.951 -25.938 7.846 1.00 97.31 361 TYR A O 1
ATOM 2852 N N . GLU A 1 362 ? 16.207 -28.070 7.186 1.00 97.88 362 GLU A N 1
ATOM 2853 C CA . GLU A 1 362 ? 17.671 -28.060 7.265 1.00 97.88 362 GLU A CA 1
ATOM 2854 C C . GLU A 1 362 ? 18.242 -27.138 6.175 1.00 97.88 362 GLU A C 1
ATOM 2856 O O . GLU A 1 362 ? 19.112 -26.311 6.441 1.00 97.88 362 GLU A O 1
ATOM 2861 N N . ALA A 1 363 ? 17.665 -27.174 4.968 1.00 96.69 363 ALA A N 1
ATOM 2862 C CA . ALA A 1 363 ? 17.953 -26.206 3.909 1.00 96.69 363 ALA A CA 1
ATOM 2863 C C . ALA A 1 363 ? 17.645 -24.755 4.334 1.00 96.69 363 ALA A C 1
ATOM 2865 O O . ALA A 1 363 ? 18.415 -23.845 4.026 1.00 96.69 363 ALA A O 1
ATOM 2866 N N . ALA A 1 364 ? 16.549 -24.526 5.066 1.00 96.75 364 ALA A N 1
ATOM 2867 C CA . ALA A 1 364 ? 16.190 -23.204 5.581 1.00 96.75 364 ALA A CA 1
ATOM 2868 C C . ALA A 1 364 ? 17.148 -22.708 6.680 1.00 96.75 364 ALA A C 1
ATOM 2870 O O . ALA A 1 364 ? 17.514 -21.533 6.683 1.00 96.75 364 ALA A O 1
ATOM 2871 N N . GLN A 1 365 ? 17.587 -23.589 7.588 1.00 97.62 365 GLN A N 1
ATOM 2872 C CA . GLN A 1 365 ? 18.633 -23.268 8.563 1.00 97.62 365 GLN A CA 1
ATOM 2873 C C . GLN A 1 365 ? 19.967 -22.968 7.874 1.00 97.62 365 GLN A C 1
ATOM 2875 O O . GLN A 1 365 ? 20.618 -21.983 8.217 1.00 97.62 365 GLN A O 1
ATOM 2880 N N . LYS A 1 366 ? 20.343 -23.761 6.863 1.00 96.75 366 LYS A N 1
ATOM 2881 C CA . LYS A 1 366 ? 21.580 -23.550 6.110 1.00 96.75 366 LYS A CA 1
ATOM 2882 C C . LYS A 1 366 ? 21.622 -22.168 5.450 1.00 96.75 366 LYS A C 1
ATOM 2884 O O . LYS A 1 366 ? 22.626 -21.486 5.589 1.00 96.75 366 LYS A O 1
ATOM 2889 N N . LEU A 1 367 ? 20.527 -21.707 4.833 1.00 95.94 367 LEU A N 1
ATOM 2890 C CA . LEU A 1 367 ? 20.449 -20.347 4.269 1.00 95.94 367 LEU A CA 1
ATOM 2891 C C . LEU A 1 367 ? 20.757 -19.246 5.301 1.00 95.94 367 LEU A C 1
ATOM 2893 O O . LEU A 1 367 ? 21.325 -18.216 4.950 1.00 95.94 367 LEU A O 1
ATOM 2897 N N . ILE A 1 368 ? 20.385 -19.448 6.568 1.00 96.12 368 ILE A N 1
ATOM 2898 C CA . ILE A 1 368 ? 20.671 -18.498 7.651 1.00 96.12 368 ILE A CA 1
ATOM 2899 C C . ILE A 1 368 ? 22.134 -18.586 8.098 1.00 96.12 368 ILE A C 1
ATOM 2901 O O . ILE A 1 368 ? 22.733 -17.557 8.403 1.00 96.12 368 ILE A O 1
ATOM 2905 N N . GLU A 1 369 ? 22.723 -19.781 8.114 1.00 96.88 369 GLU A N 1
ATOM 2906 C CA . GLU A 1 369 ? 24.125 -19.973 8.495 1.00 96.88 369 GLU A CA 1
ATOM 2907 C C . GLU A 1 369 ? 25.107 -19.527 7.396 1.00 96.88 369 GLU A C 1
ATOM 2909 O O . GLU A 1 369 ? 26.152 -18.946 7.697 1.00 96.88 369 GLU A O 1
ATOM 2914 N N . ASP A 1 370 ? 24.738 -19.699 6.124 1.00 95.44 370 ASP A N 1
ATOM 2915 C CA . ASP A 1 370 ? 25.463 -19.165 4.967 1.00 95.44 370 ASP A CA 1
ATOM 2916 C C . ASP A 1 370 ? 25.475 -17.613 5.023 1.00 95.44 370 ASP A C 1
ATOM 2918 O O . ASP A 1 370 ? 26.537 -16.991 4.931 1.00 95.44 370 ASP A O 1
ATOM 2922 N N . GLU A 1 371 ? 24.330 -16.972 5.300 1.00 95.50 371 GLU A N 1
ATOM 2923 C CA . GLU A 1 371 ? 24.220 -15.510 5.489 1.00 95.50 371 GLU A CA 1
ATOM 2924 C C . GLU A 1 371 ? 24.968 -15.019 6.753 1.00 95.50 371 GLU A C 1
ATOM 2926 O O . GLU A 1 371 ? 25.626 -13.974 6.747 1.00 95.50 371 GLU A O 1
ATOM 2931 N N . ARG A 1 372 ? 24.936 -15.785 7.854 1.00 96.00 372 ARG A N 1
ATOM 2932 C CA . ARG A 1 372 ? 25.710 -15.495 9.079 1.00 96.00 372 ARG A CA 1
ATOM 2933 C C . ARG A 1 372 ? 27.210 -15.554 8.807 1.00 96.00 372 ARG A C 1
ATOM 2935 O O . ARG A 1 372 ? 27.964 -14.705 9.294 1.00 96.00 372 ARG A O 1
ATOM 2942 N N . SER A 1 373 ? 27.644 -16.531 8.021 1.00 95.88 373 SER A N 1
ATOM 2943 C CA . SER A 1 373 ? 29.028 -16.675 7.577 1.00 95.88 373 SER A CA 1
ATOM 2944 C C . SER A 1 373 ? 29.439 -15.498 6.690 1.00 95.88 373 SER A C 1
ATOM 2946 O O . SER A 1 373 ? 30.518 -14.938 6.892 1.00 95.88 373 SER A O 1
ATOM 2948 N N . HIS A 1 374 ? 28.555 -15.040 5.796 1.00 94.06 374 HIS A N 1
ATOM 2949 C CA . HIS A 1 374 ? 28.758 -13.838 4.986 1.00 94.06 374 HIS A CA 1
ATOM 2950 C C . HIS A 1 374 ? 28.937 -12.572 5.844 1.00 94.06 374 HIS A C 1
ATOM 2952 O O . HIS A 1 374 ? 29.944 -11.877 5.697 1.00 94.06 374 HIS A O 1
ATOM 2958 N N . PHE A 1 375 ? 28.054 -12.303 6.815 1.00 94.50 375 PHE A N 1
ATOM 2959 C CA . PHE A 1 375 ? 28.246 -11.172 7.737 1.00 94.50 375 PHE A CA 1
ATOM 2960 C C . PHE A 1 375 ? 29.526 -11.304 8.577 1.00 94.50 375 PHE A C 1
ATOM 2962 O O . PHE A 1 375 ? 30.227 -10.320 8.806 1.00 94.50 375 PHE A O 1
ATOM 2969 N N . THR A 1 376 ? 29.886 -12.517 8.992 1.00 95.19 376 THR A N 1
ATOM 2970 C CA . THR A 1 376 ? 31.128 -12.775 9.738 1.00 95.19 376 THR A CA 1
ATOM 2971 C C . THR A 1 376 ? 32.384 -12.546 8.882 1.00 95.19 376 THR A C 1
ATOM 2973 O O . THR A 1 376 ? 33.439 -12.180 9.406 1.00 95.19 376 THR A O 1
ATOM 2976 N N . ALA A 1 377 ? 32.299 -12.743 7.563 1.00 94.44 377 ALA A N 1
ATOM 2977 C CA . ALA A 1 377 ? 33.348 -12.378 6.614 1.00 94.44 377 ALA A CA 1
ATOM 2978 C C . ALA A 1 377 ? 33.403 -10.854 6.397 1.00 94.44 377 ALA A C 1
ATOM 2980 O O . ALA A 1 377 ? 34.477 -10.263 6.523 1.00 94.44 377 ALA A O 1
ATOM 2981 N N . LEU A 1 378 ? 32.253 -10.201 6.175 1.00 93.00 378 LEU A N 1
ATOM 2982 C CA . LEU A 1 378 ? 32.148 -8.740 6.054 1.00 93.00 378 LEU A CA 1
ATOM 2983 C C . LEU A 1 378 ? 32.716 -8.011 7.277 1.00 93.00 378 LEU A C 1
ATOM 2985 O O . LEU A 1 378 ? 33.447 -7.034 7.125 1.00 93.00 378 LEU A O 1
ATOM 2989 N N . SER A 1 379 ? 32.473 -8.514 8.492 1.00 95.12 379 SER A N 1
ATOM 2990 C CA . SER A 1 379 ? 33.001 -7.895 9.714 1.00 95.12 379 SER A CA 1
ATOM 2991 C C . SER A 1 379 ? 34.530 -7.916 9.822 1.00 95.12 379 SER A C 1
ATOM 2993 O O . SER A 1 379 ? 35.085 -7.197 10.650 1.00 95.12 379 SER A O 1
ATOM 2995 N N . LYS A 1 380 ? 35.218 -8.739 9.017 1.00 94.94 380 LYS A N 1
ATOM 2996 C CA . LYS A 1 380 ? 36.686 -8.848 8.978 1.00 94.94 380 LYS A CA 1
ATOM 2997 C C . LYS A 1 380 ? 37.330 -7.990 7.884 1.00 94.94 380 LYS A C 1
ATOM 2999 O O . LYS A 1 380 ? 38.543 -7.819 7.916 1.00 94.94 380 LYS A O 1
ATOM 3004 N N . LEU A 1 381 ? 36.553 -7.438 6.945 1.00 91.56 381 LEU A N 1
ATOM 3005 C CA . LEU A 1 381 ? 37.066 -6.680 5.791 1.00 91.56 381 LEU A CA 1
ATOM 3006 C C . LEU A 1 381 ? 37.502 -5.234 6.109 1.00 91.56 381 LEU A C 1
ATOM 3008 O O . LEU A 1 381 ? 37.985 -4.530 5.228 1.00 91.56 381 LEU A O 1
ATOM 3012 N N . GLY A 1 382 ? 37.412 -4.807 7.371 1.00 75.81 382 GLY A N 1
ATOM 3013 C CA . GLY A 1 382 ? 38.202 -3.689 7.905 1.00 75.81 382 GLY A CA 1
ATOM 3014 C C . GLY A 1 382 ? 37.590 -2.288 7.818 1.00 75.81 382 GLY A C 1
ATOM 3015 O O . GLY A 1 382 ? 38.053 -1.413 8.546 1.00 75.81 382 GLY A O 1
ATOM 3016 N N . ASP A 1 383 ? 36.539 -2.058 7.025 1.00 89.62 383 ASP A N 1
ATOM 3017 C CA . ASP A 1 383 ? 35.782 -0.799 7.098 1.00 89.62 383 ASP A CA 1
ATOM 3018 C C . ASP A 1 383 ? 34.936 -0.743 8.393 1.00 89.62 383 ASP A C 1
ATOM 3020 O O . ASP A 1 383 ? 34.096 -1.627 8.608 1.00 89.62 383 ASP A O 1
ATOM 3024 N N . PRO A 1 384 ? 35.095 0.280 9.262 1.00 89.25 384 PRO A N 1
ATOM 3025 C CA . PRO A 1 384 ? 34.298 0.420 10.482 1.00 89.25 384 PRO A CA 1
ATOM 3026 C C . PRO A 1 384 ? 32.781 0.507 10.239 1.00 89.25 384 PRO A C 1
ATOM 3028 O O . PRO A 1 384 ? 31.997 0.076 11.095 1.00 89.25 384 PRO A O 1
ATOM 3031 N N . GLY A 1 385 ? 32.363 1.041 9.084 1.00 89.88 385 GLY A N 1
ATOM 3032 C CA . GLY A 1 385 ? 30.961 1.100 8.669 1.00 89.88 385 GLY A CA 1
ATOM 3033 C C . GLY A 1 385 ? 30.398 -0.293 8.390 1.00 89.88 385 GLY A C 1
ATOM 3034 O O . GLY A 1 385 ? 29.490 -0.752 9.094 1.00 89.88 385 GLY A O 1
ATOM 3035 N N . ALA A 1 386 ? 30.990 -0.993 7.422 1.00 87.56 386 ALA A N 1
ATOM 3036 C CA . ALA A 1 386 ? 30.643 -2.358 7.041 1.00 87.56 386 ALA A CA 1
ATOM 3037 C C . ALA A 1 386 ? 30.707 -3.328 8.230 1.00 87.56 386 ALA A C 1
ATOM 3039 O O . ALA A 1 386 ? 29.782 -4.114 8.428 1.00 87.56 386 ALA A O 1
ATOM 3040 N N . ALA A 1 387 ? 31.729 -3.235 9.089 1.00 90.94 387 ALA A N 1
ATOM 3041 C CA . ALA A 1 387 ? 31.844 -4.093 10.268 1.00 90.94 387 ALA A CA 1
ATOM 3042 C C . ALA A 1 387 ? 30.714 -3.867 11.288 1.00 90.94 387 ALA A C 1
ATOM 3044 O O . ALA A 1 387 ? 30.208 -4.820 11.890 1.00 90.94 387 ALA A O 1
ATOM 3045 N N . THR A 1 388 ? 30.265 -2.619 11.453 1.00 91.38 388 THR A N 1
ATOM 3046 C CA . THR A 1 388 ? 29.115 -2.297 12.307 1.00 91.38 388 THR A CA 1
ATOM 3047 C C . THR A 1 388 ? 27.815 -2.835 11.710 1.00 91.38 388 THR A C 1
ATOM 3049 O O . THR A 1 388 ? 27.042 -3.474 12.428 1.00 91.38 388 THR A O 1
ATOM 3052 N N . ALA A 1 389 ? 27.593 -2.632 10.408 1.00 88.06 389 ALA A N 1
ATOM 3053 C CA . ALA A 1 389 ? 26.421 -3.141 9.697 1.00 88.06 389 ALA A CA 1
ATOM 3054 C C . ALA A 1 389 ? 26.356 -4.677 9.730 1.00 88.06 389 ALA A C 1
ATOM 3056 O O . ALA A 1 389 ? 25.319 -5.246 10.067 1.00 88.06 389 ALA A O 1
ATOM 3057 N N . ALA A 1 390 ? 27.482 -5.347 9.483 1.00 93.12 390 ALA A N 1
ATOM 3058 C CA . ALA A 1 390 ? 27.590 -6.798 9.502 1.00 93.12 390 ALA A CA 1
ATOM 3059 C C . ALA A 1 390 ? 27.309 -7.396 10.889 1.00 93.12 390 ALA A C 1
ATOM 3061 O O . ALA A 1 390 ? 26.567 -8.371 11.005 1.00 93.12 390 ALA A O 1
ATOM 3062 N N . ARG A 1 391 ? 27.803 -6.768 11.967 1.00 93.75 391 ARG A N 1
ATOM 3063 C CA . ARG A 1 391 ? 27.469 -7.171 13.344 1.00 93.75 391 ARG A CA 1
ATOM 3064 C C . ARG A 1 391 ? 25.968 -7.047 13.637 1.00 93.75 391 ARG A C 1
ATOM 3066 O O . ARG A 1 391 ? 25.409 -7.922 14.293 1.00 93.75 391 ARG A O 1
ATOM 3073 N N . VAL A 1 392 ? 25.310 -5.992 13.149 1.00 91.62 392 VAL A N 1
ATOM 3074 C CA . VAL A 1 392 ? 23.848 -5.827 13.276 1.00 91.62 392 VAL A CA 1
ATOM 3075 C C . VAL A 1 392 ? 23.097 -6.872 12.438 1.00 91.62 392 VAL A C 1
ATOM 3077 O O . VAL A 1 392 ? 22.089 -7.405 12.902 1.00 91.62 392 VAL A O 1
ATOM 3080 N N . GLY A 1 393 ? 23.608 -7.218 11.252 1.00 92.62 393 GLY A N 1
ATOM 3081 C CA . GLY A 1 393 ? 23.107 -8.314 10.417 1.00 92.62 393 GLY A CA 1
ATOM 3082 C C . GLY A 1 393 ? 23.159 -9.667 11.132 1.00 92.62 393 GLY A C 1
ATOM 3083 O O . GLY A 1 393 ? 22.134 -10.333 11.257 1.00 92.62 393 GLY A O 1
ATOM 3084 N N . ALA A 1 394 ? 24.310 -10.026 11.707 1.00 94.69 394 ALA A N 1
ATOM 3085 C CA . ALA A 1 394 ? 24.474 -11.252 12.489 1.00 94.69 394 ALA A CA 1
ATOM 3086 C C . ALA A 1 394 ? 23.520 -11.312 13.702 1.00 94.69 394 ALA A C 1
ATOM 3088 O O . ALA A 1 394 ? 22.797 -12.293 13.864 1.00 94.69 394 ALA A O 1
ATOM 3089 N N . GLN A 1 395 ? 23.415 -10.231 14.487 1.00 94.50 395 GLN A N 1
ATOM 3090 C CA . GLN A 1 395 ? 22.458 -10.136 15.605 1.00 94.50 395 GLN A CA 1
ATOM 3091 C C . GLN A 1 395 ? 20.992 -10.261 15.158 1.00 94.50 395 GLN A C 1
ATOM 3093 O O . GLN A 1 395 ? 20.140 -10.755 15.900 1.00 94.50 395 GLN A O 1
ATOM 3098 N N . TYR A 1 396 ? 20.669 -9.799 13.949 1.00 93.38 396 TYR A N 1
ATOM 3099 C CA . TYR A 1 396 ? 19.344 -9.982 13.371 1.00 93.38 396 TYR A CA 1
ATOM 3100 C C . TYR A 1 396 ? 19.087 -11.448 12.974 1.00 93.38 396 TYR A C 1
ATOM 3102 O O . TYR A 1 396 ? 17.983 -11.945 13.207 1.00 93.38 396 TYR A O 1
ATOM 3110 N N . LEU A 1 397 ? 20.090 -12.164 12.455 1.00 95.19 397 LEU A N 1
ATOM 3111 C CA . LEU A 1 397 ? 19.995 -13.602 12.178 1.00 95.19 397 LEU A CA 1
ATOM 3112 C C . LEU A 1 397 ? 19.911 -14.447 13.455 1.00 95.19 397 LEU A C 1
ATOM 3114 O O . LEU A 1 397 ? 19.198 -15.447 13.456 1.00 95.19 397 LEU A O 1
ATOM 3118 N N . ASP A 1 398 ? 20.548 -14.037 14.555 1.00 95.19 398 ASP A N 1
ATOM 3119 C CA . ASP A 1 398 ? 20.353 -14.660 15.874 1.00 95.19 398 ASP A CA 1
ATOM 3120 C C . ASP A 1 398 ? 18.901 -14.551 16.338 1.00 95.19 398 ASP A C 1
ATOM 3122 O O . ASP A 1 398 ? 18.283 -15.551 16.706 1.00 95.19 398 ASP A O 1
ATOM 3126 N N . TYR A 1 399 ? 18.323 -13.350 16.250 1.00 94.50 399 TYR A N 1
ATOM 3127 C CA . TYR A 1 399 ? 16.906 -13.132 16.536 1.00 94.50 399 TYR A CA 1
ATOM 3128 C C . TYR A 1 399 ? 15.998 -13.970 15.618 1.00 94.50 399 TYR A C 1
ATOM 3130 O O . TYR A 1 399 ? 15.067 -14.615 16.098 1.00 94.50 399 TYR A O 1
ATOM 3138 N N . LEU A 1 400 ? 16.280 -14.012 14.311 1.00 93.81 400 LEU A N 1
ATOM 3139 C CA . LEU A 1 400 ? 15.519 -14.819 13.355 1.00 93.81 400 LEU A CA 1
ATOM 3140 C C . LEU A 1 400 ? 15.608 -16.318 13.694 1.00 93.81 400 LEU A C 1
ATOM 3142 O O . LEU A 1 400 ? 14.589 -17.005 13.715 1.00 93.81 400 LEU A O 1
ATOM 3146 N N . SER A 1 401 ? 16.799 -16.808 14.038 1.00 95.25 401 SER A N 1
ATOM 3147 C CA . SER A 1 401 ? 17.035 -18.203 14.425 1.00 95.25 401 SER A CA 1
ATOM 3148 C C . SER A 1 401 ? 16.279 -18.572 15.705 1.00 95.25 401 SER A C 1
ATOM 3150 O O . SER A 1 401 ? 15.564 -19.569 15.745 1.00 95.25 401 SER A O 1
ATOM 3152 N N . ALA A 1 402 ? 16.398 -17.748 16.748 1.00 94.31 402 ALA A N 1
ATOM 3153 C CA . ALA A 1 402 ? 15.808 -18.027 18.053 1.00 94.31 402 ALA A CA 1
ATOM 3154 C C . ALA A 1 402 ? 14.282 -17.839 18.083 1.00 94.31 402 ALA A C 1
ATOM 3156 O O . ALA A 1 402 ? 13.583 -18.595 18.753 1.00 94.31 402 ALA A O 1
ATOM 3157 N N . THR A 1 403 ? 13.756 -16.823 17.389 1.00 90.69 403 THR A N 1
ATOM 3158 C CA . THR A 1 403 ? 12.327 -16.472 17.432 1.00 90.69 403 THR A CA 1
ATOM 3159 C C . THR A 1 403 ? 11.525 -17.085 16.291 1.00 90.69 403 THR A C 1
ATOM 3161 O O . THR A 1 403 ? 10.427 -17.553 16.551 1.00 90.69 403 THR A O 1
ATOM 3164 N N . TRP A 1 404 ? 12.038 -17.100 15.056 1.00 92.19 404 TRP A N 1
ATOM 3165 C CA . TRP A 1 404 ? 11.257 -17.442 13.854 1.00 92.19 404 TRP A CA 1
ATOM 3166 C C . TRP A 1 404 ? 11.527 -18.842 13.300 1.00 92.19 404 TRP A C 1
ATOM 3168 O O . TRP A 1 404 ? 10.635 -19.440 12.695 1.00 92.19 404 TRP A O 1
ATOM 3178 N N . MET A 1 405 ? 12.730 -19.373 13.532 1.00 95.50 405 MET A N 1
ATOM 3179 C CA . MET A 1 405 ? 13.140 -20.703 13.082 1.00 95.50 405 MET A CA 1
ATOM 3180 C C . MET A 1 405 ? 12.868 -21.887 14.026 1.00 95.50 405 MET A C 1
ATOM 3182 O O . MET A 1 405 ? 13.259 -22.978 13.635 1.00 95.50 405 MET A O 1
ATOM 3186 N N . PRO A 1 406 ? 12.188 -21.823 15.191 1.00 95.19 406 PRO A N 1
ATOM 3187 C CA . PRO A 1 406 ? 11.676 -23.053 15.802 1.00 95.19 406 PRO A CA 1
ATOM 3188 C C . PRO A 1 406 ? 10.874 -23.864 14.769 1.00 95.19 406 PRO A C 1
ATOM 3190 O O . PRO A 1 406 ? 9.993 -23.317 14.107 1.00 95.19 406 PRO A O 1
ATOM 3193 N N . LYS A 1 407 ? 11.186 -25.157 14.593 1.00 95.31 407 LYS A N 1
ATOM 3194 C CA . LYS A 1 407 ? 10.694 -25.978 13.463 1.00 95.31 407 LYS A CA 1
ATOM 3195 C C . LYS A 1 407 ? 9.174 -25.932 13.273 1.00 95.31 407 LYS A C 1
ATOM 3197 O O . LYS A 1 407 ? 8.705 -25.886 12.140 1.00 95.31 407 LYS A O 1
ATOM 3202 N N . SER A 1 408 ? 8.420 -25.887 14.370 1.00 91.12 408 SER A N 1
ATOM 3203 C CA . SER A 1 408 ? 6.960 -25.743 14.374 1.00 91.12 408 SER A CA 1
ATOM 3204 C C . SER A 1 408 ? 6.471 -24.393 13.831 1.00 91.12 408 SER A C 1
ATOM 3206 O O . SER A 1 408 ? 5.421 -24.349 13.197 1.00 91.12 408 SER A O 1
ATOM 3208 N N . LEU A 1 409 ? 7.207 -23.305 14.058 1.00 91.31 409 LEU A N 1
ATOM 3209 C CA . LEU A 1 409 ? 6.890 -21.952 13.592 1.00 91.31 409 LEU A CA 1
ATOM 3210 C C . LEU A 1 409 ? 7.317 -21.747 12.136 1.00 91.31 409 LEU A C 1
ATOM 3212 O O . LEU A 1 409 ? 6.519 -21.285 11.326 1.00 91.31 409 LEU A O 1
ATOM 3216 N N . TRP A 1 410 ? 8.518 -22.197 11.762 1.00 94.94 410 TRP A N 1
ATOM 3217 C CA . TRP A 1 410 ? 8.942 -22.237 10.356 1.00 94.94 410 TRP A CA 1
ATOM 3218 C C . TRP A 1 410 ? 7.968 -23.045 9.480 1.00 94.94 410 TRP A C 1
ATOM 3220 O O . TRP A 1 410 ? 7.647 -22.642 8.359 1.00 94.94 410 TRP A O 1
ATOM 3230 N N . GLN A 1 411 ? 7.423 -24.148 10.002 1.00 93.44 411 GLN A N 1
ATOM 3231 C CA . GLN A 1 411 ? 6.384 -24.935 9.328 1.00 93.44 411 GLN A CA 1
ATOM 3232 C C . GLN A 1 411 ? 5.073 -24.178 9.081 1.00 93.44 411 GLN A C 1
ATOM 3234 O O . GLN A 1 411 ? 4.285 -24.672 8.280 1.00 93.44 411 GLN A O 1
ATOM 3239 N N . GLY A 1 412 ? 4.834 -23.030 9.725 1.00 91.06 412 GLY A N 1
ATOM 3240 C CA . GLY A 1 412 ? 3.648 -22.205 9.504 1.00 91.06 412 GLY A CA 1
ATOM 3241 C C . GLY A 1 412 ? 3.834 -21.086 8.475 1.00 91.06 412 GLY A C 1
ATOM 3242 O O . GLY A 1 412 ? 2.894 -20.792 7.745 1.00 91.06 412 GLY A O 1
ATOM 3243 N N . TRP A 1 413 ? 5.021 -20.483 8.355 1.00 92.12 413 TRP A N 1
ATOM 3244 C CA . TRP A 1 413 ? 5.234 -19.336 7.448 1.00 92.12 413 TRP A CA 1
ATOM 3245 C C . TRP A 1 413 ? 5.962 -19.665 6.127 1.00 92.12 413 TRP A C 1
ATOM 3247 O O . TRP A 1 413 ? 6.079 -18.809 5.246 1.00 92.12 413 TRP A O 1
ATOM 3257 N N . SER A 1 414 ? 6.456 -20.894 5.962 1.00 94.81 414 SER A N 1
ATOM 3258 C CA . SER A 1 414 ? 7.231 -21.352 4.794 1.00 94.81 414 SER A CA 1
ATOM 3259 C C . SER A 1 414 ? 6.374 -21.846 3.609 1.00 94.81 414 SER A C 1
ATOM 3261 O O . SER A 1 414 ? 5.146 -21.948 3.677 1.00 94.81 414 SER A O 1
ATOM 3263 N N . LEU A 1 415 ? 7.011 -22.212 2.485 1.00 95.00 415 LEU A N 1
ATOM 3264 C CA . LEU A 1 415 ? 6.328 -22.906 1.381 1.00 95.00 415 LEU A CA 1
ATOM 3265 C C . LEU A 1 415 ? 5.812 -24.280 1.815 1.00 95.00 415 LEU A C 1
ATOM 3267 O O . LEU A 1 415 ? 4.742 -24.684 1.363 1.00 95.00 415 LEU A O 1
ATOM 3271 N N . LYS A 1 416 ? 6.496 -24.957 2.749 1.00 95.75 416 LYS A N 1
ATOM 3272 C CA . LYS A 1 416 ? 5.999 -26.206 3.343 1.00 95.75 416 LYS A CA 1
ATOM 3273 C C . LYS A 1 416 ? 4.598 -26.034 3.938 1.00 95.75 416 LYS A C 1
ATOM 3275 O O . LYS A 1 416 ? 3.732 -26.870 3.683 1.00 95.75 416 LYS A O 1
ATOM 3280 N N . ALA A 1 417 ? 4.369 -24.933 4.653 1.00 93.31 417 ALA A N 1
ATOM 3281 C CA . ALA A 1 417 ? 3.075 -24.570 5.225 1.00 93.31 417 ALA A CA 1
ATOM 3282 C C . ALA A 1 417 ? 1.985 -24.463 4.149 1.00 93.31 417 ALA A C 1
ATOM 3284 O O . ALA A 1 417 ? 0.924 -25.084 4.232 1.00 93.31 417 ALA A O 1
ATOM 3285 N N . ARG A 1 418 ? 2.295 -23.721 3.078 1.00 94.38 418 ARG A N 1
ATOM 3286 C CA . ARG A 1 418 ? 1.392 -23.481 1.945 1.00 94.38 418 ARG A CA 1
ATOM 3287 C C . ARG A 1 418 ? 1.071 -24.754 1.172 1.00 94.38 418 ARG A C 1
ATOM 3289 O O . ARG A 1 418 ? -0.074 -24.937 0.781 1.00 94.38 418 ARG A O 1
ATOM 3296 N N . MET A 1 419 ? 2.038 -25.656 1.001 1.00 96.06 419 MET A N 1
ATOM 3297 C CA . MET A 1 419 ? 1.805 -26.975 0.403 1.00 96.06 419 MET A CA 1
ATOM 3298 C C . MET A 1 419 ? 0.858 -27.829 1.257 1.00 96.06 419 MET A C 1
ATOM 3300 O O . MET A 1 419 ? -0.026 -28.480 0.714 1.00 96.06 419 MET A O 1
ATOM 3304 N N . VAL A 1 420 ? 0.993 -27.806 2.588 1.00 94.31 420 VAL A N 1
ATOM 3305 C CA . VAL A 1 420 ? 0.069 -28.519 3.490 1.00 94.31 420 VAL A CA 1
ATOM 3306 C C . VAL A 1 420 ? -1.339 -27.915 3.422 1.00 94.31 420 VAL A C 1
ATOM 3308 O O . VAL A 1 420 ? -2.304 -28.652 3.236 1.00 94.31 420 VAL A O 1
ATOM 3311 N N . ALA A 1 421 ? -1.464 -26.587 3.492 1.00 94.44 421 ALA A N 1
ATOM 3312 C CA . ALA A 1 421 ? -2.748 -25.892 3.366 1.00 94.44 421 ALA A CA 1
ATOM 3313 C C . ALA A 1 421 ? -3.425 -26.138 2.002 1.00 94.44 421 ALA A C 1
ATOM 3315 O O . ALA A 1 421 ? -4.624 -26.392 1.951 1.00 94.44 421 ALA A O 1
ATOM 3316 N N . SER A 1 422 ? -2.652 -26.123 0.912 1.00 95.31 422 SER A N 1
ATOM 3317 C CA . SER A 1 422 ? -3.084 -26.461 -0.452 1.00 95.31 422 SER A CA 1
ATOM 3318 C C . SER A 1 422 ? -3.661 -27.874 -0.536 1.00 95.31 422 SER A C 1
ATOM 3320 O O . SER A 1 422 ? -4.784 -28.040 -1.012 1.00 95.31 422 SER A O 1
ATOM 3322 N N . THR A 1 423 ? -2.954 -28.872 0.007 1.00 96.19 423 THR A N 1
ATOM 3323 C CA . THR A 1 423 ? -3.423 -30.265 0.056 1.00 96.19 423 THR A CA 1
ATOM 3324 C C . THR A 1 423 ? -4.712 -30.414 0.867 1.00 96.19 423 THR A C 1
ATOM 3326 O O . THR A 1 423 ? -5.613 -31.129 0.443 1.00 96.19 423 THR A O 1
ATOM 3329 N N . ILE A 1 424 ? -4.829 -29.729 2.011 1.00 94.38 424 ILE A N 1
ATOM 3330 C CA . ILE A 1 424 ? -6.024 -29.786 2.872 1.00 94.38 424 ILE A CA 1
ATOM 3331 C C . ILE A 1 424 ? -7.237 -29.115 2.208 1.00 94.38 424 ILE A C 1
ATOM 3333 O O . ILE A 1 424 ? -8.355 -29.606 2.340 1.00 94.38 424 ILE A O 1
ATOM 3337 N N . LEU A 1 425 ? -7.034 -27.991 1.515 1.00 94.19 425 LEU A N 1
ATOM 3338 C CA . LEU A 1 425 ? -8.110 -27.209 0.897 1.00 94.19 425 LEU A CA 1
ATOM 3339 C C . LEU A 1 425 ? -8.469 -27.663 -0.528 1.00 94.19 425 LEU A C 1
ATOM 3341 O O . LEU A 1 425 ? -9.476 -27.207 -1.064 1.00 94.19 425 LEU A O 1
ATOM 3345 N N . GLY A 1 426 ? -7.659 -28.520 -1.158 1.00 95.06 426 GLY A N 1
ATOM 3346 C CA . GLY A 1 426 ? -7.872 -28.968 -2.538 1.00 95.06 426 GLY A CA 1
ATOM 3347 C C . GLY A 1 426 ? -7.674 -27.867 -3.590 1.00 95.06 426 GLY A C 1
ATOM 3348 O O . GLY A 1 426 ? -8.284 -27.924 -4.656 1.00 95.06 426 GLY A O 1
ATOM 3349 N N . VAL A 1 427 ? -6.845 -26.856 -3.302 1.00 94.56 427 VAL A N 1
ATOM 3350 C CA . VAL A 1 427 ? -6.571 -25.711 -4.197 1.00 94.56 427 VAL A CA 1
ATOM 3351 C C . VAL A 1 427 ? -5.078 -25.605 -4.528 1.00 94.56 427 VAL A C 1
ATOM 3353 O O . VAL A 1 427 ? -4.263 -26.029 -3.708 1.00 94.56 427 VAL A O 1
ATOM 3356 N N . PRO A 1 428 ? -4.674 -25.022 -5.677 1.00 94.25 428 PRO A N 1
ATOM 3357 C CA . PRO A 1 428 ? -3.261 -24.827 -6.017 1.00 94.25 428 PRO A CA 1
ATOM 3358 C C . PRO A 1 428 ? -2.493 -24.027 -4.954 1.00 94.25 428 PRO A C 1
ATOM 3360 O O . PRO A 1 428 ? -3.055 -23.136 -4.311 1.00 94.25 428 PRO A O 1
ATOM 3363 N N . VAL A 1 429 ? -1.195 -24.296 -4.793 1.00 93.25 429 VAL A N 1
ATOM 3364 C CA . VAL A 1 429 ? -0.341 -23.653 -3.772 1.00 93.25 429 VAL A CA 1
ATOM 3365 C C . VAL A 1 429 ? -0.263 -22.135 -3.970 1.00 93.25 429 VAL A C 1
ATOM 3367 O O . VAL A 1 429 ? -0.183 -21.376 -3.007 1.00 93.25 429 VAL A O 1
ATOM 3370 N N . GLU A 1 430 ? -0.361 -21.679 -5.215 1.00 90.25 430 GLU A N 1
ATOM 3371 C CA . GLU A 1 430 ? -0.381 -20.275 -5.632 1.00 90.25 430 GLU A CA 1
ATOM 3372 C C . GLU A 1 430 ? -1.678 -19.557 -5.227 1.00 90.25 430 GLU A C 1
ATOM 3374 O O . GLU A 1 430 ? -1.708 -18.330 -5.168 1.00 90.25 430 GLU A O 1
ATOM 3379 N N . SER A 1 431 ? -2.746 -20.313 -4.943 1.00 90.12 431 SER A N 1
ATOM 3380 C CA . SER A 1 431 ? -4.021 -19.789 -4.431 1.00 90.12 431 SER A CA 1
ATOM 3381 C C . SER A 1 431 ? -4.027 -19.645 -2.904 1.00 90.12 431 SER A C 1
ATOM 3383 O O . SER A 1 431 ? -4.925 -19.009 -2.353 1.00 90.12 431 SER A O 1
ATOM 3385 N N . ILE A 1 432 ? -3.030 -20.204 -2.206 1.00 91.00 432 ILE A N 1
ATOM 3386 C CA . ILE A 1 432 ? -2.850 -19.997 -0.767 1.00 91.00 432 ILE A CA 1
ATOM 3387 C C . ILE A 1 432 ? -2.222 -18.621 -0.544 1.00 91.00 432 ILE A C 1
ATOM 3389 O O . ILE A 1 432 ? -1.073 -18.371 -0.913 1.00 91.00 432 ILE A O 1
ATOM 3393 N N . ILE A 1 433 ? -2.992 -17.727 0.075 1.00 86.75 433 ILE A N 1
ATOM 3394 C CA . ILE A 1 433 ? -2.600 -16.338 0.327 1.00 86.75 433 ILE A CA 1
ATOM 3395 C C . ILE A 1 433 ? -1.341 -16.309 1.208 1.00 86.75 433 ILE A C 1
ATOM 3397 O O . ILE A 1 433 ? -1.358 -16.722 2.363 1.00 86.75 433 ILE A O 1
ATOM 3401 N N . THR A 1 434 ? -0.245 -15.793 0.651 1.00 79.06 434 THR A N 1
ATOM 3402 C CA . THR A 1 434 ? 1.071 -15.669 1.310 1.00 79.06 434 THR A CA 1
ATOM 3403 C C . THR A 1 434 ? 1.248 -14.366 2.082 1.00 79.06 434 THR A C 1
ATOM 3405 O O . THR A 1 434 ? 2.210 -14.211 2.832 1.00 79.06 434 THR A O 1
ATOM 3408 N N . MET A 1 435 ? 0.396 -13.379 1.808 1.00 68.06 435 MET A N 1
ATOM 3409 C CA . MET A 1 435 ? 0.648 -11.984 2.132 1.00 68.06 435 MET A CA 1
ATOM 3410 C C . MET A 1 435 ? -0.579 -11.309 2.712 1.00 68.06 435 MET A C 1
ATOM 3412 O O . MET A 1 435 ? -1.698 -11.425 2.215 1.00 68.06 435 MET A O 1
ATOM 3416 N N . THR A 1 436 ? -0.311 -10.474 3.701 1.00 66.69 436 THR A N 1
ATOM 3417 C CA . THR A 1 436 ? -1.291 -9.674 4.415 1.00 66.69 436 THR A CA 1
ATOM 3418 C C . THR A 1 436 ? -1.745 -8.433 3.655 1.00 66.69 436 THR A C 1
ATOM 3420 O O . THR A 1 436 ? -2.324 -7.555 4.264 1.00 66.69 436 THR A O 1
ATOM 3423 N N . ASN A 1 437 ? -1.593 -8.355 2.328 1.00 73.62 437 ASN A N 1
ATOM 3424 C CA . ASN A 1 437 ? -2.091 -7.215 1.543 1.00 73.62 437 ASN A CA 1
ATOM 3425 C C . ASN A 1 437 ? -3.607 -7.020 1.695 1.00 73.62 437 ASN A C 1
ATOM 3427 O O . ASN A 1 437 ? -4.073 -5.891 1.816 1.00 73.62 437 ASN A O 1
ATOM 3431 N N . HIS A 1 438 ? -4.376 -8.114 1.716 1.00 75.38 438 HIS A N 1
ATOM 3432 C CA . HIS A 1 438 ? -5.818 -8.065 1.972 1.00 75.38 438 HIS A CA 1
ATOM 3433 C C . HIS A 1 438 ? -6.099 -7.568 3.398 1.00 75.38 438 HIS A C 1
ATOM 3435 O O . HIS A 1 438 ? -6.909 -6.658 3.575 1.00 75.38 438 HIS A O 1
ATOM 3441 N N . LEU A 1 439 ? -5.327 -8.076 4.367 1.00 78.31 439 LEU A N 1
ATOM 3442 C CA . LEU A 1 439 ? -5.397 -7.696 5.776 1.00 78.31 439 LEU A CA 1
ATOM 3443 C C . LEU A 1 439 ? -5.056 -6.224 6.026 1.00 78.31 439 LEU A C 1
ATOM 3445 O O . LEU A 1 439 ? -5.776 -5.517 6.723 1.00 78.31 439 LEU A O 1
ATOM 3449 N N . GLU A 1 440 ? -3.964 -5.745 5.449 1.00 79.69 440 GLU A N 1
ATOM 3450 C CA . GLU A 1 440 ? -3.458 -4.380 5.556 1.00 79.69 440 GLU A CA 1
ATOM 3451 C C . GLU A 1 440 ? -4.381 -3.399 4.834 1.00 79.69 440 GLU A C 1
ATOM 3453 O O . GLU A 1 440 ? -4.665 -2.333 5.373 1.00 79.69 440 GLU A O 1
ATOM 3458 N N . SER A 1 441 ? -4.924 -3.783 3.673 1.00 81.50 441 SER A N 1
ATOM 3459 C CA . SER A 1 441 ? -5.957 -3.021 2.966 1.00 81.50 441 SER A CA 1
ATOM 3460 C C . SER A 1 441 ? -7.230 -2.892 3.807 1.00 81.50 441 SER A C 1
ATOM 3462 O O . SER A 1 441 ? -7.714 -1.775 4.004 1.00 81.50 441 SER A O 1
ATOM 3464 N N . PHE A 1 442 ? -7.734 -3.990 4.387 1.00 83.81 442 PHE A N 1
ATOM 3465 C CA . PHE A 1 442 ? -8.883 -3.939 5.292 1.00 83.81 442 PHE A CA 1
ATOM 3466 C C . PHE A 1 442 ? -8.590 -3.084 6.529 1.00 83.81 442 PHE A C 1
ATOM 3468 O O . PHE A 1 442 ? -9.366 -2.186 6.834 1.00 83.81 442 PHE A O 1
ATOM 3475 N N . ASN A 1 443 ? -7.447 -3.285 7.194 1.00 84.94 443 ASN A N 1
ATOM 3476 C CA . ASN A 1 443 ? -7.018 -2.477 8.340 1.00 84.94 443 ASN A CA 1
ATOM 3477 C C . ASN A 1 443 ? -6.934 -0.989 8.001 1.00 84.94 443 ASN A C 1
ATOM 3479 O O . ASN A 1 443 ? -7.341 -0.161 8.810 1.00 84.94 443 ASN A O 1
ATOM 3483 N N . HIS A 1 444 ? -6.385 -0.645 6.837 1.00 86.50 444 HIS A N 1
ATOM 3484 C CA . HIS A 1 444 ? -6.269 0.731 6.374 1.00 86.50 444 HIS A CA 1
ATOM 3485 C C . HIS A 1 444 ? -7.655 1.355 6.197 1.00 86.50 444 HIS A C 1
ATOM 3487 O O . HIS A 1 444 ? -7.928 2.414 6.754 1.00 86.50 444 HIS A O 1
ATOM 3493 N N . VAL A 1 445 ? -8.564 0.679 5.489 1.00 88.00 445 VAL A N 1
ATOM 3494 C CA . VAL A 1 445 ? -9.940 1.161 5.301 1.00 88.00 445 VAL A CA 1
ATOM 3495 C C . VAL A 1 445 ? -10.691 1.224 6.640 1.00 88.00 445 VAL A C 1
ATOM 3497 O O . VAL A 1 445 ? -11.357 2.216 6.925 1.00 88.00 445 VAL A O 1
ATOM 3500 N N . LEU A 1 446 ? -10.539 0.227 7.514 1.00 90.94 446 LEU A N 1
ATOM 3501 C CA . LEU A 1 446 ? -11.145 0.213 8.845 1.00 90.94 446 LEU A CA 1
ATOM 3502 C C . LEU A 1 446 ? -10.676 1.405 9.693 1.00 90.94 446 LEU A C 1
ATOM 3504 O O . LEU A 1 446 ? -11.506 2.124 10.245 1.00 90.94 446 LEU A O 1
ATOM 3508 N N . LYS A 1 447 ? -9.360 1.635 9.772 1.00 90.06 447 LYS A N 1
ATOM 3509 C CA . LYS A 1 447 ? -8.746 2.682 10.605 1.00 90.06 447 LYS A CA 1
ATOM 3510 C C . LYS A 1 447 ? -8.906 4.089 10.038 1.00 90.06 447 LYS A C 1
ATOM 3512 O O . LYS A 1 447 ? -8.991 5.017 10.829 1.00 90.06 447 LYS A O 1
ATOM 3517 N N . ASN A 1 448 ? -8.957 4.248 8.714 1.00 92.88 448 ASN A N 1
ATOM 3518 C CA . ASN A 1 448 ? -8.930 5.566 8.069 1.00 92.88 448 ASN A CA 1
ATOM 3519 C C . ASN A 1 448 ? -10.288 5.999 7.490 1.00 92.88 448 ASN A C 1
ATOM 3521 O O . ASN A 1 448 ? -10.524 7.197 7.380 1.00 92.88 448 ASN A O 1
ATOM 3525 N N . LYS A 1 449 ? -11.192 5.064 7.149 1.00 92.25 449 LYS A N 1
ATOM 3526 C CA . LYS A 1 449 ? -12.549 5.378 6.654 1.00 92.25 449 LYS A CA 1
ATOM 3527 C C . LYS A 1 449 ? -13.624 5.171 7.715 1.00 92.25 449 LYS A C 1
ATOM 3529 O O . LYS A 1 449 ? -14.453 6.055 7.899 1.00 92.25 449 LYS A O 1
ATOM 3534 N N . TYR A 1 450 ? -13.634 4.020 8.390 1.00 94.06 450 TYR A N 1
ATOM 3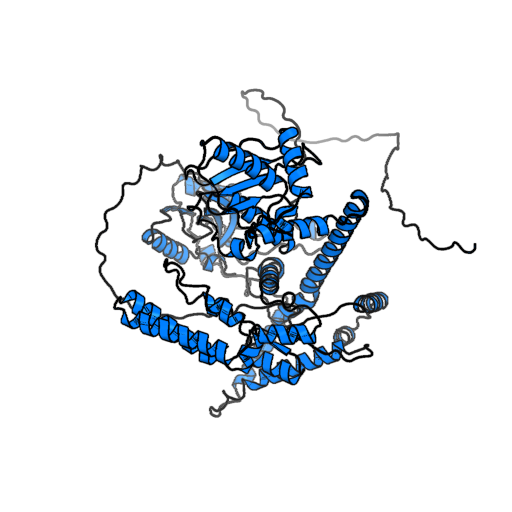535 C CA . TYR A 1 450 ? -14.763 3.626 9.242 1.00 94.06 450 TYR A CA 1
ATOM 3536 C C . TYR A 1 450 ? -14.641 4.098 10.693 1.00 94.06 450 TYR A C 1
ATOM 3538 O O . TYR A 1 450 ? -15.516 4.812 11.171 1.00 94.06 450 TYR A O 1
ATOM 3546 N N . ILE A 1 451 ? -13.563 3.740 11.398 1.00 94.69 451 ILE A N 1
ATOM 3547 C CA . ILE A 1 451 ? -13.356 4.108 12.810 1.00 94.69 451 ILE A CA 1
ATOM 3548 C C . ILE A 1 451 ? -13.398 5.634 13.051 1.00 94.69 451 ILE A C 1
ATOM 3550 O O . ILE A 1 451 ? -14.074 6.030 14.003 1.00 94.69 451 ILE A O 1
ATOM 3554 N N . PRO A 1 452 ? -12.785 6.510 12.223 1.00 94.88 452 PRO A N 1
ATOM 3555 C CA . PRO A 1 452 ? -12.723 7.947 12.508 1.00 94.88 452 PRO A CA 1
ATOM 3556 C C . PRO A 1 452 ? -14.086 8.638 12.576 1.00 94.88 452 PRO A C 1
ATOM 3558 O O . PRO A 1 452 ? -14.225 9.625 13.289 1.00 94.88 452 PRO A O 1
ATOM 3561 N N . GLN A 1 453 ? -15.110 8.097 11.906 1.00 94.50 453 GLN A N 1
ATOM 3562 C CA . GLN A 1 453 ? -16.485 8.617 11.961 1.00 94.50 453 GLN A CA 1
ATOM 3563 C C . GLN A 1 453 ? -17.109 8.495 13.361 1.00 94.50 453 GLN A C 1
ATOM 3565 O O . GLN A 1 453 ? -18.007 9.256 13.713 1.00 94.50 453 GLN A O 1
ATOM 3570 N N . TRP A 1 454 ? -16.618 7.547 14.162 1.00 93.50 454 TRP A N 1
ATOM 3571 C CA . TRP A 1 454 ? -17.062 7.298 15.532 1.00 93.50 454 TRP A CA 1
ATOM 3572 C C . TRP A 1 454 ? -16.131 7.943 16.571 1.00 93.50 454 TRP A C 1
ATOM 3574 O O . TRP A 1 454 ? -16.509 8.078 17.733 1.00 93.50 454 TRP A O 1
ATOM 3584 N N . GLN A 1 455 ? -14.917 8.352 16.180 1.00 92.75 455 GLN A N 1
ATOM 3585 C CA . GLN A 1 455 ? -13.960 9.002 17.075 1.00 92.75 455 GLN A CA 1
ATOM 3586 C C . GLN A 1 455 ? -14.319 10.474 17.294 1.00 92.75 455 GLN A C 1
ATOM 3588 O O . GLN A 1 455 ? -14.269 11.296 16.380 1.00 92.75 455 GLN A O 1
ATOM 3593 N N . HIS A 1 456 ? -14.591 10.850 18.541 1.00 85.19 456 HIS A N 1
ATOM 3594 C CA . HIS A 1 456 ? -14.752 12.255 18.904 1.00 85.19 456 HIS A CA 1
ATOM 3595 C C . HIS A 1 456 ? -13.380 12.906 19.127 1.00 85.19 456 HIS A C 1
ATOM 3597 O O . HIS A 1 456 ? -12.619 12.488 19.996 1.00 85.19 456 HIS A O 1
ATOM 3603 N N . SER A 1 457 ? -13.057 13.919 18.316 1.00 83.50 457 SER A N 1
ATOM 3604 C CA . SER A 1 457 ? -11.800 14.689 18.381 1.00 83.50 457 SER A CA 1
ATOM 3605 C C . SER A 1 457 ? -10.518 13.839 18.313 1.00 83.50 457 SER A C 1
ATOM 3607 O O . SER A 1 457 ? -9.513 14.177 18.928 1.00 83.50 457 SER A O 1
ATOM 3609 N N . GLY A 1 458 ? -10.548 12.713 17.592 1.00 81.62 458 GLY A N 1
ATOM 3610 C CA . GLY A 1 458 ? -9.406 11.793 17.488 1.00 81.62 458 GLY A CA 1
ATOM 3611 C C . GLY A 1 458 ? -9.153 10.929 18.731 1.00 81.62 458 GLY A C 1
ATOM 3612 O O . GLY A 1 458 ? -8.210 10.140 18.733 1.00 81.62 458 GLY A O 1
ATOM 3613 N N . ALA A 1 459 ? -9.995 11.018 19.767 1.00 86.12 459 ALA A N 1
ATOM 3614 C CA . ALA A 1 459 ? -9.913 10.128 20.919 1.00 86.12 459 ALA A CA 1
ATOM 3615 C C . ALA A 1 459 ? -10.132 8.661 20.508 1.00 86.12 459 ALA A C 1
ATOM 3617 O O . ALA A 1 459 ? -10.867 8.344 19.565 1.00 86.12 459 ALA A O 1
ATOM 3618 N N . HIS A 1 460 ? -9.491 7.741 21.226 1.00 88.19 460 HIS A N 1
ATOM 3619 C CA . HIS A 1 460 ? -9.705 6.311 21.027 1.00 88.19 460 HIS A CA 1
ATOM 3620 C C . HIS A 1 460 ? -11.111 5.915 21.492 1.00 88.19 460 HIS A C 1
ATOM 3622 O O . HIS A 1 460 ? -11.577 6.361 22.542 1.00 88.19 460 HIS A O 1
ATOM 3628 N N . LEU A 1 461 ? -11.774 5.050 20.722 1.00 91.62 461 LEU A N 1
ATOM 3629 C CA . LEU A 1 461 ? -13.022 4.432 21.157 1.00 91.62 461 LEU A CA 1
ATOM 3630 C C . LEU A 1 461 ? -12.766 3.548 22.377 1.00 91.62 461 LEU A C 1
ATOM 3632 O O . LEU A 1 461 ? -11.757 2.841 22.438 1.00 91.62 461 LEU A O 1
ATOM 3636 N N . TRP A 1 462 ? -13.714 3.549 23.313 1.00 92.00 462 TRP A N 1
ATOM 3637 C CA . TRP A 1 462 ? -13.750 2.536 24.359 1.00 92.00 462 TRP A CA 1
ATOM 3638 C C . TRP A 1 462 ? -13.906 1.152 23.732 1.00 92.00 462 TRP A C 1
ATOM 3640 O O . TRP A 1 462 ? -14.511 0.988 22.671 1.00 92.00 462 TRP A O 1
ATOM 3650 N N . PHE A 1 463 ? -13.291 0.160 24.361 1.00 89.00 463 PHE A N 1
ATOM 3651 C CA . PHE A 1 463 ? -13.050 -1.128 23.732 1.00 89.00 463 PHE A CA 1
ATOM 3652 C C . PHE A 1 463 ? -14.336 -1.946 23.486 1.00 89.00 463 PHE A C 1
ATOM 3654 O O . PHE A 1 463 ? -14.536 -2.517 22.413 1.00 89.00 463 PHE A O 1
ATOM 3661 N N . ASP A 1 464 ? -15.237 -1.939 24.462 1.00 89.88 464 ASP A N 1
ATOM 3662 C CA . ASP A 1 464 ? -16.588 -2.493 24.388 1.00 89.88 464 ASP A CA 1
ATOM 3663 C C . ASP A 1 464 ? -17.436 -1.805 23.303 1.00 89.88 464 ASP A C 1
ATOM 3665 O O . ASP A 1 464 ? -18.076 -2.474 22.488 1.00 89.88 464 ASP A O 1
ATOM 3669 N N . PHE A 1 465 ? -17.378 -0.474 23.234 1.00 92.06 465 PHE A N 1
ATOM 3670 C CA . PHE A 1 465 ? -18.070 0.334 22.230 1.00 92.06 465 PHE A CA 1
ATOM 3671 C C . PHE A 1 465 ? -17.524 0.097 20.813 1.00 92.06 465 PHE A C 1
ATOM 3673 O O . PHE A 1 465 ? -18.301 -0.016 19.862 1.00 92.06 465 PHE A O 1
ATOM 3680 N N . LEU A 1 466 ? -16.204 -0.069 20.669 1.00 93.50 466 LEU A N 1
ATOM 3681 C CA . LEU A 1 466 ? -15.553 -0.473 19.422 1.00 93.50 466 LEU A CA 1
ATOM 3682 C C . LEU A 1 466 ? -16.043 -1.855 18.971 1.00 93.50 466 LEU A C 1
ATOM 3684 O O . LEU A 1 466 ? -16.466 -1.985 17.825 1.00 93.50 466 LEU A O 1
ATOM 3688 N N . ILE A 1 467 ? -16.046 -2.869 19.849 1.00 91.25 467 ILE A N 1
ATOM 3689 C CA . ILE A 1 467 ? -16.602 -4.196 19.523 1.00 91.25 467 ILE A CA 1
ATOM 3690 C C . ILE A 1 467 ? -18.068 -4.089 19.103 1.00 91.25 467 ILE A C 1
ATOM 3692 O O . ILE A 1 467 ? -18.463 -4.690 18.101 1.00 91.25 467 ILE A O 1
ATOM 3696 N N . HIS A 1 468 ? -18.871 -3.315 19.836 1.00 92.06 468 HIS A N 1
ATOM 3697 C CA . HIS A 1 468 ? -20.281 -3.125 19.521 1.00 92.06 468 HIS A CA 1
ATOM 3698 C C . HIS A 1 468 ? -20.453 -2.557 18.105 1.00 92.06 468 HIS A C 1
ATOM 3700 O O . HIS A 1 468 ? -21.089 -3.195 17.267 1.00 92.06 468 HIS A O 1
ATOM 3706 N N . ILE A 1 469 ? -19.822 -1.419 17.799 1.00 95.81 469 ILE A N 1
ATOM 3707 C CA . ILE A 1 469 ? -19.892 -0.762 16.484 1.00 95.81 469 ILE A CA 1
ATOM 3708 C C . ILE A 1 469 ? -19.335 -1.643 15.359 1.00 95.81 469 ILE A C 1
ATOM 3710 O O . ILE A 1 469 ? -19.935 -1.691 14.282 1.00 95.81 469 ILE A O 1
ATOM 3714 N N . LEU A 1 470 ? -18.229 -2.360 15.592 1.00 94.06 470 LEU A N 1
ATOM 3715 C CA . LEU A 1 470 ? -17.668 -3.304 14.621 1.00 94.06 470 LEU A CA 1
ATOM 3716 C C . LEU A 1 470 ? -18.714 -4.342 14.206 1.00 94.06 470 LEU A C 1
ATOM 3718 O O . LEU A 1 470 ? -18.943 -4.534 13.014 1.00 94.06 470 LEU A O 1
ATOM 3722 N N . ILE A 1 471 ? -19.382 -4.963 15.182 1.00 92.06 471 ILE A N 1
ATOM 3723 C CA . ILE A 1 471 ? -20.368 -6.024 14.951 1.00 92.06 471 ILE A CA 1
ATOM 3724 C C . ILE A 1 471 ? -21.676 -5.474 14.364 1.00 92.06 471 ILE A C 1
ATOM 3726 O O . ILE A 1 471 ? -22.218 -6.076 13.439 1.00 92.06 471 ILE A O 1
ATOM 3730 N N . ILE A 1 472 ? -22.206 -4.362 14.889 1.00 95.00 472 ILE A N 1
ATOM 3731 C CA . ILE A 1 472 ? -23.566 -3.897 14.553 1.00 95.00 472 ILE A CA 1
ATOM 3732 C C . ILE A 1 472 ? -23.638 -2.868 13.417 1.00 95.00 472 ILE A C 1
ATOM 3734 O O . ILE A 1 472 ? -24.728 -2.640 12.893 1.00 95.00 472 ILE A O 1
ATOM 3738 N N . ARG A 1 473 ? -22.522 -2.230 13.037 1.00 95.12 473 ARG A N 1
ATOM 3739 C CA . ARG A 1 473 ? -22.478 -1.205 11.975 1.00 95.12 473 ARG A CA 1
ATOM 3740 C C . ARG A 1 473 ? -21.410 -1.497 10.928 1.00 95.12 473 ARG A C 1
ATOM 3742 O O . ARG A 1 473 ? -21.759 -1.786 9.788 1.00 95.12 473 ARG A O 1
ATOM 3749 N N . ILE A 1 474 ? -20.133 -1.463 11.313 1.00 93.31 474 ILE A N 1
ATOM 3750 C CA . ILE A 1 474 ? -19.020 -1.418 10.350 1.00 93.31 474 ILE A CA 1
ATOM 3751 C C . ILE A 1 474 ? -18.926 -2.709 9.525 1.00 93.31 474 ILE A C 1
ATOM 3753 O O . ILE A 1 474 ? -18.904 -2.644 8.298 1.00 93.31 474 ILE A O 1
ATOM 3757 N N . LEU A 1 475 ? -18.897 -3.889 10.157 1.00 91.75 475 LEU A N 1
ATOM 3758 C CA . LEU A 1 475 ? -18.808 -5.153 9.415 1.00 91.75 475 LEU A CA 1
ATOM 3759 C C . LEU A 1 475 ? -20.040 -5.383 8.512 1.00 91.75 475 LEU A C 1
ATOM 3761 O O . LEU A 1 475 ? -19.833 -5.651 7.325 1.00 91.75 475 LEU A O 1
ATOM 3765 N N . PRO A 1 476 ? -21.300 -5.231 8.983 1.00 94.62 476 PRO A N 1
ATOM 3766 C CA . PRO A 1 476 ? -22.479 -5.303 8.117 1.00 94.62 476 PRO A CA 1
ATOM 3767 C C . PRO A 1 476 ? -22.421 -4.371 6.902 1.00 94.62 476 PRO A C 1
ATOM 3769 O O . PRO A 1 476 ? -22.755 -4.802 5.798 1.00 94.62 476 PRO A O 1
ATOM 3772 N N . GLU A 1 477 ? -21.964 -3.129 7.082 1.00 91.81 477 GLU A N 1
ATOM 3773 C CA . GLU A 1 477 ? -21.823 -2.150 6.002 1.00 91.81 477 GLU A CA 1
ATOM 3774 C C . GLU A 1 477 ? -20.755 -2.576 4.984 1.00 91.81 477 GLU A C 1
ATOM 3776 O O . GLU A 1 477 ? -21.026 -2.608 3.785 1.00 91.81 477 GLU A O 1
ATOM 3781 N N . ILE A 1 478 ? -19.574 -3.013 5.440 1.00 88.50 478 ILE A N 1
ATOM 3782 C CA . ILE A 1 478 ? -18.513 -3.531 4.559 1.00 88.50 478 ILE A CA 1
ATOM 3783 C C . ILE A 1 478 ? -19.016 -4.735 3.745 1.00 88.50 478 ILE A C 1
ATOM 3785 O O . ILE A 1 478 ? -18.775 -4.813 2.536 1.00 88.50 478 ILE A O 1
ATOM 3789 N N . PHE A 1 479 ? -19.743 -5.668 4.370 1.00 88.31 479 PHE A N 1
ATOM 3790 C CA . PHE A 1 479 ? -20.310 -6.828 3.675 1.00 88.31 479 PHE A CA 1
ATOM 3791 C C . PHE A 1 479 ? -21.486 -6.470 2.752 1.00 88.31 479 PHE A C 1
ATOM 3793 O O . PHE A 1 479 ? -21.674 -7.133 1.731 1.00 88.31 479 PHE A O 1
ATOM 3800 N N . ALA A 1 480 ? -22.280 -5.440 3.056 1.00 90.25 480 ALA A N 1
ATOM 3801 C CA . ALA A 1 480 ? -23.290 -4.912 2.137 1.00 90.25 480 ALA A CA 1
ATOM 3802 C C . ALA A 1 480 ? -22.629 -4.282 0.902 1.00 90.25 480 ALA A C 1
ATOM 3804 O O . ALA A 1 480 ? -22.907 -4.705 -0.218 1.00 90.25 480 ALA A O 1
ATOM 3805 N N . THR A 1 481 ? -21.663 -3.383 1.101 1.00 88.81 481 THR A N 1
ATOM 3806 C CA . THR A 1 481 ? -20.904 -2.724 0.027 1.00 88.81 481 THR A CA 1
ATOM 3807 C C . THR A 1 481 ? -20.180 -3.731 -0.868 1.00 88.81 481 THR A C 1
ATOM 3809 O O . THR A 1 481 ? -20.260 -3.633 -2.093 1.00 88.81 481 THR A O 1
ATOM 3812 N N . ARG A 1 482 ? -19.534 -4.761 -0.296 1.00 85.94 482 ARG A N 1
ATOM 3813 C CA . ARG A 1 482 ? -18.910 -5.844 -1.082 1.00 85.94 482 ARG A CA 1
ATOM 3814 C C . ARG A 1 482 ? -19.932 -6.638 -1.905 1.00 85.94 482 ARG A C 1
ATOM 3816 O O . ARG A 1 482 ? -19.658 -6.920 -3.069 1.00 85.94 482 ARG A O 1
ATOM 3823 N N . ARG A 1 483 ? -21.112 -6.956 -1.351 1.00 90.69 483 ARG A N 1
ATOM 3824 C CA . ARG A 1 483 ? -22.191 -7.635 -2.097 1.00 90.69 483 ARG A CA 1
ATOM 3825 C C . ARG A 1 483 ? -22.732 -6.770 -3.233 1.00 90.69 483 ARG A C 1
ATOM 3827 O O . ARG A 1 483 ? -22.846 -7.273 -4.346 1.00 90.69 483 ARG A O 1
ATOM 3834 N N . HIS A 1 484 ? -22.990 -5.484 -2.992 1.00 89.31 484 HIS A N 1
ATOM 3835 C CA . HIS A 1 484 ? -23.442 -4.554 -4.032 1.00 89.31 484 HIS A CA 1
ATOM 3836 C C . HIS A 1 484 ? -22.397 -4.413 -5.149 1.00 89.31 484 HIS A C 1
ATOM 3838 O O . HIS A 1 484 ? -22.745 -4.514 -6.324 1.00 89.31 484 HIS A O 1
ATOM 3844 N N . ARG A 1 485 ? -21.103 -4.288 -4.808 1.00 87.44 485 ARG A N 1
ATOM 3845 C CA . ARG A 1 485 ? -20.005 -4.262 -5.792 1.00 87.44 485 ARG A CA 1
ATOM 3846 C C . ARG A 1 485 ? -19.949 -5.546 -6.622 1.00 87.44 485 ARG A C 1
ATOM 3848 O O . ARG A 1 485 ? -19.826 -5.465 -7.839 1.00 87.44 485 ARG A O 1
ATOM 3855 N N . GLN A 1 486 ? -20.079 -6.715 -5.993 1.00 88.44 486 GLN A N 1
ATOM 3856 C CA . GLN A 1 486 ? -20.085 -8.002 -6.695 1.00 88.44 486 GLN A CA 1
ATOM 3857 C C . GLN A 1 486 ? -21.311 -8.150 -7.612 1.00 88.44 486 GLN A C 1
ATOM 3859 O O . GLN A 1 486 ? -21.179 -8.599 -8.748 1.00 88.44 486 GLN A O 1
ATOM 3864 N N . GLN A 1 487 ? -22.498 -7.745 -7.153 1.00 91.50 487 GLN A N 1
ATOM 3865 C CA . GLN A 1 487 ? -23.720 -7.727 -7.964 1.00 91.50 487 GLN A CA 1
ATOM 3866 C C . GLN A 1 487 ? -23.580 -6.786 -9.166 1.00 91.50 487 GLN A C 1
ATOM 3868 O O . GLN A 1 487 ? -23.921 -7.177 -10.281 1.00 91.50 487 GLN A O 1
ATOM 3873 N N . TYR A 1 488 ? -23.014 -5.594 -8.964 1.00 91.06 488 TYR A N 1
ATOM 3874 C CA . TYR A 1 488 ? -22.725 -4.643 -10.033 1.00 91.06 488 TYR A CA 1
ATOM 3875 C C . TYR A 1 488 ? -21.707 -5.200 -11.038 1.00 91.06 488 TYR A C 1
ATOM 3877 O O . TYR A 1 488 ? -21.984 -5.209 -12.232 1.00 91.06 488 TYR A O 1
ATOM 3885 N N . GLN A 1 489 ? -20.578 -5.755 -10.582 1.00 84.62 489 GLN A N 1
ATOM 3886 C CA . GLN A 1 489 ? -19.586 -6.399 -11.455 1.00 84.62 489 GLN A CA 1
ATOM 3887 C C . GLN A 1 489 ? -20.188 -7.570 -12.250 1.00 84.62 489 GLN A C 1
ATOM 3889 O O . GLN A 1 489 ? -19.931 -7.697 -13.446 1.00 84.62 489 GLN A O 1
ATOM 3894 N N . ASN A 1 490 ? -21.036 -8.395 -11.628 1.00 88.25 490 ASN A N 1
ATOM 3895 C CA . ASN A 1 490 ? -21.758 -9.468 -12.317 1.00 88.25 490 ASN A CA 1
ATOM 3896 C C . ASN A 1 490 ? -22.729 -8.917 -13.373 1.00 88.25 490 ASN A C 1
ATOM 3898 O O . ASN A 1 490 ? -22.764 -9.430 -14.489 1.00 88.25 490 ASN A O 1
ATOM 3902 N N . TRP A 1 491 ? -23.481 -7.858 -13.057 1.00 92.75 491 TRP A N 1
ATOM 3903 C CA . TRP A 1 491 ? -24.373 -7.192 -14.008 1.00 92.75 491 TRP A CA 1
ATOM 3904 C C . TRP A 1 491 ? -23.600 -6.589 -15.191 1.00 92.75 491 TRP A C 1
ATOM 3906 O O . TRP A 1 491 ? -23.965 -6.842 -16.337 1.00 92.75 491 TRP A O 1
ATOM 3916 N N . VAL A 1 492 ? -22.497 -5.878 -14.930 1.00 85.25 492 VAL A N 1
ATOM 3917 C CA . VAL A 1 492 ? -21.599 -5.323 -15.958 1.00 85.25 492 VAL A CA 1
ATOM 3918 C C . VAL A 1 492 ? -21.064 -6.435 -16.865 1.00 85.25 492 VAL A C 1
ATOM 3920 O O . VAL A 1 492 ? -21.163 -6.326 -18.086 1.00 85.25 492 VAL A O 1
ATOM 3923 N N . ASN A 1 493 ? -20.562 -7.532 -16.286 1.00 85.31 493 ASN A N 1
ATOM 3924 C CA . ASN A 1 493 ? -20.081 -8.689 -17.044 1.00 85.31 493 ASN A CA 1
ATOM 3925 C C . ASN A 1 493 ? -21.183 -9.288 -17.934 1.00 85.31 493 ASN A C 1
ATOM 3927 O O . ASN A 1 493 ? -20.924 -9.548 -19.104 1.00 85.31 493 ASN A O 1
ATOM 3931 N N . LEU A 1 494 ? -22.409 -9.452 -17.422 1.00 89.31 494 LEU A N 1
ATOM 3932 C CA . LEU A 1 494 ? -23.547 -9.967 -18.195 1.00 89.31 494 LEU A CA 1
ATOM 3933 C C . LEU A 1 494 ? -23.956 -9.035 -19.346 1.00 89.31 494 LEU A C 1
ATOM 3935 O O . LEU A 1 494 ? -24.285 -9.521 -20.428 1.00 89.31 494 LEU A O 1
ATOM 3939 N N . GLN A 1 495 ? -23.918 -7.709 -19.154 1.00 89.56 495 GLN A N 1
ATOM 3940 C CA . GLN A 1 495 ? -24.168 -6.766 -20.251 1.00 89.56 495 GLN A CA 1
ATOM 3941 C C . GLN A 1 495 ? -23.075 -6.866 -21.321 1.00 89.56 495 GLN A C 1
ATOM 3943 O O . GLN A 1 495 ? -23.390 -7.027 -22.499 1.00 89.56 495 GLN A O 1
ATOM 3948 N N . PHE A 1 496 ? -21.798 -6.825 -20.932 1.00 88.62 496 PHE A N 1
ATOM 3949 C CA . PHE A 1 496 ? -20.695 -6.931 -21.889 1.00 88.62 496 PHE A CA 1
ATOM 3950 C C . PHE A 1 496 ? -20.680 -8.270 -22.626 1.00 88.62 496 PHE A C 1
ATOM 3952 O O . PHE A 1 496 ? -20.489 -8.276 -23.836 1.00 88.62 496 PHE A O 1
ATOM 3959 N N . GLU A 1 497 ? -20.944 -9.384 -21.945 1.00 90.50 497 GLU A N 1
ATOM 3960 C CA . GLU A 1 497 ? -21.041 -10.708 -22.566 1.00 90.50 497 GLU A CA 1
ATOM 3961 C C . GLU A 1 497 ? -22.188 -10.765 -23.588 1.00 90.50 497 GLU A C 1
ATOM 3963 O O . GLU A 1 497 ? -22.000 -11.264 -24.697 1.00 90.50 497 GLU A O 1
ATOM 3968 N N . LYS A 1 498 ? -23.342 -10.153 -23.282 1.00 92.31 498 LYS A N 1
ATOM 3969 C CA . LYS A 1 498 ? -24.467 -10.022 -24.222 1.00 92.31 498 LYS A CA 1
ATOM 3970 C C . LYS A 1 498 ? -24.106 -9.204 -25.471 1.00 92.31 498 LYS A C 1
ATOM 3972 O O . LYS A 1 498 ? -24.476 -9.605 -26.572 1.00 92.31 498 LYS A O 1
ATOM 3977 N N . TYR A 1 499 ? -23.401 -8.080 -25.325 1.00 91.19 499 TYR A N 1
ATOM 3978 C CA . TYR A 1 499 ? -23.011 -7.234 -26.465 1.00 91.19 499 TYR A CA 1
ATOM 3979 C C . TYR A 1 499 ? -21.789 -7.764 -27.238 1.00 91.19 499 TYR A C 1
ATOM 3981 O O . TYR A 1 499 ? -21.676 -7.510 -28.433 1.00 91.19 499 TYR A O 1
ATOM 3989 N N . ALA A 1 500 ? -20.914 -8.551 -26.606 1.00 87.94 500 ALA A N 1
ATOM 3990 C CA . ALA A 1 500 ? -19.739 -9.181 -27.219 1.00 87.94 500 ALA A CA 1
ATOM 3991 C C . ALA A 1 500 ? -20.016 -10.603 -27.764 1.00 87.94 500 ALA A C 1
ATOM 3993 O O . ALA A 1 500 ? -19.112 -11.440 -27.835 1.00 87.94 500 ALA A O 1
ATOM 3994 N N . GLY A 1 501 ? -21.270 -10.903 -28.121 1.00 92.44 501 GLY A N 1
ATOM 3995 C CA . GLY A 1 501 ? -21.656 -12.165 -28.768 1.00 92.44 501 GLY A CA 1
ATOM 3996 C C . GLY A 1 501 ? -21.456 -13.417 -27.906 1.00 92.44 501 GLY A C 1
ATOM 3997 O O . GLY A 1 501 ? -21.094 -14.463 -28.433 1.00 92.44 501 GLY A O 1
ATOM 3998 N N . GLY A 1 502 ? -21.635 -13.314 -26.586 1.00 89.88 502 GLY A N 1
ATOM 3999 C CA . GLY A 1 502 ? -21.359 -14.389 -25.625 1.00 89.88 502 GLY A CA 1
ATOM 4000 C C . GLY A 1 502 ? -19.903 -14.448 -25.150 1.00 89.88 502 GLY A C 1
ATOM 4001 O O . GLY A 1 502 ? -19.550 -15.310 -24.346 1.00 89.88 502 GLY A O 1
ATOM 4002 N N . THR A 1 503 ? -19.038 -13.538 -25.610 1.00 86.31 503 THR A N 1
ATOM 4003 C CA . THR A 1 503 ? -17.635 -13.499 -25.183 1.00 86.31 503 THR A CA 1
ATOM 4004 C C . THR A 1 503 ? -17.496 -12.717 -23.882 1.00 86.31 503 THR A C 1
ATOM 4006 O O . THR A 1 503 ? -17.723 -11.509 -23.833 1.00 86.31 503 THR A O 1
ATOM 4009 N N . ASN A 1 504 ? -17.062 -13.382 -22.814 1.00 82.88 504 ASN A N 1
ATOM 4010 C CA . ASN A 1 504 ? -16.821 -12.721 -21.538 1.00 82.88 504 ASN A CA 1
ATOM 4011 C C . ASN A 1 504 ? -15.546 -11.849 -21.602 1.00 82.88 504 ASN A C 1
ATOM 4013 O O . ASN A 1 504 ? -14.428 -12.342 -21.425 1.00 82.88 504 ASN A O 1
ATOM 4017 N N . LEU A 1 505 ? -15.711 -10.548 -21.866 1.00 80.38 505 LEU A N 1
ATOM 4018 C CA . LEU A 1 505 ? -14.599 -9.608 -22.065 1.00 80.38 505 LEU A CA 1
ATOM 4019 C C . LEU A 1 505 ? -13.640 -9.522 -20.868 1.00 80.38 505 LEU A C 1
ATOM 4021 O O . LEU A 1 505 ? -12.446 -9.320 -21.077 1.00 80.38 505 LEU A O 1
ATOM 4025 N N . SER A 1 506 ? -14.108 -9.714 -19.628 1.00 76.31 506 SER A N 1
ATOM 4026 C CA . SER A 1 506 ? -13.209 -9.677 -18.465 1.00 76.31 506 SER A CA 1
ATOM 4027 C C . SER A 1 506 ? -12.242 -10.864 -18.448 1.00 76.31 506 SER A C 1
ATOM 4029 O O . SER A 1 506 ? -11.069 -10.673 -18.130 1.00 76.31 506 SER A O 1
ATOM 4031 N N . LYS A 1 507 ? -12.666 -12.054 -18.903 1.00 80.25 507 LYS A N 1
ATOM 4032 C CA . LYS A 1 507 ? -11.756 -13.190 -19.144 1.00 80.25 507 LYS A CA 1
ATOM 4033 C C . LYS A 1 507 ? -10.769 -12.913 -20.279 1.00 80.25 507 LYS A C 1
ATOM 4035 O O . LYS A 1 507 ? -9.598 -13.249 -20.131 1.00 80.25 507 LYS A O 1
ATOM 4040 N N . VAL A 1 508 ? -11.210 -12.284 -21.374 1.00 79.50 508 VAL A N 1
ATOM 4041 C CA . VAL A 1 508 ? -10.326 -11.921 -22.501 1.00 79.50 508 VAL A CA 1
ATOM 4042 C C . VAL A 1 508 ? -9.241 -10.945 -22.043 1.00 79.50 508 VAL A C 1
ATOM 4044 O O . VAL A 1 508 ? -8.063 -11.226 -22.230 1.00 79.50 508 VAL A O 1
ATOM 4047 N N . LEU A 1 509 ? -9.616 -9.863 -21.355 1.00 79.31 509 LEU A N 1
ATOM 4048 C CA . LEU A 1 509 ? -8.676 -8.878 -20.807 1.00 79.31 509 LEU A CA 1
ATOM 4049 C C . LEU A 1 509 ? -7.772 -9.464 -19.712 1.00 79.31 509 LEU A C 1
ATOM 4051 O O . LEU A 1 509 ? -6.617 -9.062 -19.580 1.00 79.31 509 LEU A O 1
ATOM 4055 N N . GLN A 1 510 ? -8.269 -10.409 -18.907 1.00 78.12 510 GLN A N 1
ATOM 4056 C CA . GLN A 1 510 ? -7.451 -11.098 -17.908 1.00 78.12 510 GLN A CA 1
ATOM 4057 C C . GLN A 1 510 ? -6.419 -12.022 -18.565 1.00 78.12 510 GLN A C 1
ATOM 4059 O O . GLN A 1 510 ? -5.281 -12.083 -18.097 1.00 78.12 510 GLN A O 1
ATOM 4064 N N . GLU A 1 511 ? -6.785 -12.709 -19.647 1.00 78.69 511 GLU A N 1
ATOM 4065 C CA . GLU A 1 511 ? -5.858 -13.544 -20.408 1.00 78.69 511 GLU A CA 1
ATOM 4066 C C . GLU A 1 511 ? -4.859 -12.690 -21.197 1.00 78.69 511 GLU A C 1
ATOM 4068 O O . GLU A 1 511 ? -3.662 -12.936 -21.108 1.00 78.69 511 GLU A O 1
ATOM 4073 N N . GLU A 1 512 ? -5.292 -11.604 -21.838 1.00 78.62 512 GLU A N 1
ATOM 4074 C CA . GLU A 1 512 ? -4.401 -10.611 -22.452 1.00 78.62 512 GLU A CA 1
ATOM 4075 C C . GLU A 1 512 ? -3.419 -10.023 -21.424 1.00 78.62 512 GLU A C 1
ATOM 4077 O O . GLU A 1 512 ? -2.220 -9.933 -21.679 1.00 78.62 512 GLU A O 1
ATOM 4082 N N . ARG A 1 513 ? -3.877 -9.717 -20.202 1.00 76.44 513 ARG A N 1
ATOM 4083 C CA . ARG A 1 513 ? -2.999 -9.272 -19.109 1.00 76.44 513 ARG A CA 1
ATOM 4084 C C . ARG A 1 513 ? -2.016 -10.359 -18.669 1.00 76.44 513 ARG A C 1
ATOM 4086 O O . ARG A 1 513 ? -0.864 -10.032 -18.395 1.00 76.44 513 ARG A O 1
ATOM 4093 N N . ARG A 1 514 ? -2.421 -11.633 -18.605 1.00 73.75 514 ARG A N 1
ATOM 4094 C CA . ARG A 1 514 ? -1.505 -12.761 -18.332 1.00 73.75 514 ARG A CA 1
ATOM 4095 C C . ARG A 1 514 ? -0.470 -12.921 -19.439 1.00 73.75 514 ARG A C 1
ATOM 4097 O O . ARG A 1 514 ? 0.697 -13.131 -19.134 1.00 73.75 514 ARG A O 1
ATOM 4104 N N . VAL A 1 515 ? -0.885 -12.774 -20.693 1.00 69.94 515 VAL A N 1
ATOM 4105 C CA . VAL A 1 515 ? -0.028 -12.779 -21.882 1.00 69.94 515 VAL A CA 1
ATOM 4106 C C . VAL A 1 515 ? 0.997 -11.646 -21.786 1.00 69.94 515 VAL A C 1
ATOM 4108 O O . VAL A 1 515 ? 2.191 -11.924 -21.811 1.00 69.94 515 VAL A O 1
ATOM 4111 N N . LEU A 1 516 ? 0.576 -10.401 -21.539 1.00 72.31 516 LEU A N 1
ATOM 4112 C CA . LEU A 1 516 ? 1.475 -9.255 -21.332 1.00 72.31 516 LEU A CA 1
ATOM 4113 C C . LEU A 1 516 ? 2.422 -9.446 -20.132 1.00 72.31 516 LEU A C 1
ATOM 4115 O O . LEU A 1 516 ? 3.612 -9.153 -20.232 1.00 72.31 516 LEU A O 1
ATOM 4119 N N . GLN A 1 517 ? 1.938 -9.988 -19.011 1.00 72.31 517 GLN A N 1
ATOM 4120 C CA . GLN A 1 517 ? 2.787 -10.308 -17.856 1.00 72.31 517 GLN A CA 1
ATOM 4121 C C . GLN A 1 517 ? 3.770 -11.450 -18.142 1.00 72.31 517 GLN A C 1
ATOM 4123 O O . GLN A 1 517 ? 4.868 -11.447 -17.590 1.00 72.31 517 GLN A O 1
ATOM 4128 N N . ALA A 1 518 ? 3.414 -12.409 -19.000 1.00 66.31 518 ALA A N 1
ATOM 4129 C CA . ALA A 1 518 ? 4.320 -13.459 -19.448 1.00 66.31 518 ALA A CA 1
ATOM 4130 C C . ALA A 1 518 ? 5.417 -12.903 -20.370 1.00 66.31 518 ALA A C 1
ATOM 4132 O O . ALA A 1 518 ? 6.564 -13.303 -20.207 1.00 66.31 518 ALA A O 1
ATOM 4133 N N . ILE A 1 519 ? 5.103 -11.936 -21.249 1.00 67.06 519 ILE A N 1
ATOM 4134 C CA . ILE A 1 519 ? 6.116 -11.180 -22.017 1.00 67.06 519 ILE A CA 1
ATOM 4135 C C . ILE A 1 519 ? 7.089 -10.488 -21.056 1.00 67.06 519 ILE A C 1
ATOM 4137 O O . ILE A 1 519 ? 8.298 -10.629 -21.193 1.00 67.06 519 ILE A O 1
ATOM 4141 N N . GLN A 1 520 ? 6.565 -9.774 -20.053 1.00 69.94 520 GLN A N 1
ATOM 4142 C CA . GLN A 1 520 ? 7.381 -9.021 -19.093 1.00 69.94 520 GLN A CA 1
ATOM 4143 C C . GLN A 1 520 ? 8.217 -9.904 -18.153 1.00 69.94 520 GLN A C 1
ATOM 4145 O O . GLN A 1 520 ? 9.256 -9.459 -17.675 1.00 69.94 520 GLN A O 1
ATOM 4150 N N . LYS A 1 521 ? 7.774 -11.131 -17.849 1.00 66.81 521 LYS A N 1
ATOM 4151 C CA . LYS A 1 521 ? 8.483 -12.056 -16.941 1.00 66.81 521 LYS A CA 1
ATOM 4152 C C . LYS A 1 521 ? 9.490 -12.978 -17.625 1.00 66.81 521 LYS A C 1
ATOM 4154 O O . LYS A 1 521 ? 10.185 -13.710 -16.924 1.00 66.81 521 LYS A O 1
ATOM 4159 N N . GLY A 1 522 ? 9.574 -12.961 -18.950 1.00 64.00 522 GLY A N 1
ATOM 4160 C CA . GLY A 1 522 ? 10.598 -13.694 -19.678 1.00 64.00 522 GLY A CA 1
ATOM 4161 C C . GLY A 1 522 ? 10.414 -13.573 -21.181 1.00 64.00 522 GLY A C 1
ATOM 4162 O O . GLY A 1 522 ? 9.438 -14.080 -21.739 1.00 64.00 522 GLY A O 1
ATOM 4163 N N . SER A 1 523 ? 11.401 -12.970 -21.837 1.00 65.81 523 SER A N 1
ATOM 4164 C CA . SER A 1 523 ? 11.606 -13.081 -23.276 1.00 65.81 523 SER A CA 1
ATOM 4165 C C . SER A 1 523 ? 11.659 -14.573 -23.642 1.00 65.81 523 SER A C 1
ATOM 4167 O O . SER A 1 523 ? 12.571 -15.315 -23.273 1.00 65.81 523 SER A O 1
ATOM 4169 N N . LYS A 1 524 ? 10.619 -15.078 -24.321 1.00 81.31 524 LYS A N 1
ATOM 4170 C CA . LYS A 1 524 ? 10.611 -16.479 -24.757 1.00 81.31 524 LYS A CA 1
ATOM 4171 C C . LYS A 1 524 ? 11.713 -16.673 -25.787 1.00 81.31 524 LYS A C 1
ATOM 4173 O O . LYS A 1 524 ? 11.690 -16.032 -26.832 1.00 81.31 524 LYS A O 1
ATOM 4178 N N . ALA A 1 525 ? 12.631 -17.593 -25.500 1.00 88.38 525 ALA A N 1
ATOM 4179 C CA . ALA A 1 525 ? 13.719 -17.959 -26.397 1.00 88.38 525 ALA A CA 1
ATOM 4180 C C . ALA A 1 525 ? 13.206 -18.197 -27.832 1.00 88.38 525 ALA A C 1
ATOM 4182 O O . ALA A 1 525 ? 12.256 -18.958 -28.056 1.00 88.38 525 ALA A O 1
ATOM 4183 N N . CYS A 1 526 ? 13.827 -17.541 -28.813 1.00 95.19 526 CYS A N 1
ATOM 4184 C CA . CYS A 1 526 ? 13.459 -17.674 -30.218 1.00 95.19 526 CYS A CA 1
ATOM 4185 C C . CYS A 1 526 ? 14.341 -18.708 -30.915 1.00 95.19 526 CYS A C 1
ATOM 4187 O O . CYS A 1 526 ? 15.525 -18.468 -31.109 1.00 95.19 526 CYS A O 1
ATOM 4189 N N . TRP A 1 527 ? 13.756 -19.820 -31.363 1.00 96.69 527 TRP A N 1
ATOM 4190 C CA . TRP A 1 527 ? 14.418 -20.814 -32.212 1.00 96.69 527 TRP A CA 1
ATOM 4191 C C . TRP A 1 527 ? 13.762 -20.950 -33.594 1.00 96.69 527 TRP A C 1
ATOM 4193 O O . TRP A 1 527 ? 12.580 -20.657 -33.786 1.00 96.69 527 TRP A O 1
ATOM 4203 N N . TRP A 1 528 ? 14.531 -21.440 -34.560 1.00 97.38 528 TRP A N 1
ATOM 4204 C CA . TRP A 1 528 ? 14.244 -21.415 -35.993 1.00 97.38 528 TRP A CA 1
ATOM 4205 C C . TRP A 1 528 ? 14.080 -22.827 -36.572 1.00 97.38 528 TRP A C 1
ATOM 4207 O O . TRP A 1 528 ? 14.767 -23.207 -37.517 1.00 97.38 528 TRP A O 1
ATOM 4217 N N . ALA A 1 529 ? 13.162 -23.612 -36.003 1.00 95.62 529 ALA A N 1
ATOM 4218 C CA . ALA A 1 529 ? 12.797 -24.922 -36.552 1.00 95.62 529 ALA A CA 1
ATOM 4219 C C . ALA A 1 529 ? 12.233 -24.801 -37.986 1.00 95.62 529 ALA A C 1
ATOM 4221 O O . ALA A 1 529 ? 11.632 -23.779 -38.330 1.00 95.62 529 ALA A O 1
ATOM 4222 N N . ALA A 1 530 ? 12.385 -25.840 -38.812 1.00 96.38 530 ALA A N 1
ATOM 4223 C CA . ALA A 1 530 ? 11.779 -25.885 -40.146 1.00 96.38 530 ALA A CA 1
ATOM 4224 C C . ALA A 1 530 ? 10.241 -25.829 -40.046 1.00 96.38 530 ALA A C 1
ATOM 4226 O O . ALA A 1 530 ? 9.646 -26.569 -39.263 1.00 96.38 530 ALA A O 1
ATOM 4227 N N . ASP A 1 531 ? 9.605 -24.923 -40.795 1.00 97.19 531 ASP A N 1
ATOM 4228 C CA . ASP A 1 531 ? 8.166 -24.641 -40.691 1.00 97.19 531 ASP A CA 1
ATOM 4229 C C . ASP A 1 531 ? 7.670 -24.004 -42.000 1.00 97.19 531 ASP A C 1
ATOM 4231 O O . ASP A 1 531 ? 7.484 -22.789 -42.096 1.00 97.19 531 ASP A O 1
ATOM 4235 N N . HIS A 1 532 ? 7.487 -24.844 -43.025 1.00 97.25 532 HIS A N 1
ATOM 4236 C CA . HIS A 1 532 ? 7.128 -24.407 -44.380 1.00 97.25 532 HIS A CA 1
ATOM 4237 C C . HIS A 1 532 ? 5.894 -23.494 -44.406 1.00 97.25 532 HIS A C 1
ATOM 4239 O O . HIS A 1 532 ? 5.886 -22.501 -45.127 1.00 97.25 532 HIS A O 1
ATOM 4245 N N . GLN A 1 533 ? 4.889 -23.761 -43.564 1.00 96.94 533 GLN A N 1
ATOM 4246 C CA . GLN A 1 533 ? 3.686 -22.933 -43.480 1.00 96.94 533 GLN A CA 1
ATOM 4247 C C . GLN A 1 533 ? 4.001 -21.517 -42.969 1.00 96.94 533 GLN A C 1
ATOM 4249 O O . GLN A 1 533 ? 3.527 -20.531 -43.538 1.00 96.94 533 GLN A O 1
ATOM 4254 N N . ARG A 1 534 ? 4.809 -21.373 -41.905 1.00 96.50 534 ARG A N 1
ATOM 4255 C CA . ARG A 1 534 ? 5.223 -20.039 -41.435 1.00 96.50 534 ARG A CA 1
ATOM 4256 C C . ARG A 1 534 ? 6.173 -19.342 -42.412 1.00 96.50 534 ARG A C 1
ATOM 4258 O O . ARG A 1 534 ? 6.149 -18.113 -42.456 1.00 96.50 534 ARG A O 1
ATOM 4265 N N . ASP A 1 535 ? 6.962 -20.084 -43.186 1.00 97.62 535 ASP A N 1
ATOM 4266 C CA . ASP A 1 535 ? 7.841 -19.533 -44.225 1.00 97.62 535 ASP A CA 1
ATOM 4267 C C . ASP A 1 535 ? 7.043 -19.016 -45.442 1.00 97.62 535 ASP A C 1
ATOM 4269 O O . ASP A 1 535 ? 7.272 -17.897 -45.902 1.00 97.62 535 ASP A O 1
ATOM 4273 N N . GLU A 1 536 ? 6.018 -19.739 -45.904 1.00 97.25 536 GLU A N 1
ATOM 4274 C CA . GLU A 1 536 ? 5.085 -19.259 -46.938 1.00 97.25 536 GLU A CA 1
ATOM 4275 C C . GLU A 1 536 ? 4.326 -17.999 -46.492 1.00 97.25 536 GLU A C 1
ATOM 4277 O O . GLU A 1 536 ? 4.228 -17.018 -47.236 1.00 97.25 536 GLU A O 1
ATOM 4282 N N . LEU A 1 537 ? 3.840 -17.979 -45.245 1.00 96.44 537 LEU A N 1
ATOM 4283 C CA . LEU A 1 537 ? 3.181 -16.805 -44.661 1.00 96.44 537 LEU A CA 1
ATOM 4284 C C . LEU A 1 537 ? 4.136 -15.609 -44.504 1.00 96.44 537 LEU A C 1
ATOM 4286 O O . LEU A 1 537 ? 3.706 -14.462 -44.637 1.00 96.44 537 LEU A O 1
ATOM 4290 N N . ALA A 1 538 ? 5.423 -15.854 -44.252 1.00 97.38 538 ALA A N 1
ATOM 4291 C CA . ALA A 1 538 ? 6.451 -14.818 -44.233 1.00 97.38 538 ALA A CA 1
ATOM 4292 C C . ALA A 1 538 ? 6.691 -14.218 -45.627 1.00 97.38 538 ALA A C 1
ATOM 4294 O O . ALA A 1 538 ? 6.753 -12.997 -45.775 1.00 97.38 538 ALA A O 1
ATOM 4295 N N . VAL A 1 539 ? 6.741 -15.055 -46.668 1.00 97.56 539 VAL A N 1
ATOM 4296 C CA . VAL A 1 539 ? 6.804 -14.592 -48.064 1.00 97.56 539 VAL A CA 1
ATOM 4297 C C . VAL A 1 539 ? 5.554 -13.781 -48.433 1.00 97.56 539 VAL A C 1
ATOM 4299 O O . VAL A 1 539 ? 5.674 -12.754 -49.102 1.00 97.56 539 VAL A O 1
ATOM 4302 N N . ALA A 1 540 ? 4.366 -14.171 -47.960 1.00 96.56 540 ALA A N 1
ATOM 4303 C CA . ALA A 1 540 ? 3.135 -13.405 -48.171 1.00 96.56 540 ALA A CA 1
ATOM 4304 C C . ALA A 1 540 ? 3.180 -12.007 -47.518 1.00 96.56 540 ALA A C 1
ATOM 4306 O O . ALA A 1 540 ? 2.831 -11.025 -48.173 1.00 96.56 540 ALA A O 1
ATOM 4307 N N . ILE A 1 541 ? 3.683 -11.892 -46.279 1.00 96.81 541 ILE A N 1
ATOM 4308 C CA . ILE A 1 541 ? 3.921 -10.602 -45.594 1.00 96.81 541 ILE A CA 1
ATOM 4309 C C . ILE A 1 541 ? 4.825 -9.687 -46.434 1.00 96.81 541 ILE A C 1
ATOM 4311 O O . ILE A 1 541 ? 4.532 -8.499 -46.591 1.00 96.81 541 ILE A O 1
ATOM 4315 N N . LEU A 1 542 ? 5.907 -10.236 -46.998 1.00 96.94 542 LEU A N 1
ATOM 4316 C CA . LEU A 1 542 ? 6.852 -9.473 -47.816 1.00 96.94 542 LEU A CA 1
ATOM 4317 C C . LEU A 1 542 ? 6.270 -9.040 -49.164 1.00 96.94 542 LEU A C 1
ATOM 4319 O O . LEU A 1 542 ? 6.502 -7.904 -49.574 1.00 96.94 542 LEU A O 1
ATOM 4323 N N . ARG A 1 543 ? 5.504 -9.909 -49.838 1.00 96.75 543 ARG A N 1
ATOM 4324 C CA . ARG A 1 543 ? 4.809 -9.578 -51.098 1.00 96.75 543 ARG A CA 1
ATOM 4325 C C . ARG A 1 543 ? 3.756 -8.486 -50.908 1.00 96.75 543 ARG A C 1
ATOM 4327 O O . ARG A 1 543 ? 3.590 -7.655 -51.790 1.00 96.75 543 ARG A O 1
ATOM 4334 N N . ALA A 1 544 ? 3.077 -8.477 -49.763 1.00 95.69 544 ALA A N 1
ATOM 4335 C CA . ALA A 1 544 ? 2.050 -7.494 -49.429 1.00 95.69 544 ALA A CA 1
ATOM 4336 C C . ALA A 1 544 ? 2.604 -6.155 -48.891 1.00 95.69 544 ALA A C 1
ATOM 4338 O O . ALA A 1 544 ? 1.819 -5.272 -48.561 1.00 95.69 544 ALA A O 1
ATOM 4339 N N . GLY A 1 545 ? 3.930 -5.990 -48.762 1.00 95.94 545 GLY A N 1
ATOM 4340 C CA . GLY A 1 545 ? 4.527 -4.754 -48.233 1.00 95.94 545 GLY A CA 1
ATOM 4341 C C . GLY A 1 545 ? 4.208 -4.485 -46.755 1.00 95.94 545 GLY A C 1
ATOM 4342 O O . GLY A 1 545 ? 4.236 -3.340 -46.311 1.00 95.94 545 GLY A O 1
ATOM 4343 N N . LEU A 1 546 ? 3.886 -5.528 -45.980 1.00 96.44 546 LEU A N 1
ATOM 4344 C CA . LEU A 1 546 ? 3.446 -5.397 -44.585 1.00 96.44 546 LEU A CA 1
ATOM 4345 C C . LEU A 1 546 ? 4.603 -5.368 -43.573 1.00 96.44 546 LEU A C 1
ATOM 4347 O O . LEU A 1 546 ? 4.354 -5.218 -42.380 1.00 96.44 546 LEU A O 1
ATOM 4351 N N . LEU A 1 547 ? 5.854 -5.518 -44.019 1.00 97.56 547 LEU A N 1
ATOM 4352 C CA . LEU A 1 547 ? 7.055 -5.342 -43.198 1.00 97.56 547 LEU A CA 1
ATOM 4353 C C . LEU A 1 547 ? 7.710 -4.002 -43.556 1.00 97.56 547 LEU A C 1
ATOM 4355 O O . LEU A 1 547 ? 8.308 -3.872 -44.622 1.00 97.56 547 LEU A O 1
ATOM 4359 N N . ASN A 1 548 ? 7.590 -3.030 -42.657 1.00 94.62 548 ASN A N 1
ATOM 4360 C CA . ASN A 1 548 ? 7.953 -1.634 -42.871 1.00 94.62 548 ASN A CA 1
ATOM 4361 C C . ASN A 1 548 ? 8.993 -1.149 -41.857 1.00 94.62 548 ASN A C 1
ATOM 4363 O O . ASN A 1 548 ? 9.131 -1.711 -40.771 1.00 94.62 548 ASN A O 1
ATOM 4367 N N . GLY A 1 549 ? 9.705 -0.077 -42.220 1.00 91.06 549 GLY A N 1
ATOM 4368 C CA . GLY A 1 549 ? 10.612 0.632 -41.314 1.00 91.06 549 GLY A CA 1
ATOM 4369 C C . GLY A 1 549 ? 11.689 -0.262 -40.705 1.00 91.06 549 GLY A C 1
ATOM 4370 O O . GLY A 1 549 ? 11.828 -0.268 -39.489 1.00 91.06 549 GLY A O 1
ATOM 4371 N N . ILE A 1 550 ? 12.411 -1.036 -41.530 1.00 97.19 550 ILE A N 1
ATOM 4372 C CA . ILE A 1 550 ? 13.544 -1.828 -41.036 1.00 97.19 550 ILE A CA 1
ATOM 4373 C C . ILE A 1 550 ? 14.662 -0.861 -40.633 1.00 97.19 550 ILE A C 1
ATOM 4375 O O . ILE A 1 550 ? 15.350 -0.309 -41.493 1.00 97.19 550 ILE A O 1
ATOM 4379 N N . THR A 1 551 ? 14.820 -0.642 -39.334 1.00 96.25 551 THR A N 1
ATOM 4380 C CA . THR A 1 551 ? 15.873 0.177 -38.739 1.00 96.25 551 THR A CA 1
ATOM 4381 C C . THR A 1 551 ? 17.012 -0.708 -38.247 1.00 96.25 551 THR A C 1
ATOM 4383 O O . THR A 1 551 ? 16.832 -1.869 -37.873 1.00 96.25 551 THR A O 1
ATOM 4386 N N . ARG A 1 552 ? 18.220 -0.147 -38.266 1.00 94.88 552 ARG A N 1
ATOM 4387 C CA . ARG A 1 552 ? 19.420 -0.755 -37.696 1.00 94.88 552 ARG A CA 1
ATOM 4388 C C . ARG A 1 552 ? 19.792 0.033 -36.450 1.00 94.88 552 ARG A C 1
ATOM 4390 O O . ARG A 1 552 ? 19.845 1.260 -36.508 1.00 94.88 552 ARG A O 1
ATOM 4397 N N . ASP A 1 553 ? 20.021 -0.666 -35.350 1.00 89.62 553 ASP A N 1
ATOM 4398 C CA . ASP A 1 553 ? 20.471 -0.048 -34.107 1.00 89.62 553 ASP A CA 1
ATOM 4399 C C . ASP A 1 553 ? 21.906 0.501 -34.228 1.00 89.62 553 ASP A C 1
ATOM 4401 O O . ASP A 1 553 ? 22.697 0.057 -35.066 1.00 89.62 553 ASP A O 1
ATOM 4405 N N . VAL A 1 554 ? 22.254 1.435 -33.340 1.00 86.19 554 VAL A N 1
ATOM 4406 C CA . VAL A 1 554 ? 23.581 2.054 -33.208 1.00 86.19 554 VAL A CA 1
ATOM 4407 C C . VAL A 1 554 ? 24.676 1.012 -32.958 1.00 86.19 554 VAL A C 1
ATOM 4409 O O . VAL A 1 554 ? 25.803 1.195 -33.411 1.00 86.19 554 VAL A O 1
ATOM 4412 N N . SER A 1 555 ? 24.357 -0.106 -32.293 1.00 82.69 555 SER A N 1
ATOM 4413 C CA . SER A 1 555 ? 25.289 -1.228 -32.114 1.00 82.69 555 SER A CA 1
ATOM 4414 C C . SER A 1 555 ? 25.649 -1.957 -33.410 1.00 82.69 555 SER A C 1
ATOM 4416 O O . SER A 1 555 ? 26.505 -2.833 -33.382 1.00 82.69 555 SER A O 1
ATOM 4418 N N . GLU A 1 556 ? 24.979 -1.678 -34.533 1.00 86.06 556 GLU A N 1
ATOM 4419 C CA . GLU A 1 556 ? 25.124 -2.388 -35.810 1.00 86.06 556 GLU A CA 1
ATOM 4420 C C . GLU A 1 556 ? 24.756 -3.892 -35.793 1.00 86.06 556 GLU A C 1
ATOM 4422 O O . GLU A 1 556 ? 24.750 -4.538 -36.855 1.00 86.06 556 GLU A O 1
ATOM 4427 N N . HIS A 1 557 ? 24.400 -4.446 -34.627 1.00 92.69 557 HIS A N 1
ATOM 4428 C CA . HIS A 1 557 ? 24.112 -5.865 -34.403 1.00 92.69 557 HIS A CA 1
ATOM 4429 C C . HIS A 1 557 ? 22.620 -6.196 -34.248 1.00 92.69 557 HIS A C 1
ATOM 4431 O O . HIS A 1 557 ? 22.258 -7.366 -34.395 1.00 92.69 557 HIS A O 1
ATOM 4437 N N . GLN A 1 558 ? 21.769 -5.197 -34.004 1.00 95.44 558 GLN A N 1
ATOM 4438 C CA . GLN A 1 558 ? 20.319 -5.340 -33.857 1.00 95.44 558 GLN A CA 1
ATOM 4439 C C . GLN A 1 558 ? 19.569 -4.693 -35.025 1.00 95.44 558 GLN A C 1
ATOM 4441 O O . GLN A 1 558 ? 19.905 -3.596 -35.476 1.00 95.44 558 GLN A O 1
ATOM 4446 N N . PHE A 1 559 ? 18.542 -5.392 -35.504 1.00 97.00 559 PHE A N 1
ATOM 4447 C CA . PHE A 1 559 ? 17.634 -4.938 -36.550 1.00 97.00 559 PHE A CA 1
ATOM 4448 C C . PHE A 1 559 ? 16.210 -4.995 -36.028 1.00 97.00 559 PHE A C 1
ATOM 4450 O O . PHE A 1 559 ? 15.776 -6.025 -35.508 1.00 97.00 559 PHE A O 1
ATOM 4457 N N . GLU A 1 560 ? 15.491 -3.895 -36.195 1.00 97.19 560 GLU A N 1
ATOM 4458 C CA . GLU A 1 560 ? 14.109 -3.737 -35.763 1.00 97.19 560 GLU A CA 1
ATOM 4459 C C . GLU A 1 560 ? 13.229 -3.449 -36.972 1.00 97.19 560 GLU A C 1
ATOM 4461 O O . GLU A 1 560 ? 13.672 -2.854 -37.951 1.00 97.19 560 GLU A O 1
ATOM 4466 N N . ALA A 1 561 ? 11.983 -3.903 -36.932 1.00 97.38 561 ALA A N 1
ATOM 4467 C CA . ALA A 1 561 ? 11.011 -3.647 -37.980 1.00 97.38 561 ALA A CA 1
ATOM 4468 C C . ALA A 1 561 ? 9.589 -3.607 -37.423 1.00 97.38 561 ALA A C 1
ATOM 4470 O O . ALA A 1 561 ? 9.270 -4.214 -36.396 1.00 97.38 561 ALA A O 1
ATOM 4471 N N . VAL A 1 562 ? 8.714 -2.930 -38.159 1.00 97.00 562 VAL A N 1
ATOM 4472 C CA . VAL A 1 562 ? 7.291 -2.795 -37.853 1.00 97.00 562 VAL A CA 1
ATOM 4473 C C . VAL A 1 562 ? 6.503 -3.653 -38.841 1.00 97.00 562 VAL A C 1
ATOM 4475 O O . VAL A 1 562 ? 6.552 -3.428 -40.050 1.00 97.00 562 VAL A O 1
ATOM 4478 N N . CYS A 1 563 ? 5.785 -4.661 -38.347 1.00 97.12 563 CYS A N 1
ATOM 4479 C CA . CYS A 1 563 ? 5.092 -5.647 -39.172 1.00 97.12 563 CYS A CA 1
ATOM 4480 C C . CYS A 1 563 ? 3.576 -5.643 -38.931 1.00 97.12 563 CYS A C 1
ATOM 4482 O O . CYS A 1 563 ? 3.118 -5.761 -37.797 1.00 97.12 563 CYS A O 1
ATOM 4484 N N . TYR A 1 564 ? 2.790 -5.541 -40.001 1.00 95.00 564 TYR A N 1
ATOM 4485 C CA . TYR A 1 564 ? 1.327 -5.497 -39.952 1.00 95.00 564 TYR A CA 1
ATOM 4486 C C . TYR A 1 564 ? 0.707 -6.883 -40.185 1.00 95.00 564 TYR A C 1
ATOM 4488 O O . TYR A 1 564 ? 1.257 -7.730 -40.893 1.00 95.00 564 TYR A O 1
ATOM 4496 N N . SER A 1 565 ? -0.462 -7.130 -39.587 1.00 87.56 565 SER A N 1
ATOM 4497 C CA . SER A 1 565 ? -1.142 -8.423 -39.694 1.00 87.56 565 SER A CA 1
ATOM 4498 C C . SER A 1 565 ? -1.756 -8.633 -41.079 1.00 87.56 565 SER A C 1
ATOM 4500 O O . SER A 1 565 ? -2.579 -7.843 -41.532 1.00 87.56 565 SER A O 1
ATOM 4502 N N . THR A 1 566 ? -1.459 -9.773 -41.712 1.00 83.81 566 THR A N 1
ATOM 4503 C CA . THR A 1 566 ? -2.118 -10.201 -42.963 1.00 83.81 566 THR A CA 1
ATOM 4504 C C . THR A 1 566 ? -3.628 -10.418 -42.823 1.00 83.81 566 THR A C 1
ATOM 4506 O O . THR A 1 566 ? -4.321 -10.438 -43.831 1.00 83.81 566 THR A O 1
ATOM 4509 N N . ALA A 1 567 ? -4.136 -10.625 -41.603 1.00 82.19 567 ALA A N 1
ATOM 4510 C CA . ALA A 1 567 ? -5.564 -10.842 -41.352 1.00 82.19 567 ALA A CA 1
ATOM 4511 C C . ALA A 1 567 ? -6.338 -9.530 -41.137 1.00 82.19 567 ALA A C 1
ATOM 4513 O O . ALA A 1 567 ? -7.543 -9.489 -41.364 1.00 82.19 567 ALA A O 1
ATOM 4514 N N . ASN A 1 568 ? -5.658 -8.471 -40.691 1.00 82.00 568 ASN A N 1
ATOM 4515 C CA . ASN A 1 568 ? -6.235 -7.141 -40.546 1.00 82.00 568 ASN A CA 1
ATOM 4516 C C . ASN A 1 568 ? -5.117 -6.079 -40.605 1.00 82.00 568 ASN A C 1
ATOM 4518 O O . ASN A 1 568 ? -4.479 -5.820 -39.583 1.00 82.00 568 ASN A O 1
ATOM 4522 N N . PRO A 1 569 ? -4.869 -5.450 -41.769 1.00 75.75 569 PRO A N 1
ATOM 4523 C CA . PRO A 1 569 ? -3.812 -4.449 -41.914 1.00 75.75 569 PRO A CA 1
ATOM 4524 C C . PRO A 1 569 ? -4.006 -3.186 -41.063 1.00 75.75 569 PRO A C 1
ATOM 4526 O O . PRO A 1 569 ? -3.035 -2.471 -40.838 1.00 75.75 569 PRO A O 1
ATOM 4529 N N . THR A 1 570 ? -5.222 -2.908 -40.571 1.00 77.50 570 THR A N 1
ATOM 4530 C CA . THR A 1 570 ? -5.496 -1.759 -39.689 1.00 77.50 570 THR A CA 1
ATOM 4531 C C . THR A 1 570 ? -5.334 -2.091 -38.202 1.00 77.50 570 THR A C 1
ATOM 4533 O O . THR A 1 570 ? -5.670 -1.262 -37.357 1.00 77.50 570 THR A O 1
ATOM 4536 N N . SER A 1 571 ? -4.878 -3.300 -37.849 1.00 81.12 571 SER A N 1
ATOM 4537 C CA . SER A 1 571 ? -4.581 -3.652 -36.457 1.00 81.12 571 SER A CA 1
ATOM 4538 C C . SER A 1 571 ? -3.316 -2.956 -35.957 1.00 81.12 571 SER A C 1
ATOM 4540 O O . SER A 1 571 ? -2.450 -2.574 -36.744 1.00 81.12 571 SER A O 1
ATOM 4542 N N . THR A 1 572 ? -3.156 -2.894 -34.634 1.00 84.88 572 THR A N 1
ATOM 4543 C CA . THR A 1 572 ? -1.910 -2.478 -33.978 1.00 84.88 572 THR A CA 1
ATOM 4544 C C . THR A 1 572 ? -0.706 -3.201 -34.603 1.00 84.88 572 THR A C 1
ATOM 4546 O O . THR A 1 572 ? -0.751 -4.432 -34.724 1.00 84.88 572 THR A O 1
ATOM 4549 N N . PRO A 1 573 ? 0.347 -2.485 -35.032 1.00 94.00 573 PRO A N 1
ATOM 4550 C CA . PRO A 1 573 ? 1.505 -3.115 -35.649 1.00 94.00 573 PRO A CA 1
ATOM 4551 C C . PRO A 1 573 ? 2.330 -3.914 -34.636 1.00 94.00 573 PRO A C 1
ATOM 4553 O O . PRO A 1 573 ? 2.464 -3.528 -33.475 1.00 94.00 573 PRO A O 1
ATOM 4556 N N . TYR A 1 574 ? 2.948 -4.998 -35.099 1.00 94.94 574 TYR A N 1
ATOM 4557 C CA . TYR A 1 574 ? 3.886 -5.790 -34.314 1.00 94.94 574 TYR A CA 1
ATOM 4558 C C . TYR A 1 574 ? 5.309 -5.256 -34.482 1.00 94.94 574 TYR A C 1
ATOM 4560 O O . TYR A 1 574 ? 5.843 -5.239 -35.590 1.00 94.94 574 TYR A O 1
ATOM 4568 N N . GLN A 1 575 ? 5.957 -4.895 -33.379 1.00 95.62 575 GLN A N 1
ATOM 4569 C CA . GLN A 1 575 ? 7.415 -4.771 -33.334 1.00 95.62 575 GLN A CA 1
ATOM 4570 C C . GLN A 1 575 ? 8.066 -6.157 -33.456 1.00 95.62 575 GLN A C 1
ATOM 4572 O O . GLN A 1 575 ? 7.595 -7.136 -32.854 1.00 95.62 575 GLN A O 1
ATOM 4577 N N . VAL A 1 576 ? 9.129 -6.224 -34.258 1.00 96.94 576 VAL A N 1
ATOM 4578 C CA . VAL A 1 576 ? 9.911 -7.420 -34.586 1.00 96.94 576 VAL A CA 1
ATOM 4579 C C . VAL A 1 576 ? 11.393 -7.066 -34.488 1.00 96.94 576 VAL A C 1
ATOM 4581 O O . VAL A 1 576 ? 11.827 -6.134 -35.159 1.00 96.94 576 VAL A O 1
ATOM 4584 N N . THR A 1 577 ? 12.167 -7.830 -33.719 1.00 96.19 577 THR A N 1
ATOM 4585 C CA . THR A 1 577 ? 13.594 -7.566 -33.484 1.00 96.19 577 THR A CA 1
ATOM 4586 C C . THR A 1 577 ? 14.419 -8.827 -33.725 1.00 96.19 577 THR A C 1
ATOM 4588 O O . THR A 1 577 ? 14.053 -9.907 -33.260 1.00 96.19 577 THR A O 1
ATOM 4591 N N . ILE A 1 578 ? 15.543 -8.706 -34.437 1.00 97.31 578 ILE A N 1
ATOM 4592 C CA . ILE A 1 578 ? 16.536 -9.775 -34.629 1.00 97.31 578 ILE A CA 1
ATOM 4593 C C . ILE A 1 578 ? 17.934 -9.221 -34.335 1.00 97.31 578 ILE A C 1
ATOM 4595 O O . ILE A 1 578 ? 18.369 -8.244 -34.945 1.00 97.31 578 ILE A O 1
ATOM 4599 N N . HIS A 1 579 ? 18.655 -9.879 -33.429 1.00 96.06 579 HIS A N 1
ATOM 4600 C CA . HIS A 1 579 ? 20.059 -9.619 -33.128 1.00 96.06 579 HIS A CA 1
ATOM 4601 C C . HIS A 1 579 ? 20.954 -10.653 -33.822 1.00 96.06 579 HIS A C 1
ATOM 4603 O O . HIS A 1 579 ? 20.628 -11.839 -33.899 1.00 96.06 579 HIS A O 1
ATOM 4609 N N . ARG A 1 580 ? 22.141 -10.239 -34.272 1.00 95.19 580 ARG A N 1
ATOM 4610 C CA . ARG A 1 580 ? 23.097 -11.100 -34.999 1.00 95.19 580 ARG A CA 1
ATOM 4611 C C . ARG A 1 580 ? 23.588 -12.337 -34.236 1.00 95.19 580 ARG A C 1
ATOM 4613 O O . ARG A 1 580 ? 24.037 -13.291 -34.868 1.00 95.19 580 ARG A O 1
ATOM 4620 N N . ILE A 1 581 ? 23.478 -12.327 -32.906 1.00 94.38 581 ILE A N 1
ATOM 4621 C CA . ILE A 1 581 ? 23.852 -13.444 -32.013 1.00 94.38 581 ILE A CA 1
ATOM 4622 C C . ILE A 1 581 ? 22.733 -14.485 -31.844 1.00 94.38 581 ILE A C 1
ATOM 4624 O O . ILE A 1 581 ? 22.895 -15.426 -31.080 1.00 94.38 581 ILE A O 1
ATOM 4628 N N . GLY A 1 582 ? 21.596 -14.317 -32.526 1.00 93.50 582 GLY A N 1
ATOM 4629 C CA . GLY A 1 582 ? 20.474 -15.257 -32.513 1.00 93.50 582 GLY A CA 1
ATOM 4630 C C . GLY A 1 582 ? 19.373 -14.969 -31.493 1.00 93.50 582 GLY A C 1
ATOM 4631 O O . GLY A 1 582 ? 18.326 -15.613 -31.565 1.00 93.50 582 GLY A O 1
ATOM 4632 N N . TYR A 1 583 ? 19.544 -13.969 -30.620 1.00 94.25 583 TYR A N 1
ATOM 4633 C CA . TYR A 1 583 ? 18.413 -13.381 -29.899 1.00 94.25 583 TYR A CA 1
ATOM 4634 C C . TYR A 1 583 ? 17.439 -12.758 -30.906 1.00 94.25 583 TYR A C 1
ATOM 4636 O O . TYR A 1 583 ? 17.846 -12.056 -31.834 1.00 94.25 583 TYR A O 1
ATOM 4644 N N . ALA A 1 584 ? 16.147 -12.999 -30.718 1.00 95.88 584 ALA A N 1
ATOM 4645 C CA . ALA A 1 584 ? 15.097 -12.387 -31.514 1.00 95.88 584 ALA A CA 1
ATOM 4646 C C . ALA A 1 584 ? 13.782 -12.358 -30.730 1.00 95.88 584 ALA A C 1
ATOM 4648 O O . ALA A 1 584 ? 13.505 -13.262 -29.940 1.00 95.88 584 ALA A O 1
ATOM 4649 N N . SER A 1 585 ? 12.956 -11.344 -30.971 1.00 94.88 585 SER A N 1
ATOM 4650 C CA . SER A 1 585 ? 11.685 -11.156 -30.273 1.00 94.88 585 SER A CA 1
ATOM 4651 C C . SER A 1 585 ? 10.607 -10.580 -31.191 1.00 94.88 585 SER A C 1
ATOM 4653 O O . SER A 1 585 ? 10.881 -9.938 -32.207 1.00 94.88 585 SER A O 1
ATOM 4655 N N . CYS A 1 586 ? 9.343 -10.861 -30.875 1.00 95.44 586 CYS A N 1
ATOM 4656 C CA . CYS A 1 586 ? 8.209 -10.296 -31.595 1.00 95.44 586 CYS A CA 1
ATOM 4657 C C . CYS A 1 586 ? 7.000 -10.134 -30.676 1.00 95.44 586 CYS A C 1
ATOM 4659 O O . CYS A 1 586 ? 6.646 -11.033 -29.920 1.00 95.44 586 CYS A O 1
ATOM 4661 N N . THR A 1 587 ? 6.318 -9.002 -30.796 1.00 93.50 587 THR A N 1
ATOM 4662 C CA . THR A 1 587 ? 5.134 -8.653 -29.988 1.00 93.50 587 THR A CA 1
ATOM 4663 C C . THR A 1 587 ? 3.848 -9.390 -30.395 1.00 93.50 587 THR A C 1
ATOM 4665 O O . THR A 1 587 ? 2.816 -9.235 -29.748 1.00 93.50 587 THR A O 1
ATOM 4668 N N . CYS A 1 588 ? 3.869 -10.211 -31.452 1.00 92.75 588 CYS A N 1
ATOM 4669 C CA . CYS A 1 588 ? 2.681 -10.935 -31.909 1.00 92.75 588 CYS A CA 1
ATOM 4670 C C . CYS A 1 588 ? 2.331 -12.144 -31.018 1.00 92.75 588 CYS A C 1
ATOM 4672 O O . CYS A 1 588 ? 3.215 -12.872 -30.563 1.00 92.75 588 CYS A O 1
ATOM 4674 N N . LEU A 1 589 ? 1.033 -12.434 -30.872 1.00 88.06 589 LEU A N 1
ATOM 4675 C CA . LEU A 1 589 ? 0.526 -13.520 -30.021 1.00 88.06 589 LEU A CA 1
ATOM 4676 C C . LEU A 1 589 ? 1.138 -14.905 -30.327 1.00 88.06 589 LEU A C 1
ATOM 4678 O O . LEU A 1 589 ? 1.414 -15.651 -29.395 1.00 88.06 589 LEU A O 1
ATOM 4682 N N . ASP A 1 590 ? 1.422 -15.242 -31.594 1.00 92.25 590 ASP A N 1
ATOM 4683 C CA . ASP A 1 590 ? 2.083 -16.513 -31.972 1.00 92.25 590 ASP A CA 1
ATOM 4684 C C . ASP A 1 590 ? 3.437 -16.687 -31.256 1.00 92.25 590 ASP A C 1
ATOM 4686 O O . ASP A 1 590 ? 3.705 -17.721 -30.641 1.00 92.25 590 ASP A O 1
ATOM 4690 N N . PHE A 1 591 ? 4.259 -15.633 -31.260 1.00 93.44 591 PHE A N 1
ATOM 4691 C CA . PHE A 1 591 ? 5.536 -15.614 -30.546 1.00 93.44 591 PHE A CA 1
ATOM 4692 C C . PHE A 1 591 ? 5.332 -15.648 -29.029 1.00 93.44 591 PHE A C 1
ATOM 4694 O O . PHE A 1 591 ? 5.984 -16.420 -28.331 1.00 93.44 591 PHE A O 1
ATOM 4701 N N . VAL A 1 592 ? 4.395 -14.857 -28.506 1.00 86.50 592 VAL A N 1
ATOM 4702 C CA . VAL A 1 592 ? 4.169 -14.757 -27.058 1.00 86.50 592 VAL A CA 1
ATOM 4703 C C . VAL A 1 592 ? 3.632 -16.061 -26.463 1.00 86.50 592 VAL A C 1
ATOM 4705 O O . VAL A 1 592 ? 4.045 -16.454 -25.371 1.00 86.50 592 VAL A O 1
ATOM 4708 N N . HIS A 1 593 ? 2.752 -16.782 -27.158 1.00 83.44 593 HIS A N 1
ATOM 4709 C CA . HIS A 1 593 ? 2.233 -18.061 -26.673 1.00 83.44 593 HIS A CA 1
ATOM 4710 C C . HIS A 1 593 ? 3.241 -19.197 -26.862 1.00 83.44 593 HIS A C 1
ATOM 4712 O O . HIS A 1 593 ? 3.527 -19.913 -25.899 1.00 83.44 593 HIS A O 1
ATOM 4718 N N . ARG A 1 594 ? 3.825 -19.350 -28.056 1.00 90.62 594 ARG A N 1
ATOM 4719 C CA . ARG A 1 594 ? 4.652 -20.521 -28.388 1.00 90.62 594 ARG A CA 1
ATOM 4720 C C . ARG A 1 594 ? 6.147 -20.327 -28.118 1.00 90.62 594 ARG A C 1
ATOM 4722 O O . ARG A 1 594 ? 6.830 -21.295 -27.805 1.00 90.62 594 ARG A O 1
ATOM 4729 N N . GLY A 1 595 ? 6.661 -19.108 -28.248 1.00 92.50 595 GLY A N 1
ATOM 4730 C CA . GLY A 1 595 ? 8.067 -18.879 -28.580 1.00 92.50 595 GLY A CA 1
ATOM 4731 C C . GLY A 1 595 ? 8.381 -19.318 -30.017 1.00 92.50 595 GLY A C 1
ATOM 4732 O O . GLY A 1 595 ? 7.485 -19.653 -30.808 1.00 92.50 595 GLY A O 1
ATOM 4733 N N . GLY A 1 596 ? 9.671 -19.343 -30.354 1.00 95.25 596 GLY A N 1
ATOM 4734 C CA . GLY A 1 596 ? 10.140 -19.730 -31.685 1.00 95.25 596 GLY A CA 1
ATOM 4735 C C . GLY A 1 596 ? 9.787 -18.725 -32.787 1.00 95.25 596 GLY A C 1
ATOM 4736 O O . GLY A 1 596 ? 8.892 -17.893 -32.651 1.00 95.25 596 GLY A O 1
ATOM 4737 N N . ALA A 1 597 ? 10.468 -18.816 -33.925 1.00 97.50 597 ALA A N 1
ATOM 4738 C CA . ALA A 1 597 ? 10.300 -17.879 -35.027 1.00 97.50 597 ALA A CA 1
ATOM 4739 C C . ALA A 1 597 ? 8.875 -17.933 -35.610 1.00 97.50 597 ALA A C 1
ATOM 4741 O O . ALA A 1 597 ? 8.478 -18.909 -36.264 1.00 97.50 597 ALA A O 1
ATOM 4742 N N . CYS A 1 598 ? 8.107 -16.871 -35.353 1.00 97.06 598 CYS A N 1
ATOM 4743 C CA . CYS A 1 598 ? 6.792 -16.617 -35.934 1.00 97.06 598 CYS A CA 1
ATOM 4744 C C . CYS A 1 598 ? 6.916 -16.148 -37.398 1.00 97.06 598 CYS A C 1
ATOM 4746 O O . CYS A 1 598 ? 8.011 -15.845 -37.880 1.00 97.06 598 CYS A O 1
ATOM 4748 N N . LYS A 1 599 ? 5.787 -16.029 -38.110 1.00 97.31 599 LYS A N 1
ATOM 4749 C CA . LYS A 1 599 ? 5.769 -15.547 -39.509 1.00 97.31 599 LYS A CA 1
ATOM 4750 C C . LYS A 1 599 ? 6.385 -14.145 -39.693 1.00 97.31 599 LYS A C 1
ATOM 4752 O O . LYS A 1 599 ? 7.020 -13.891 -40.710 1.00 97.31 599 LYS A O 1
ATOM 4757 N N . HIS A 1 600 ? 6.256 -13.251 -38.707 1.00 97.75 600 HIS A N 1
ATOM 4758 C CA . HIS A 1 600 ? 6.803 -11.886 -38.780 1.00 97.75 600 HIS A CA 1
ATOM 4759 C C . HIS A 1 600 ? 8.335 -11.876 -38.634 1.00 97.75 600 HIS A C 1
ATOM 4761 O O . HIS A 1 600 ? 9.027 -11.209 -39.400 1.00 97.75 600 HIS A O 1
ATOM 4767 N N . LEU A 1 601 ? 8.873 -12.688 -37.715 1.00 97.88 601 LEU A N 1
ATOM 4768 C CA . LEU A 1 601 ? 10.317 -12.908 -37.566 1.00 97.88 601 LEU A CA 1
ATOM 4769 C C . LEU A 1 601 ? 10.925 -13.531 -38.825 1.00 97.88 601 LEU A C 1
ATOM 4771 O O . LEU A 1 601 ? 11.962 -13.076 -39.297 1.00 97.88 601 LEU A O 1
ATOM 4775 N N . ARG A 1 602 ? 10.252 -14.523 -39.417 1.00 98.25 602 ARG A N 1
ATOM 4776 C CA . ARG A 1 602 ? 10.662 -15.127 -40.696 1.00 98.25 602 ARG A CA 1
ATOM 4777 C C . ARG A 1 602 ? 10.652 -14.121 -41.844 1.00 98.25 602 ARG A C 1
ATOM 4779 O O . ARG A 1 602 ? 11.590 -14.117 -42.633 1.00 98.25 602 ARG A O 1
ATOM 4786 N N . ALA A 1 603 ? 9.673 -13.216 -41.900 1.00 98.00 603 ALA A N 1
ATOM 4787 C CA . ALA A 1 603 ? 9.643 -12.159 -42.912 1.00 98.00 603 ALA A CA 1
ATOM 4788 C C . ALA A 1 603 ? 10.849 -11.211 -42.779 1.00 98.00 603 ALA A C 1
ATOM 4790 O O . ALA A 1 603 ? 11.495 -10.901 -43.781 1.00 98.00 603 ALA A O 1
ATOM 4791 N N . LEU A 1 604 ? 11.198 -10.802 -41.551 1.00 98.12 604 LEU A N 1
ATOM 4792 C CA . LEU A 1 604 ? 12.393 -9.990 -41.307 1.00 98.12 604 LEU A CA 1
ATOM 4793 C C . LEU A 1 604 ? 13.676 -10.758 -41.656 1.00 98.12 604 LEU A C 1
ATOM 4795 O O . LEU A 1 604 ? 14.503 -10.238 -42.401 1.00 98.12 604 LEU A O 1
ATOM 4799 N N . ARG A 1 605 ? 13.805 -12.018 -41.224 1.00 98.06 605 ARG A N 1
ATOM 4800 C CA . ARG A 1 605 ? 14.940 -12.881 -41.581 1.00 98.06 605 ARG A CA 1
ATOM 4801 C C . ARG A 1 605 ? 15.144 -12.996 -43.092 1.00 98.06 605 ARG A C 1
ATOM 4803 O O . ARG A 1 605 ? 16.266 -12.826 -43.538 1.00 98.06 605 ARG A O 1
ATOM 4810 N N . ILE A 1 606 ? 14.097 -13.227 -43.887 1.00 98.19 606 ILE A N 1
ATOM 4811 C CA . ILE A 1 606 ? 14.229 -13.336 -45.354 1.00 98.19 606 ILE A CA 1
ATOM 4812 C C . ILE A 1 606 ? 14.826 -12.049 -45.961 1.00 98.19 606 ILE A C 1
ATOM 4814 O O . ILE A 1 606 ? 15.609 -12.120 -46.907 1.00 98.19 606 ILE A O 1
ATOM 4818 N N . ARG A 1 607 ? 14.507 -10.866 -45.410 1.00 98.06 607 ARG A N 1
ATOM 4819 C CA . ARG A 1 607 ? 15.127 -9.594 -45.827 1.00 98.06 607 ARG A CA 1
ATOM 4820 C C . ARG A 1 607 ? 16.587 -9.477 -45.384 1.00 98.06 607 ARG A C 1
ATOM 4822 O O . ARG A 1 607 ? 17.413 -9.059 -46.191 1.00 98.06 607 ARG A O 1
ATOM 4829 N N . LEU A 1 608 ? 16.907 -9.870 -44.151 1.00 97.31 608 LEU A N 1
ATOM 4830 C CA . LEU A 1 608 ? 18.280 -9.867 -43.635 1.00 97.31 608 LEU A CA 1
ATOM 4831 C C . LEU A 1 608 ? 19.174 -10.853 -44.408 1.00 97.31 608 LEU A C 1
ATOM 4833 O O . LEU A 1 608 ? 20.245 -10.468 -44.863 1.00 97.31 608 LEU A O 1
ATOM 4837 N N . ASP A 1 609 ? 18.708 -12.080 -44.648 1.00 97.50 609 ASP A N 1
ATOM 4838 C CA . ASP A 1 609 ? 19.432 -13.128 -45.381 1.00 97.50 609 ASP A CA 1
ATOM 4839 C C . ASP A 1 609 ? 19.688 -12.722 -46.850 1.00 97.50 609 ASP A C 1
ATOM 4841 O O . ASP A 1 609 ? 20.741 -13.037 -47.411 1.00 97.50 609 ASP A O 1
ATOM 4845 N N . ALA A 1 610 ? 18.784 -11.944 -47.463 1.00 97.69 610 ALA A N 1
ATOM 4846 C CA . ALA A 1 610 ? 19.009 -11.336 -48.776 1.00 97.69 610 ALA A CA 1
ATOM 4847 C C . ALA A 1 610 ? 20.121 -10.267 -48.744 1.00 97.69 610 ALA A C 1
ATOM 4849 O O . ALA A 1 610 ? 20.976 -10.249 -49.625 1.00 97.69 610 ALA A O 1
ATOM 4850 N N . TRP A 1 611 ? 20.169 -9.411 -47.717 1.00 97.25 611 TRP A N 1
ATOM 4851 C CA . TRP A 1 611 ? 21.258 -8.438 -47.541 1.00 97.25 611 TRP A CA 1
ATOM 4852 C C . TRP A 1 611 ? 22.605 -9.094 -47.212 1.00 97.25 611 TRP A C 1
ATOM 4854 O O . TRP A 1 611 ? 23.637 -8.604 -47.672 1.00 97.25 611 TRP A O 1
ATOM 4864 N N . VAL A 1 612 ? 22.603 -10.210 -46.476 1.00 96.62 612 VAL A N 1
ATOM 4865 C CA . VAL A 1 612 ? 23.800 -11.034 -46.246 1.00 96.62 612 VAL A CA 1
ATOM 4866 C C . VAL A 1 612 ? 24.301 -11.633 -47.559 1.00 96.62 612 VAL A C 1
ATOM 4868 O O . VAL A 1 612 ? 25.483 -11.529 -47.874 1.00 96.62 612 VAL A O 1
ATOM 4871 N N . SER A 1 613 ? 23.394 -12.178 -48.374 1.00 97.25 613 SER A N 1
ATOM 4872 C CA . SER A 1 613 ? 23.718 -12.743 -49.693 1.00 97.25 613 SER A CA 1
ATOM 4873 C C . SER A 1 613 ? 24.282 -11.699 -50.670 1.00 97.25 613 SER A C 1
ATOM 4875 O O . SER A 1 613 ? 25.125 -12.030 -51.499 1.00 97.25 613 SER A O 1
ATOM 4877 N N . SER A 1 614 ? 23.865 -10.435 -50.547 1.00 97.62 614 SER A N 1
ATOM 4878 C CA . SER A 1 614 ? 24.405 -9.298 -51.312 1.00 97.62 614 SER A CA 1
ATOM 4879 C C . SER A 1 614 ? 25.698 -8.700 -50.734 1.00 97.62 614 SER A C 1
ATOM 4881 O O . SER A 1 614 ? 26.194 -7.709 -51.264 1.00 97.62 614 SER A O 1
ATOM 4883 N N . GLY A 1 615 ? 26.231 -9.236 -49.630 1.00 96.44 615 GLY A N 1
ATOM 4884 C CA . GLY A 1 615 ? 27.433 -8.717 -48.965 1.00 96.44 615 GLY A CA 1
ATOM 4885 C C . GLY A 1 615 ? 27.244 -7.395 -48.206 1.00 96.44 615 GLY A C 1
ATOM 4886 O O . GLY A 1 615 ? 28.224 -6.821 -47.739 1.00 96.44 615 GLY A O 1
ATOM 4887 N N . HIS A 1 616 ? 26.009 -6.905 -48.052 1.00 95.38 616 HIS A N 1
ATOM 4888 C CA . HIS A 1 616 ? 25.718 -5.691 -47.279 1.00 95.38 616 HIS A CA 1
ATOM 4889 C C . HIS A 1 616 ? 25.738 -5.930 -45.771 1.00 95.38 616 HIS A C 1
ATOM 4891 O O . HIS A 1 616 ? 25.980 -4.993 -45.014 1.00 95.38 616 HIS A O 1
ATOM 4897 N N . LEU A 1 617 ? 25.471 -7.164 -45.332 1.00 95.44 617 LEU A N 1
ATOM 4898 C CA . LEU A 1 617 ? 25.519 -7.552 -43.928 1.00 95.44 617 LEU A CA 1
ATOM 4899 C C . LEU A 1 617 ? 26.362 -8.818 -43.718 1.00 95.44 617 LEU A C 1
ATOM 4901 O O . LEU A 1 617 ? 26.321 -9.737 -44.531 1.00 95.44 617 LEU A O 1
ATOM 4905 N N . PRO A 1 618 ? 27.094 -8.917 -42.601 1.00 94.81 618 PRO A N 1
ATOM 4906 C CA . PRO A 1 618 ? 27.694 -10.171 -42.158 1.00 94.81 618 PRO A CA 1
ATOM 4907 C C . PRO A 1 618 ? 26.639 -11.152 -41.615 1.00 94.81 618 PRO A C 1
ATOM 4909 O O . PRO A 1 618 ? 25.598 -10.748 -41.096 1.00 94.81 618 PRO A O 1
ATOM 4912 N N . THR A 1 619 ? 26.952 -12.449 -41.671 1.00 95.88 619 THR A N 1
ATOM 4913 C CA . THR A 1 619 ? 26.054 -13.555 -41.302 1.00 95.88 619 THR A CA 1
ATOM 4914 C C . THR A 1 619 ? 25.471 -13.440 -39.885 1.00 95.88 619 THR A C 1
ATOM 4916 O O . THR A 1 619 ? 26.113 -12.928 -38.957 1.00 95.88 619 THR A O 1
ATOM 4919 N N . PHE A 1 620 ? 24.244 -13.946 -39.736 1.00 96.31 620 PHE A N 1
ATOM 4920 C CA . PHE A 1 620 ? 23.488 -14.049 -38.487 1.00 96.31 620 PHE A CA 1
ATOM 4921 C C . PHE A 1 620 ? 23.507 -15.494 -37.981 1.00 96.31 620 PHE A C 1
ATOM 4923 O O . PHE A 1 620 ? 23.436 -16.435 -38.773 1.00 96.31 620 PHE A O 1
ATOM 4930 N N . TYR A 1 621 ? 23.551 -15.674 -36.661 1.00 96.94 621 TYR A N 1
ATOM 4931 C CA . TYR A 1 621 ? 23.259 -16.965 -36.045 1.00 96.94 621 TYR A CA 1
ATOM 4932 C C . TYR A 1 621 ? 21.747 -17.112 -35.835 1.00 96.94 621 TYR A C 1
ATOM 4934 O O . TYR A 1 621 ? 21.091 -16.191 -35.359 1.00 96.94 621 TYR A O 1
ATOM 4942 N N . TYR A 1 622 ? 21.191 -18.275 -36.175 1.00 97.31 622 TYR A N 1
ATOM 4943 C CA . TYR A 1 622 ? 19.776 -18.597 -35.982 1.00 97.31 622 TYR A CA 1
ATOM 4944 C C . TYR A 1 622 ? 19.675 -19.939 -35.237 1.00 97.31 622 TYR A C 1
ATOM 4946 O O . TYR A 1 622 ? 19.834 -20.985 -35.870 1.00 97.31 622 TYR A O 1
ATOM 4954 N N . PRO A 1 623 ? 19.438 -19.961 -33.910 1.00 96.88 623 PRO A N 1
ATOM 4955 C CA . PRO A 1 623 ? 19.414 -21.206 -33.139 1.00 96.88 623 PRO A CA 1
ATOM 4956 C C . PRO A 1 623 ? 18.298 -22.134 -33.632 1.00 96.88 623 PRO A C 1
ATOM 4958 O O . PRO A 1 623 ? 17.125 -21.768 -33.622 1.00 96.88 623 PRO A O 1
ATOM 4961 N N . GLY A 1 624 ? 18.638 -23.350 -34.062 1.00 96.62 624 GLY A N 1
ATOM 4962 C CA . GLY A 1 624 ? 17.658 -24.296 -34.618 1.00 96.62 624 GLY A CA 1
ATOM 4963 C C . GLY A 1 624 ? 16.727 -24.934 -33.577 1.00 96.62 624 GLY A C 1
ATOM 4964 O O . GLY A 1 624 ? 15.625 -25.361 -33.919 1.00 96.62 624 GLY A O 1
ATOM 4965 N N . THR A 1 625 ? 17.141 -24.985 -32.305 1.00 95.44 625 THR A N 1
ATOM 4966 C CA . THR A 1 625 ? 16.437 -25.701 -31.227 1.00 95.44 625 THR A CA 1
ATOM 4967 C C . THR A 1 625 ? 16.113 -24.793 -30.032 1.00 95.44 625 THR A C 1
ATOM 4969 O O . THR A 1 625 ? 16.828 -23.817 -29.792 1.00 95.44 625 THR A O 1
ATOM 4972 N N . PRO A 1 626 ? 15.078 -25.115 -29.225 1.00 91.94 626 PRO A N 1
ATOM 4973 C CA . PRO A 1 626 ? 14.768 -24.366 -28.005 1.00 91.94 626 PRO A CA 1
ATOM 4974 C C . PRO A 1 626 ? 15.894 -24.374 -26.962 1.00 91.94 626 PRO A C 1
ATOM 4976 O O . PRO A 1 626 ? 15.959 -23.460 -26.149 1.00 91.94 626 PRO A O 1
ATOM 4979 N N . ALA A 1 627 ? 16.754 -25.400 -26.958 1.00 90.38 627 ALA A N 1
ATOM 4980 C CA . ALA A 1 627 ? 17.907 -25.482 -26.060 1.00 90.38 627 ALA A CA 1
ATOM 4981 C C . ALA A 1 627 ? 18.983 -24.462 -26.462 1.00 90.38 627 ALA A C 1
ATOM 4983 O O . ALA A 1 627 ? 19.291 -23.571 -25.678 1.00 90.38 627 ALA A O 1
ATOM 4984 N N . ALA A 1 628 ? 19.423 -24.492 -27.726 1.00 92.69 628 ALA A N 1
ATOM 4985 C CA . ALA A 1 628 ? 20.389 -23.529 -28.260 1.00 92.69 628 ALA A CA 1
ATOM 4986 C C . ALA A 1 628 ? 19.891 -22.073 -28.173 1.00 92.69 628 ALA A C 1
ATOM 4988 O O . ALA A 1 628 ? 20.686 -21.151 -28.050 1.00 92.69 628 ALA A O 1
ATOM 4989 N N . ALA A 1 629 ? 18.573 -21.849 -28.217 1.00 92.94 629 ALA A N 1
ATOM 4990 C CA . ALA A 1 629 ? 17.988 -20.522 -28.039 1.00 92.94 629 ALA A CA 1
ATOM 4991 C C . ALA A 1 629 ? 17.940 -20.044 -26.573 1.00 92.94 629 ALA A C 1
ATOM 4993 O O . ALA A 1 629 ? 17.824 -18.845 -26.347 1.00 92.94 629 ALA A O 1
ATOM 4994 N N . LYS A 1 630 ? 18.007 -20.948 -25.583 1.00 88.38 630 LYS A N 1
ATOM 4995 C CA . LYS A 1 630 ? 18.109 -20.601 -24.150 1.00 88.38 630 LYS A CA 1
ATOM 4996 C C . LYS A 1 630 ? 19.541 -20.299 -23.707 1.00 88.38 630 LYS A C 1
ATOM 4998 O O . LYS A 1 630 ? 19.720 -19.633 -22.697 1.00 88.38 630 LYS A O 1
ATOM 5003 N N . GLU A 1 631 ? 20.529 -20.811 -24.434 1.00 90.06 631 GLU A N 1
ATOM 5004 C CA . GLU A 1 631 ? 21.958 -20.551 -24.201 1.00 90.06 631 GLU A CA 1
ATOM 5005 C C . GLU A 1 631 ? 22.391 -19.161 -24.699 1.00 90.06 631 GLU A C 1
ATOM 5007 O O . GLU A 1 631 ? 23.461 -18.678 -24.338 1.00 90.06 631 GLU A O 1
ATOM 5012 N N . ILE A 1 632 ? 21.562 -18.502 -25.516 1.00 90.00 632 ILE A N 1
ATOM 5013 C CA . ILE A 1 632 ? 21.785 -17.127 -25.964 1.00 90.00 632 ILE A CA 1
ATOM 5014 C C . ILE A 1 632 ? 21.173 -16.184 -24.930 1.00 90.00 632 ILE A C 1
ATOM 5016 O O . ILE A 1 632 ? 19.952 -16.022 -24.873 1.00 90.00 632 ILE A O 1
ATOM 5020 N N . GLU A 1 633 ? 22.023 -15.548 -24.129 1.00 71.44 633 GLU A N 1
ATOM 5021 C CA . GLU A 1 633 ? 21.591 -14.487 -23.221 1.00 71.44 633 GLU A CA 1
ATOM 5022 C C . GLU A 1 633 ? 21.003 -13.301 -24.003 1.00 71.44 633 GLU A C 1
ATOM 5024 O O . GLU A 1 633 ? 21.490 -12.914 -25.070 1.00 71.44 633 GLU A O 1
ATOM 5029 N N . GLU A 1 634 ? 19.935 -12.713 -23.462 1.00 74.56 634 GLU A N 1
ATOM 5030 C CA . GLU A 1 634 ? 19.392 -11.453 -23.964 1.00 74.56 634 GLU A CA 1
ATOM 5031 C C . GLU A 1 634 ? 20.451 -10.357 -23.764 1.00 74.56 634 GLU A C 1
ATOM 5033 O O . GLU A 1 634 ? 20.880 -10.143 -22.626 1.00 74.56 634 GLU A O 1
ATOM 5038 N N . PRO A 1 635 ? 20.920 -9.682 -24.834 1.00 64.19 635 PRO A N 1
ATOM 5039 C CA . PRO A 1 635 ? 21.970 -8.684 -24.705 1.00 64.19 635 PRO A CA 1
ATOM 5040 C C . PRO A 1 635 ? 21.482 -7.569 -23.780 1.00 64.19 635 PRO A C 1
ATOM 5042 O O . PRO A 1 635 ? 20.476 -6.916 -24.061 1.00 64.19 635 PRO A O 1
ATOM 5045 N N . LEU A 1 636 ? 22.192 -7.381 -22.662 1.00 53.97 636 LEU A N 1
ATOM 5046 C CA . LEU A 1 636 ? 21.848 -6.414 -21.620 1.00 53.97 636 LEU A CA 1
ATOM 5047 C C . LEU A 1 636 ? 21.660 -5.026 -22.238 1.00 53.97 636 LEU A C 1
ATOM 5049 O O . LEU A 1 636 ? 22.638 -4.366 -22.598 1.00 53.97 636 LEU A O 1
ATOM 5053 N N . GLN A 1 637 ? 20.406 -4.575 -22.346 1.00 51.38 637 GLN A N 1
ATOM 5054 C CA . GLN A 1 637 ? 20.129 -3.233 -22.841 1.00 51.38 637 GLN A CA 1
ATOM 5055 C C . GLN A 1 637 ? 20.825 -2.204 -21.936 1.00 51.38 637 GLN A C 1
ATOM 5057 O O . GLN A 1 637 ? 20.697 -2.290 -20.707 1.00 51.38 637 GLN A O 1
ATOM 5062 N N . PRO A 1 638 ? 21.526 -1.202 -22.500 1.00 41.47 638 PRO A N 1
ATOM 5063 C CA . PRO A 1 638 ? 21.937 -0.051 -21.712 1.00 41.47 638 PRO A CA 1
ATOM 5064 C C . PRO A 1 638 ? 20.674 0.598 -21.117 1.00 41.47 638 PRO A C 1
ATOM 5066 O O . PRO A 1 638 ? 19.651 0.663 -21.801 1.00 41.47 638 PRO A O 1
ATOM 5069 N N . PRO A 1 639 ? 20.699 1.052 -19.850 1.00 34.72 639 PRO A N 1
ATOM 5070 C CA . PRO A 1 639 ? 19.493 1.461 -19.136 1.00 34.72 639 PRO A CA 1
ATOM 5071 C C . PRO A 1 639 ? 18.812 2.651 -19.822 1.00 34.72 639 PRO A C 1
ATOM 5073 O O . PRO A 1 639 ? 19.238 3.799 -19.686 1.00 34.72 639 PRO A O 1
ATOM 5076 N N . ALA A 1 640 ? 17.734 2.367 -20.553 1.00 40.00 640 ALA A N 1
ATOM 5077 C CA . ALA A 1 640 ? 16.954 3.369 -21.256 1.00 40.00 640 ALA A CA 1
ATOM 5078 C C . ALA A 1 640 ? 16.160 4.231 -20.262 1.00 40.00 640 ALA A C 1
ATOM 5080 O O . ALA A 1 640 ? 15.356 3.726 -19.474 1.00 40.00 640 ALA A O 1
ATOM 5081 N N . LEU A 1 641 ? 16.338 5.552 -20.343 1.00 38.34 641 LEU A N 1
ATOM 5082 C CA . LEU A 1 641 ? 15.501 6.539 -19.656 1.00 38.34 641 LEU A CA 1
ATOM 5083 C C . LEU A 1 641 ? 14.116 6.600 -20.326 1.00 38.34 641 LEU A C 1
ATOM 5085 O O . LEU A 1 641 ? 13.835 7.483 -21.130 1.00 38.34 641 LEU A O 1
ATOM 5089 N N . SER A 1 642 ? 13.261 5.624 -20.015 1.00 40.66 642 SER A N 1
ATOM 5090 C CA . SER A 1 642 ? 11.896 5.499 -20.538 1.00 40.66 642 SER A CA 1
ATOM 5091 C C . SER A 1 642 ? 10.861 5.867 -19.469 1.00 40.66 642 SER A C 1
ATOM 5093 O O . SER A 1 642 ? 10.463 5.046 -18.641 1.00 40.66 642 SER A O 1
ATOM 5095 N N . GLU A 1 643 ? 10.378 7.111 -19.506 1.00 39.03 643 GLU A N 1
ATOM 5096 C CA . GLU A 1 643 ? 9.283 7.585 -18.638 1.00 39.03 643 GLU A CA 1
ATOM 5097 C C . GLU A 1 643 ? 7.941 6.886 -18.951 1.00 39.03 643 GLU A C 1
ATOM 5099 O O . GLU A 1 643 ? 7.067 6.756 -18.091 1.00 39.03 643 GLU A O 1
ATOM 5104 N N . GLN A 1 644 ? 7.785 6.367 -20.173 1.00 43.53 644 GLN A N 1
ATOM 5105 C CA . GLN A 1 644 ? 6.549 5.740 -20.652 1.00 43.53 644 GLN A CA 1
ATOM 5106 C C . GLN A 1 644 ? 6.250 4.403 -19.951 1.00 43.53 644 GLN A C 1
ATOM 5108 O O . GLN A 1 644 ? 5.090 4.112 -19.649 1.00 43.53 644 GLN A O 1
ATOM 5113 N N . GLY A 1 645 ? 7.284 3.621 -19.608 1.00 39.38 645 GLY A N 1
ATOM 5114 C CA . GLY A 1 645 ? 7.122 2.395 -18.816 1.00 39.38 645 GLY A CA 1
ATOM 5115 C C . GLY A 1 645 ? 6.629 2.672 -17.391 1.00 39.38 645 GLY A C 1
ATOM 5116 O O . GLY A 1 645 ? 5.778 1.945 -16.872 1.00 39.38 645 GLY A O 1
ATOM 5117 N N . ALA A 1 646 ? 7.096 3.766 -16.780 1.00 38.31 646 ALA A N 1
ATOM 5118 C CA . ALA A 1 646 ? 6.652 4.188 -15.455 1.00 38.31 646 ALA A CA 1
ATOM 5119 C C . ALA A 1 646 ? 5.175 4.611 -15.463 1.00 38.31 646 ALA A C 1
ATOM 5121 O O . ALA A 1 646 ? 4.416 4.180 -14.598 1.00 38.31 646 ALA A O 1
ATOM 5122 N N . MET A 1 647 ? 4.733 5.382 -16.463 1.00 35.00 647 MET A N 1
ATOM 5123 C CA . MET A 1 647 ? 3.341 5.842 -16.535 1.00 35.00 647 MET A CA 1
ATOM 5124 C C . MET A 1 647 ? 2.350 4.681 -16.733 1.00 35.00 647 MET A C 1
ATOM 5126 O O . MET A 1 647 ? 1.318 4.631 -16.064 1.00 35.00 647 MET A O 1
ATOM 5130 N N . ALA A 1 648 ? 2.691 3.686 -17.561 1.00 36.22 648 ALA A N 1
ATOM 5131 C CA . ALA A 1 648 ? 1.887 2.472 -17.712 1.00 36.22 648 ALA A CA 1
ATOM 5132 C C . ALA A 1 648 ? 1.849 1.619 -16.426 1.00 36.22 648 ALA A C 1
ATOM 5134 O O . ALA A 1 648 ? 0.804 1.058 -16.087 1.00 36.22 648 ALA A O 1
ATOM 5135 N N . ALA A 1 649 ? 2.951 1.536 -15.674 1.00 34.59 649 ALA A N 1
ATOM 5136 C CA . ALA A 1 649 ? 2.980 0.862 -14.374 1.00 34.59 649 ALA A CA 1
ATOM 5137 C C . ALA A 1 649 ? 2.168 1.617 -13.301 1.00 34.59 649 ALA A C 1
ATOM 5139 O O . ALA A 1 649 ? 1.481 0.990 -12.496 1.00 34.59 649 ALA A O 1
ATOM 5140 N N . ILE A 1 650 ? 2.191 2.953 -13.314 1.00 36.78 650 ILE A N 1
ATOM 5141 C CA . ILE A 1 650 ? 1.396 3.810 -12.422 1.00 36.78 650 ILE A CA 1
ATOM 5142 C C . ILE A 1 650 ? -0.102 3.638 -12.704 1.00 36.78 650 ILE A C 1
ATOM 5144 O O . ILE A 1 650 ? -0.856 3.386 -11.770 1.00 36.78 650 ILE A O 1
ATOM 5148 N N . ILE A 1 651 ? -0.529 3.672 -13.972 1.00 37.12 651 ILE A N 1
ATOM 5149 C CA . ILE A 1 651 ? -1.934 3.450 -14.366 1.00 37.12 651 ILE A CA 1
ATOM 5150 C C . ILE A 1 651 ? -2.402 2.031 -13.990 1.00 37.12 651 ILE A C 1
ATOM 5152 O O . ILE A 1 651 ? -3.490 1.867 -13.436 1.00 37.12 651 ILE A O 1
ATOM 5156 N N . ASN A 1 652 ? -1.571 1.005 -14.215 1.00 37.12 652 ASN A N 1
ATOM 5157 C CA . ASN A 1 652 ? -1.888 -0.373 -13.817 1.00 37.12 652 ASN A CA 1
ATOM 5158 C C . ASN A 1 652 ? -2.025 -0.537 -12.294 1.00 37.12 652 ASN A C 1
ATOM 5160 O O . ASN A 1 652 ? -2.927 -1.239 -11.835 1.00 37.12 652 ASN A O 1
ATOM 5164 N N . ASN A 1 653 ? -1.169 0.118 -11.505 1.00 35.03 653 ASN A N 1
ATOM 5165 C CA . ASN A 1 653 ? -1.277 0.099 -10.046 1.00 35.03 653 ASN A CA 1
ATOM 5166 C C . ASN A 1 653 ? -2.479 0.917 -9.545 1.00 35.03 653 ASN A C 1
ATOM 5168 O O . ASN A 1 653 ? -3.143 0.472 -8.612 1.00 35.03 653 ASN A O 1
ATOM 5172 N N . LEU A 1 654 ? -2.813 2.050 -10.180 1.00 31.36 654 LEU A N 1
ATOM 5173 C CA . LEU A 1 654 ? -4.008 2.834 -9.846 1.00 31.36 654 LEU A CA 1
ATOM 5174 C C . LEU A 1 654 ? -5.288 2.011 -10.017 1.00 31.36 654 LEU A C 1
ATOM 5176 O O . LEU A 1 654 ? -6.096 1.969 -9.098 1.00 31.36 654 LEU A O 1
ATOM 5180 N N . LEU A 1 655 ? -5.455 1.320 -11.149 1.00 37.31 655 LEU A N 1
ATOM 5181 C CA . LEU A 1 655 ? -6.665 0.538 -11.431 1.00 37.31 655 LEU A CA 1
ATOM 5182 C C . LEU A 1 655 ? -6.815 -0.684 -10.512 1.00 37.31 655 LEU A C 1
ATOM 5184 O O . LEU A 1 655 ? -7.917 -0.975 -10.055 1.00 37.31 655 LEU A O 1
ATOM 5188 N N . VAL A 1 656 ? -5.720 -1.378 -10.179 1.00 39.38 656 VAL A N 1
ATOM 5189 C CA . VAL A 1 656 ? -5.758 -2.498 -9.216 1.00 39.38 656 VAL A CA 1
ATOM 5190 C C . VAL A 1 656 ? -6.022 -2.005 -7.788 1.00 39.38 656 VAL A C 1
ATOM 5192 O O . VAL A 1 656 ? -6.722 -2.675 -7.029 1.00 39.38 656 VAL A O 1
ATOM 5195 N N . LEU A 1 657 ? -5.527 -0.818 -7.421 1.00 36.53 657 LEU A N 1
ATOM 5196 C CA . LEU A 1 657 ? -5.845 -0.193 -6.136 1.00 36.53 657 LEU A CA 1
ATOM 5197 C C . LEU A 1 657 ? -7.277 0.355 -6.094 1.00 36.53 657 LEU A C 1
ATOM 5199 O O . LEU A 1 657 ? -7.920 0.181 -5.069 1.00 36.53 657 LEU A O 1
ATOM 5203 N N . GLN A 1 658 ? -7.827 0.905 -7.180 1.00 40.91 658 GLN A N 1
ATOM 5204 C CA . GLN A 1 658 ? -9.254 1.265 -7.298 1.00 40.91 658 GLN A CA 1
ATOM 5205 C C . GLN A 1 658 ? -10.180 0.034 -7.234 1.00 40.91 658 GLN A C 1
ATOM 5207 O O . GLN A 1 658 ? -11.348 0.133 -6.834 1.00 40.91 658 GLN A O 1
ATOM 5212 N N . ASP A 1 659 ? -9.670 -1.157 -7.574 1.00 43.00 659 ASP A N 1
ATOM 5213 C CA . ASP A 1 659 ? -10.427 -2.396 -7.392 1.00 43.00 659 ASP A CA 1
ATOM 5214 C C . ASP A 1 659 ? -10.485 -2.896 -5.933 1.00 43.00 659 ASP A C 1
ATOM 5216 O O . ASP A 1 659 ? -11.364 -3.687 -5.586 1.00 43.00 659 ASP A O 1
ATOM 5220 N N . MET A 1 660 ? -9.623 -2.379 -5.045 1.00 39.44 660 MET A N 1
ATOM 5221 C CA . MET A 1 660 ? -9.534 -2.795 -3.634 1.00 39.44 660 MET A CA 1
ATOM 5222 C C . MET A 1 660 ? -9.847 -1.690 -2.613 1.00 39.44 660 MET A C 1
ATOM 5224 O O . MET A 1 660 ? -10.539 -1.945 -1.627 1.00 39.44 660 MET A O 1
ATOM 5228 N N . ALA A 1 661 ? -9.373 -0.468 -2.839 1.00 38.78 661 ALA A N 1
ATOM 5229 C CA . ALA A 1 661 ? -9.769 0.732 -2.118 1.00 38.78 661 ALA A CA 1
ATOM 5230 C C . ALA A 1 661 ? -11.001 1.329 -2.810 1.00 38.78 661 ALA A C 1
ATOM 5232 O O . ALA A 1 661 ? -10.993 1.566 -4.016 1.00 38.78 661 ALA A O 1
ATOM 5233 N N . GLY A 1 662 ? -12.083 1.531 -2.055 1.00 40.19 662 GLY A N 1
ATOM 5234 C CA . GLY A 1 662 ? -13.301 2.125 -2.601 1.00 40.19 662 GLY A CA 1
ATOM 5235 C C . GLY A 1 662 ? -13.034 3.542 -3.102 1.00 40.19 662 GLY A C 1
ATOM 5236 O O . GLY A 1 662 ? -12.529 4.361 -2.338 1.00 40.19 662 GLY A O 1
ATOM 5237 N N . VAL A 1 663 ? -13.390 3.799 -4.362 1.00 41.72 663 VAL A N 1
ATOM 5238 C CA . VAL A 1 663 ? -13.427 5.145 -4.943 1.00 41.72 663 VAL A CA 1
ATOM 5239 C C . VAL A 1 663 ? -14.365 6.022 -4.109 1.00 41.72 663 VAL A C 1
ATOM 5241 O O . VAL A 1 663 ? -15.382 5.548 -3.598 1.00 41.72 663 VAL A O 1
ATOM 5244 N N . GLU A 1 664 ? -13.965 7.274 -3.921 1.00 44.09 664 GLU A N 1
ATOM 5245 C CA . GLU A 1 664 ? -14.755 8.315 -3.269 1.00 44.09 664 GLU A CA 1
ATOM 5246 C C . GLU A 1 664 ? -15.891 8.736 -4.209 1.00 44.09 664 GLU A C 1
ATOM 5248 O O . GLU A 1 664 ? -15.662 8.919 -5.407 1.00 44.09 664 GLU A O 1
ATOM 5253 N N . ASP A 1 665 ? -17.114 8.860 -3.689 1.00 36.62 665 ASP A N 1
ATOM 5254 C CA . ASP A 1 665 ? -18.230 9.382 -4.479 1.00 36.62 665 ASP A CA 1
ATOM 5255 C C . ASP A 1 665 ? -17.926 10.839 -4.887 1.00 36.62 665 ASP A C 1
ATOM 5257 O O . ASP A 1 665 ? -17.447 11.611 -4.049 1.00 36.62 665 ASP A O 1
ATOM 5261 N N . PRO A 1 666 ? -18.171 11.244 -6.147 1.00 37.94 666 PRO A N 1
ATOM 5262 C CA . PRO A 1 666 ? -18.016 12.637 -6.546 1.00 37.94 666 PRO A CA 1
ATOM 5263 C C . PRO A 1 666 ? -19.054 13.498 -5.815 1.00 37.94 666 PRO A C 1
ATOM 5265 O O . PRO A 1 666 ? -20.241 13.178 -5.829 1.00 37.94 666 PRO A O 1
ATOM 5268 N N . GLU A 1 667 ? -18.621 14.594 -5.189 1.00 38.34 667 GLU A N 1
ATOM 5269 C CA . GLU A 1 667 ? -19.538 15.515 -4.509 1.00 38.34 667 GLU A CA 1
ATOM 5270 C C . GLU A 1 667 ? -20.507 16.172 -5.512 1.00 38.34 667 GLU A C 1
ATOM 5272 O O . GLU A 1 667 ? -20.090 16.856 -6.452 1.00 38.34 667 GLU A O 1
ATOM 5277 N N . ASP A 1 668 ? -21.813 16.000 -5.284 1.00 36.31 668 ASP A N 1
ATOM 5278 C CA . ASP A 1 668 ? -22.874 16.728 -5.987 1.00 36.31 668 ASP A CA 1
ATOM 5279 C C . ASP A 1 668 ? -22.757 18.235 -5.696 1.00 36.31 668 ASP A C 1
ATOM 5281 O O . ASP A 1 668 ? -23.086 18.698 -4.601 1.00 36.31 668 ASP A O 1
ATOM 5285 N N . GLY A 1 669 ? -22.280 19.019 -6.672 1.00 32.12 669 GLY A N 1
ATOM 5286 C CA . GLY A 1 669 ? -21.874 20.404 -6.401 1.00 32.12 669 GLY A CA 1
ATOM 5287 C C . GLY A 1 669 ? -21.764 21.363 -7.589 1.00 32.12 669 GLY A C 1
ATOM 5288 O O . GLY A 1 669 ? -21.036 22.347 -7.482 1.00 32.12 669 GLY A O 1
ATOM 5289 N N . ILE A 1 670 ? -22.465 21.136 -8.708 1.00 31.25 670 ILE A N 1
ATOM 5290 C CA . ILE A 1 670 ? -22.541 22.119 -9.812 1.00 31.25 670 ILE A CA 1
ATOM 5291 C C . ILE A 1 670 ? -23.995 22.542 -10.044 1.00 31.25 670 ILE A C 1
ATOM 5293 O O . ILE A 1 670 ? -24.750 21.887 -10.761 1.00 31.25 670 ILE A O 1
ATOM 5297 N N . GLY A 1 671 ? -24.378 23.675 -9.449 1.00 31.91 671 GLY A N 1
ATOM 5298 C CA . GLY A 1 671 ? -25.575 24.415 -9.856 1.00 31.91 671 GLY A CA 1
ATOM 5299 C C . GLY A 1 671 ? -25.339 25.144 -11.190 1.00 31.91 671 GLY A C 1
ATOM 5300 O O . GLY A 1 671 ? -24.208 25.557 -11.459 1.00 31.91 671 GLY A O 1
ATOM 5301 N N . PRO A 1 672 ? -26.365 25.310 -12.044 1.00 35.19 672 PRO A N 1
ATOM 5302 C CA . PRO A 1 672 ? -26.198 25.934 -13.353 1.00 35.19 672 PRO A CA 1
ATOM 5303 C C . PRO A 1 672 ? -25.935 27.440 -13.235 1.00 35.19 672 PRO A C 1
ATOM 5305 O O . PRO A 1 672 ? -26.598 28.148 -12.477 1.00 35.19 672 PRO A O 1
ATOM 5308 N N . ALA A 1 673 ? -24.988 27.936 -14.031 1.00 30.83 673 ALA A N 1
ATOM 5309 C CA . ALA A 1 673 ? -24.734 29.364 -14.168 1.00 30.83 673 ALA A CA 1
ATOM 5310 C C . ALA A 1 673 ? -25.858 30.047 -14.969 1.00 30.83 673 ALA A C 1
ATOM 5312 O O . ALA A 1 673 ? -26.226 29.577 -16.045 1.00 30.83 673 ALA A O 1
ATOM 5313 N N . MET A 1 674 ? -26.349 31.183 -14.471 1.00 31.06 674 MET A N 1
ATOM 5314 C CA . MET A 1 674 ? -27.148 32.132 -15.254 1.00 31.06 674 MET A CA 1
ATOM 5315 C C . MET A 1 674 ? -26.230 33.210 -15.861 1.00 31.06 674 MET A C 1
ATOM 5317 O O . MET A 1 674 ? -25.208 33.541 -15.253 1.00 31.06 674 MET A O 1
ATOM 5321 N N . PRO A 1 675 ? -26.542 33.726 -17.064 1.00 40.62 675 PRO A N 1
ATOM 5322 C CA . PRO A 1 675 ? -25.664 34.635 -17.798 1.00 40.62 675 PRO A CA 1
ATOM 5323 C C . PRO A 1 675 ? -25.639 36.040 -17.184 1.00 40.62 675 PRO A C 1
ATOM 5325 O O . PRO A 1 675 ? -26.603 36.477 -16.560 1.00 40.62 675 PRO A O 1
ATOM 5328 N N . GLY A 1 676 ? -24.523 36.746 -17.373 1.00 30.44 676 GLY A N 1
ATOM 5329 C CA . GLY A 1 676 ? -24.337 38.103 -16.859 1.00 30.44 676 GLY A CA 1
ATOM 5330 C C . GLY A 1 676 ? -24.969 39.184 -17.737 1.00 30.44 676 GLY A C 1
ATOM 5331 O O . GLY A 1 676 ? -25.039 39.042 -18.957 1.00 30.44 676 GLY A O 1
ATOM 5332 N N . GLU A 1 677 ? -25.341 40.295 -17.103 1.00 30.33 677 GLU A N 1
ATOM 5333 C CA . GLU A 1 677 ? -25.652 41.563 -17.768 1.00 30.33 677 GLU A CA 1
ATOM 5334 C C . GLU A 1 677 ? -24.513 42.578 -17.605 1.00 30.33 677 GLU A C 1
ATOM 5336 O O . GLU A 1 677 ? -23.625 42.436 -16.760 1.00 30.33 677 GLU A O 1
ATOM 5341 N N . ALA A 1 678 ? -24.499 43.558 -18.508 1.00 31.55 678 ALA A N 1
ATOM 5342 C CA . ALA A 1 678 ? -23.352 44.412 -18.781 1.00 31.55 678 ALA A CA 1
ATOM 5343 C C . ALA A 1 678 ? -23.241 45.637 -17.857 1.00 31.55 678 ALA A C 1
ATOM 5345 O O . ALA A 1 678 ? -24.168 46.018 -17.146 1.00 31.55 678 ALA A O 1
ATOM 5346 N N . ALA A 1 679 ? -22.069 46.272 -17.905 1.00 33.66 679 ALA A N 1
ATOM 5347 C CA . ALA A 1 679 ? -21.748 47.468 -17.140 1.00 33.66 679 ALA A CA 1
ATOM 5348 C C . ALA A 1 679 ? -22.578 48.697 -17.552 1.00 33.66 679 ALA A C 1
ATOM 5350 O O . ALA A 1 679 ? -22.754 48.961 -18.742 1.00 33.66 679 ALA A O 1
ATOM 5351 N N . VAL A 1 680 ? -22.941 49.517 -16.561 1.00 33.16 680 VAL A N 1
ATOM 5352 C CA . VAL A 1 680 ? -23.197 50.955 -16.729 1.00 33.16 680 VAL A CA 1
ATOM 5353 C C . VAL A 1 680 ? -22.449 51.713 -15.628 1.00 33.16 680 VAL A C 1
ATOM 5355 O O . VAL A 1 680 ? -22.294 51.231 -14.507 1.00 33.16 680 VAL A O 1
ATOM 5358 N N . SER A 1 681 ? -21.925 52.874 -16.000 1.00 32.19 681 SER A N 1
ATOM 5359 C CA . SER A 1 681 ? -21.070 53.766 -15.223 1.00 32.19 681 SER A CA 1
ATOM 5360 C C . SER A 1 681 ? -21.844 54.699 -14.280 1.00 32.19 681 SER A C 1
ATOM 5362 O O . SER A 1 681 ? -22.775 55.353 -14.731 1.00 32.19 681 SER A O 1
ATOM 5364 N N . GLU A 1 682 ? -21.349 54.809 -13.041 1.00 34.75 682 GLU A N 1
ATOM 5365 C CA . GLU A 1 682 ? -20.852 56.059 -12.417 1.00 34.75 682 GLU A CA 1
ATOM 5366 C C . GLU A 1 682 ? -21.803 57.266 -12.149 1.00 34.75 682 GLU A C 1
ATOM 5368 O O . GLU A 1 682 ? -22.660 57.613 -12.951 1.00 34.75 682 GLU A O 1
ATOM 5373 N N . VAL A 1 683 ? -21.494 57.979 -11.047 1.00 32.62 683 VAL A N 1
ATOM 5374 C CA . VAL A 1 683 ? -21.867 59.374 -10.678 1.00 32.62 683 VAL A CA 1
ATOM 5375 C C . VAL A 1 683 ? -23.161 59.638 -9.859 1.00 32.62 683 VAL A C 1
ATOM 5377 O O . VAL A 1 683 ? -24.256 59.756 -10.391 1.00 32.62 683 VAL A O 1
ATOM 5380 N N . ASP A 1 684 ? -22.915 59.858 -8.557 1.00 32.47 684 ASP A N 1
ATOM 5381 C CA . ASP A 1 684 ? -23.449 60.874 -7.616 1.00 32.47 684 ASP A CA 1
ATOM 5382 C C . ASP A 1 684 ? -24.918 60.992 -7.128 1.00 32.47 684 ASP A C 1
ATOM 5384 O O . ASP A 1 684 ? -25.894 60.524 -7.699 1.00 32.47 684 ASP A O 1
ATOM 5388 N N . GLU A 1 685 ? -24.965 61.712 -5.994 1.00 34.00 685 GLU A N 1
ATOM 5389 C CA . GLU A 1 685 ? -26.057 62.349 -5.239 1.00 34.00 685 GLU A CA 1
ATOM 5390 C C . GLU A 1 685 ? -26.898 61.536 -4.228 1.00 34.00 685 GLU A C 1
ATOM 5392 O O . GLU A 1 685 ? -27.846 60.825 -4.535 1.00 34.00 685 GLU A O 1
ATOM 5397 N N . GLN A 1 686 ? -26.515 61.732 -2.954 1.00 30.59 686 GLN A N 1
ATOM 5398 C CA . GLN A 1 686 ? -27.314 62.361 -1.883 1.00 30.59 686 GLN A CA 1
ATOM 5399 C C . GLN A 1 686 ? -28.816 62.032 -1.776 1.00 30.59 686 GLN A C 1
ATOM 5401 O O . GLN A 1 686 ? -29.587 62.246 -2.702 1.00 30.59 686 GLN A O 1
ATOM 5406 N N . GLY A 1 687 ? -29.280 61.736 -0.556 1.00 29.52 687 GLY A N 1
ATOM 5407 C CA . GLY A 1 687 ? -30.704 61.894 -0.239 1.00 29.52 687 GLY A CA 1
ATOM 5408 C C . GLY A 1 687 ? -31.205 61.052 0.925 1.00 29.52 687 GLY A C 1
ATOM 5409 O O . GLY A 1 687 ? -31.452 59.859 0.793 1.00 29.52 687 GLY A O 1
ATOM 5410 N N . GLU A 1 688 ? -31.388 61.704 2.065 1.00 30.47 688 GLU A N 1
ATOM 5411 C CA . GLU A 1 688 ? -32.142 61.225 3.225 1.00 30.47 688 GLU A CA 1
ATOM 5412 C C . GLU A 1 688 ? -33.565 60.732 2.878 1.00 30.47 688 GLU A C 1
ATOM 5414 O O . GLU A 1 688 ? -34.170 61.194 1.914 1.00 30.47 688 GLU A O 1
ATOM 5419 N N . GLY A 1 689 ? -34.176 59.931 3.764 1.00 28.62 689 GLY A N 1
ATOM 5420 C CA . GLY A 1 689 ? -35.635 60.020 3.948 1.00 28.62 689 GLY A CA 1
ATOM 5421 C C . GLY A 1 689 ? -36.425 58.719 4.107 1.00 28.62 689 GLY A C 1
ATOM 5422 O O . GLY A 1 689 ? -36.857 58.105 3.144 1.00 28.62 689 GLY A O 1
ATOM 5423 N N . SER A 1 690 ? -36.740 58.395 5.361 1.00 31.00 690 SER A N 1
ATOM 5424 C CA . SER A 1 690 ? -38.108 58.083 5.815 1.00 31.00 690 SER A CA 1
ATOM 5425 C C . SER A 1 690 ? -39.011 57.104 5.024 1.00 31.00 690 SER A C 1
ATOM 5427 O O . SER A 1 690 ? -39.689 57.450 4.065 1.00 31.00 690 SER A O 1
ATOM 5429 N N . LYS A 1 691 ? -39.188 55.915 5.625 1.00 29.91 691 LYS A N 1
ATOM 5430 C CA . LYS A 1 691 ? -40.485 55.293 6.025 1.00 29.91 691 LYS A CA 1
ATOM 5431 C C . LYS A 1 691 ? -41.755 56.197 5.939 1.00 29.91 691 LYS A C 1
ATOM 5433 O O . LYS A 1 691 ? -41.598 57.387 6.207 1.00 29.91 691 LYS A O 1
ATOM 5438 N N . PRO A 1 692 ? -43.012 55.662 5.876 1.00 46.31 692 PRO A N 1
ATOM 5439 C CA . PRO A 1 692 ? -43.438 54.240 5.932 1.00 46.31 692 PRO A CA 1
ATOM 5440 C C . PRO A 1 692 ? -44.691 53.823 5.082 1.00 46.31 692 PRO A C 1
ATOM 5442 O O . PRO A 1 692 ? -45.361 54.642 4.474 1.00 46.31 692 PRO A O 1
ATOM 5445 N N . LEU A 1 693 ? -45.084 52.541 5.224 1.00 27.80 693 LEU A N 1
ATOM 5446 C CA . LEU A 1 693 ? -46.472 52.020 5.362 1.00 27.80 693 LEU A CA 1
ATOM 5447 C C . LEU A 1 693 ? -47.523 52.105 4.218 1.00 27.80 693 LEU A C 1
ATOM 5449 O O . LEU A 1 693 ? -47.980 53.172 3.835 1.00 27.80 693 LEU A O 1
ATOM 5453 N N . SER A 1 694 ? -48.137 50.930 3.981 1.00 26.42 694 SER A N 1
ATOM 5454 C CA . SER A 1 694 ? -49.601 50.680 3.922 1.00 26.42 694 SER A CA 1
ATOM 5455 C C . SER A 1 694 ? -50.263 50.294 2.584 1.00 26.42 694 SER A C 1
ATOM 5457 O O . SER A 1 694 ? -50.064 50.905 1.543 1.00 26.42 694 SER A O 1
ATOM 5459 N N . SER A 1 695 ? -51.212 49.357 2.741 1.00 28.70 695 SER A N 1
ATOM 5460 C CA . SER A 1 695 ? -52.285 48.860 1.855 1.00 28.70 695 SER A CA 1
ATOM 5461 C C . SER A 1 695 ? -51.905 47.759 0.850 1.00 28.70 695 SER A C 1
ATOM 5463 O O . SER A 1 695 ? -50.957 47.896 0.094 1.00 28.70 695 SER A O 1
ATOM 5465 N N . ARG A 1 696 ? -52.467 46.536 0.927 1.00 27.38 696 ARG A N 1
ATOM 5466 C CA . ARG A 1 696 ? -53.884 46.087 0.804 1.00 27.38 696 ARG A CA 1
ATOM 5467 C C . ARG A 1 696 ? -54.517 46.461 -0.541 1.00 27.38 696 ARG A C 1
ATOM 5469 O O . ARG A 1 696 ? -54.990 47.579 -0.681 1.00 27.38 696 ARG A O 1
ATOM 5476 N N . CYS A 1 697 ? -54.714 45.460 -1.403 1.00 26.05 697 CYS A N 1
ATOM 5477 C CA . CYS A 1 697 ? -56.059 44.949 -1.701 1.00 26.05 697 CYS A CA 1
ATOM 5478 C C . CYS A 1 697 ? -56.018 43.551 -2.351 1.00 26.05 697 CYS A C 1
ATOM 5480 O O . CYS A 1 697 ? -54.972 43.103 -2.810 1.00 26.05 697 CYS A O 1
ATOM 5482 N N . ASN A 1 698 ? -57.160 42.861 -2.297 1.00 27.91 698 ASN A N 1
ATOM 5483 C CA . ASN A 1 698 ? -57.386 41.496 -2.789 1.00 27.91 698 ASN A CA 1
ATOM 5484 C C . ASN A 1 698 ? -58.079 41.506 -4.170 1.00 27.91 698 ASN A C 1
ATOM 5486 O O . ASN A 1 698 ? -58.409 42.579 -4.670 1.00 27.91 698 ASN A O 1
ATOM 5490 N N . LEU A 1 699 ? -58.449 40.296 -4.626 1.00 26.42 699 LEU A N 1
ATOM 5491 C CA . LEU A 1 699 ? -59.337 39.928 -5.749 1.00 26.42 699 LEU A CA 1
ATOM 5492 C C . LEU A 1 699 ? -58.607 39.720 -7.088 1.00 26.42 699 LEU A C 1
ATOM 5494 O O . LEU A 1 699 ? -57.727 40.501 -7.427 1.00 26.42 699 LEU A O 1
ATOM 5498 N N . SER A 1 700 ? -58.946 38.716 -7.903 1.00 28.17 700 SER A N 1
ATOM 5499 C CA . SER A 1 700 ? -59.715 37.460 -7.706 1.00 28.17 700 SER A CA 1
ATOM 5500 C C . SER A 1 700 ? -59.571 36.596 -8.978 1.00 28.17 700 SER A C 1
ATOM 5502 O O . SER A 1 700 ? -59.204 37.171 -9.991 1.00 28.17 700 SER A O 1
ATOM 5504 N N . THR A 1 701 ? -59.920 35.291 -8.926 1.00 29.03 701 THR A N 1
ATOM 5505 C CA . THR A 1 701 ? -60.506 34.449 -10.026 1.00 29.03 701 THR A CA 1
ATOM 5506 C C . THR A 1 701 ? -59.868 34.474 -11.438 1.00 29.03 701 THR A C 1
ATOM 5508 O O . THR A 1 701 ? -59.631 35.533 -11.994 1.00 29.03 701 THR A O 1
ATOM 5511 N N . GLU A 1 702 ? -59.692 33.392 -12.196 1.00 27.97 702 GLU A N 1
ATOM 5512 C CA . GLU A 1 702 ? -59.971 31.946 -12.101 1.00 27.97 702 GLU A CA 1
ATOM 5513 C C . GLU A 1 702 ? -59.254 31.278 -13.313 1.00 27.97 702 GLU A C 1
ATOM 5515 O O . GLU A 1 702 ? -58.684 31.995 -14.131 1.00 27.97 702 GLU A O 1
ATOM 5520 N N . GLU A 1 703 ? -59.320 29.944 -13.451 1.00 29.92 703 GLU A N 1
ATOM 5521 C CA . GLU A 1 703 ? -58.827 29.154 -14.612 1.00 29.92 703 GLU A CA 1
ATOM 5522 C C . GLU A 1 703 ? -57.280 29.107 -14.821 1.00 29.92 703 GLU A C 1
ATOM 5524 O O . GLU A 1 703 ? -56.566 30.088 -14.654 1.00 29.92 703 GLU A O 1
ATOM 5529 N N . ALA A 1 704 ? -56.641 27.984 -15.179 1.00 28.33 704 ALA A N 1
ATOM 5530 C CA . ALA A 1 704 ? -57.113 26.609 -15.370 1.00 28.33 704 ALA A CA 1
ATOM 5531 C C . ALA A 1 704 ? -56.057 25.582 -14.910 1.00 28.33 704 ALA A C 1
ATOM 5533 O O . ALA A 1 704 ? -54.852 25.839 -14.910 1.00 28.33 704 ALA A O 1
ATOM 5534 N N . GLU A 1 705 ? -56.520 24.386 -14.548 1.00 30.16 705 GLU A N 1
ATOM 5535 C CA . GLU A 1 705 ? -55.689 23.240 -14.177 1.00 30.16 705 GLU A CA 1
ATOM 5536 C C . GLU A 1 705 ? -54.976 22.635 -15.398 1.00 30.16 705 GLU A C 1
ATOM 5538 O O . GLU A 1 705 ? -55.635 22.305 -16.385 1.00 30.16 705 GLU A O 1
ATOM 5543 N N . GLN A 1 706 ? -53.665 22.362 -15.310 1.00 29.61 706 GLN A N 1
ATOM 5544 C CA . GLN A 1 706 ? -53.054 21.262 -16.071 1.00 29.61 706 GLN A CA 1
ATOM 5545 C C . GLN A 1 706 ? -51.663 20.842 -15.550 1.00 29.61 706 GLN A C 1
ATOM 5547 O O . GLN A 1 706 ? -50.814 21.669 -15.239 1.00 29.61 706 GLN A O 1
ATOM 5552 N N . PHE A 1 707 ? -51.440 19.522 -15.515 1.00 27.45 707 PHE A N 1
ATOM 5553 C CA . PHE A 1 707 ? -50.173 18.809 -15.261 1.00 27.45 707 PHE A CA 1
ATOM 5554 C C . PHE A 1 707 ? -49.504 18.921 -13.873 1.00 27.45 707 PHE A C 1
ATOM 5556 O O . PHE A 1 707 ? -48.467 19.554 -13.686 1.00 27.45 707 PHE A O 1
ATOM 5563 N N . GLN A 1 708 ? -49.975 18.073 -12.951 1.00 27.75 708 GLN A N 1
ATOM 5564 C CA . GLN A 1 708 ? -49.086 17.336 -12.041 1.00 27.75 708 GLN A CA 1
ATOM 5565 C C . GLN A 1 708 ? -49.021 15.842 -12.421 1.00 27.75 708 GLN A C 1
ATOM 5567 O O . GLN A 1 708 ? -49.848 15.335 -13.173 1.00 27.75 708 GLN A O 1
ATOM 5572 N N . THR A 1 709 ? -48.041 15.137 -11.844 1.00 29.41 709 THR A N 1
ATOM 5573 C CA . THR A 1 709 ? -47.816 13.673 -11.870 1.00 29.41 709 THR A CA 1
ATOM 5574 C C . THR A 1 709 ? -47.395 13.008 -13.190 1.00 29.41 709 THR A C 1
ATOM 5576 O O . THR A 1 709 ? -48.204 12.482 -13.943 1.00 29.41 709 THR A O 1
ATOM 5579 N N . VAL A 1 710 ? -46.074 12.839 -13.350 1.00 27.92 710 VAL A N 1
ATOM 5580 C CA . VAL A 1 710 ? -45.484 11.634 -13.966 1.00 27.92 710 VAL A CA 1
ATOM 5581 C C . VAL A 1 710 ? -44.349 11.120 -13.068 1.00 27.92 710 VAL A C 1
ATOM 5583 O O . VAL A 1 710 ? -43.181 11.453 -13.253 1.00 27.92 710 VAL A O 1
ATOM 5586 N N . ARG A 1 711 ? -44.689 10.277 -12.085 1.00 26.88 711 ARG A N 1
ATOM 5587 C CA . ARG A 1 711 ? -43.759 9.247 -11.588 1.00 26.88 711 ARG A CA 1
ATOM 5588 C C . ARG A 1 711 ? -43.932 8.030 -12.498 1.00 26.88 711 ARG A C 1
ATOM 5590 O O . ARG A 1 711 ? -45.065 7.668 -12.798 1.00 26.88 711 ARG A O 1
ATOM 5597 N N . ARG A 1 712 ? -42.837 7.421 -12.961 1.00 31.14 712 ARG A N 1
ATOM 5598 C CA . ARG A 1 712 ? -42.885 6.170 -13.735 1.00 31.14 712 ARG A CA 1
ATOM 5599 C C . ARG A 1 712 ? -42.480 4.997 -12.857 1.00 31.14 712 ARG A C 1
ATOM 5601 O O . ARG A 1 712 ? -41.322 4.905 -12.456 1.00 31.14 712 ARG A O 1
ATOM 5608 N N . ASP A 1 713 ? -43.431 4.104 -12.625 1.00 29.98 713 ASP A N 1
ATOM 5609 C CA . ASP A 1 713 ? -43.188 2.802 -12.018 1.00 29.98 713 ASP A CA 1
ATOM 5610 C C . ASP A 1 713 ? -42.484 1.840 -12.987 1.00 29.98 713 ASP A C 1
ATOM 5612 O O . ASP A 1 713 ? -42.635 1.911 -14.210 1.00 29.98 713 ASP A O 1
ATOM 5616 N N . TRP A 1 714 ? -41.722 0.911 -12.412 1.00 30.38 714 TRP A N 1
ATOM 5617 C CA . TRP A 1 714 ? -41.111 -0.227 -13.098 1.00 30.38 714 TRP A CA 1
ATOM 5618 C C . TRP A 1 714 ? -42.012 -1.465 -12.950 1.00 30.38 714 TRP A C 1
ATOM 5620 O O . TRP A 1 714 ? -42.307 -1.848 -11.817 1.00 30.38 714 TRP A O 1
ATOM 5630 N N . PRO A 1 715 ? -42.413 -2.153 -14.035 1.00 42.66 715 PRO A N 1
ATOM 5631 C CA . PRO A 1 715 ? -43.205 -3.371 -13.921 1.00 42.66 715 PRO A CA 1
ATOM 5632 C C . PRO A 1 715 ? -42.316 -4.611 -13.737 1.00 42.66 715 PRO A C 1
ATOM 5634 O O . PRO A 1 715 ? -41.644 -5.061 -14.666 1.00 42.66 715 PRO A O 1
ATOM 5637 N N . PHE A 1 716 ? -42.389 -5.235 -12.560 1.00 30.22 716 PHE A N 1
ATOM 5638 C CA . PHE A 1 716 ? -42.065 -6.656 -12.418 1.00 30.22 716 PHE A CA 1
ATOM 5639 C C . PHE A 1 716 ? -43.181 -7.482 -13.079 1.00 30.22 716 PHE A C 1
ATOM 5641 O O . PHE A 1 716 ? -44.343 -7.357 -12.700 1.00 30.22 716 PHE A O 1
ATOM 5648 N N . LYS A 1 717 ? -42.843 -8.355 -14.036 1.00 31.80 717 LYS A N 1
ATOM 5649 C CA . LYS A 1 717 ? -43.741 -9.433 -14.483 1.00 31.80 717 LYS A CA 1
ATOM 5650 C C . LYS A 1 717 ? -43.313 -10.744 -13.834 1.00 31.80 717 LYS A C 1
ATOM 5652 O O . LYS A 1 717 ? -42.211 -11.225 -14.085 1.00 31.80 717 LYS A O 1
ATOM 5657 N N . SER A 1 718 ? -44.195 -11.327 -13.028 1.00 29.83 718 SER A N 1
ATOM 5658 C CA . SER A 1 718 ? -44.072 -12.701 -12.544 1.00 29.83 718 SER A CA 1
ATOM 5659 C C . SER A 1 718 ? -44.376 -13.681 -13.676 1.00 29.83 718 SER A C 1
ATOM 5661 O O . SER A 1 718 ? -45.449 -13.626 -14.275 1.00 29.83 718 SER A O 1
ATOM 5663 N N . SER A 1 719 ? -43.444 -14.587 -13.960 1.00 32.75 719 SER A N 1
ATOM 5664 C CA . SER A 1 719 ? -43.640 -15.692 -14.898 1.00 32.75 719 SER A CA 1
ATOM 5665 C C . SER A 1 719 ? -44.057 -16.955 -14.144 1.00 32.75 719 SER A C 1
ATOM 5667 O O . SER A 1 719 ? -43.211 -17.686 -13.627 1.00 32.75 719 SER A O 1
ATOM 5669 N N . SER A 1 720 ? -45.359 -17.208 -14.106 1.00 33.03 720 SER A N 1
ATOM 5670 C CA . SER A 1 720 ? -45.955 -18.496 -13.753 1.00 33.03 720 SER A CA 1
ATOM 5671 C C . SER A 1 720 ? -46.937 -18.894 -14.852 1.00 33.03 720 SER A C 1
ATOM 5673 O O . SER A 1 720 ? -47.580 -18.020 -15.421 1.00 33.03 720 SER A O 1
ATOM 5675 N N . GLU A 1 721 ? -47.050 -20.202 -15.096 1.00 33.34 721 GLU A N 1
ATOM 5676 C CA . GLU A 1 721 ? -47.906 -20.849 -16.107 1.00 33.34 721 GLU A CA 1
ATOM 5677 C C . GLU A 1 721 ? -47.423 -20.772 -17.568 1.00 33.34 721 GLU A C 1
ATOM 5679 O O . GLU A 1 721 ? -47.604 -19.788 -18.278 1.00 33.34 721 GLU A O 1
ATOM 5684 N N . LEU A 1 722 ? -46.895 -21.905 -18.043 1.00 35.47 722 LEU A N 1
ATOM 5685 C CA . LEU A 1 722 ? -47.318 -22.514 -19.306 1.00 35.47 722 LEU A CA 1
ATOM 5686 C C . LEU A 1 722 ? -47.049 -24.026 -19.226 1.00 35.47 722 LEU A C 1
ATOM 5688 O O . LEU A 1 722 ? -45.909 -24.458 -19.069 1.00 35.47 722 LEU A O 1
ATOM 5692 N N . ASN A 1 723 ? -48.123 -24.813 -19.273 1.00 39.09 723 ASN A N 1
ATOM 5693 C CA . ASN A 1 723 ? -48.092 -26.275 -19.320 1.00 39.09 723 ASN A CA 1
ATOM 5694 C C . ASN A 1 723 ? -48.091 -26.776 -20.776 1.00 39.09 723 ASN A C 1
ATOM 5696 O O . ASN A 1 723 ? -48.513 -26.063 -21.683 1.00 39.09 723 ASN A O 1
ATOM 5700 N N . SER A 1 724 ? -47.731 -28.053 -20.938 1.00 33.03 724 SER A N 1
ATOM 5701 C CA . SER A 1 724 ? -48.144 -28.959 -22.027 1.00 33.03 724 SER A CA 1
ATOM 5702 C C . SER A 1 724 ? -47.904 -28.538 -23.487 1.00 33.03 724 SER A C 1
ATOM 5704 O O . SER A 1 724 ? -48.742 -27.886 -24.110 1.00 33.03 724 SER A O 1
ATOM 5706 N N . SER A 1 725 ? -46.853 -29.105 -24.084 1.00 36.19 725 SER A N 1
ATOM 5707 C CA . SER A 1 725 ? -46.893 -29.836 -25.368 1.00 36.19 725 SER A CA 1
ATOM 5708 C C . SER A 1 725 ? -45.761 -30.862 -25.377 1.00 36.19 725 SER A C 1
ATOM 5710 O O . SER A 1 725 ? -44.634 -30.447 -25.030 1.00 36.19 725 SER A O 1
#

Secondary structure (DSSP, 8-state):
-HHHHHHHT-PPPHHHHHHHHHHTTT-------EEETTEEE--SS------------------PPPPPPPPPPPPPP------PPP-GGGS---HHHHHHHHHHHHHT-SEEEE--TT-HHHHHHHHHHHHHTT-STTTTTSTT-SEEEEEEEEEEETTEEEEEEEEEEGGGS------GGGGGG---------SS-------EEEEEEETTT--EEEEEEE----HHHHH---SSSSSS---HHHHHHHHHHHHHHHHHTTS----S-GGGTTTTHHHHHHHHHHHHHHHHHHTT-SS-----EEEE-S-HHHHHHHHHH--PEEEEPP-HHHHHTTS----PPP-SS-HHHHHHT--SHHHHHHHHHHHHHHHHHHTTS--HHHHHHHHHHHHHHHHIIIII-SHHHHHHHSHHHHHHHHHHHTS-GGGS--STHHHHHHHHHIIIIIGGGT-GGGPPPPHHHHHHHIIIIIHHHHHHHHHHHHHHHHHHHHHHHHHTTT--HHHHHHHHHHHHHHHHH----------HHHHHHHHHHHHTT-EEEEEE-TTSSEEEEEE-BTTBTTSPPEEEEEETTS-EEE-SHHHHHH-S--HHHHHHHHHHHHHHHTTSSPPPP---SHHHHHSSPPP-------HHHHHHHHHHHHHHHHTTSPPPPPP---PPPPPP---------------------------------------PPP-------

Radius of gyration: 37.02 Å; chains: 1; bounding box: 99×94×102 Å

InterPro domains:
  IPR007527 Zinc finger, SWIM-type [PF04434] (584-604)
  IPR007527 Zinc finger, SWIM-type [PS50966] (574-609)

Organism: NCBI:txid1314782

Sequence (725 aa):
MARLLTMANIQPNPDVLDLWRLSLHRIVLLAVISISCSHLVLAFADGWVVWRVSVGKPTFHILPMHPTTPKSSKPLSRPRKLYAKPELDKLAFDAAQQSAAGAIYEHGDSISQQYIPDSLTEQAHVRQFLMAHGLDRQSRQQLESRWNVQWSTRWQVAGDIWRRTLLQCLTARKAKVPMQIAEDKGTPSNARHNPYDFTGCLAHVEITECDSDGAVSRIMGYLCHNDECKSSVLKRIPAIPLHLHVYEVALEQLKSGARSTKQSSTTPKEQKLETDSSTEILAELLKIWKTHLSQGRAESFTLYVAITDTDVKERGALLQVSHSAMLDKPERSAIQRKTGRGTEKPHDPNPKASLLNSVDYEAAQKLIEDERSHFTALSKLGDPGAATAARVGAQYLDYLSATWMPKSLWQGWSLKARMVASTILGVPVESIITMTNHLESFNHVLKNKYIPQWQHSGAHLWFDFLIHILIIRILPEIFATRRHRQQYQNWVNLQFEKYAGGTNLSKVLQEERRVLQAIQKGSKACWWAADHQRDELAVAILRAGLLNGITRDVSEHQFEAVCYSTANPTSTPYQVTIHRIGYASCTCLDFVHRGGACKHLRALRIRLDAWVSSGHLPTFYYPGTPAAAKEIEEPLQPPALSEQGAMAAIINNLLVLQDMAGVEDPEDGIGPAMPGEAAVSEVDEQGEGSKPLSSRCNLSTEEAEQFQTVRRDWPFKSSSELNSS

pLDDT: mean 74.41, std 25.81, range [20.33, 98.25]

Foldseek 3Di:
DVVVCVVVVHDDDVVVVVVVVVVVPDDDAAAAFDDDDPAGDGDSFFDDDDDDDDDDDDDDDDDDDDDDDDDDDDDDDDDDPPPDAPPLVLDQADPVLSVVLVVCVVVVVKDKDFDDLPPPVVQVVVQVVCVVLLNDPVSQLDLPRQKDFSDKDWDDDPHFIKMKTKIDGLLLHDQPDPDPVCPVPPDPDPRDDRQWHNPNWNWMKIWIAIPPPGRTGIIITNRDGDPCSVPIDRPDVVSDDDDPVVVVVVVVVVVVVVVVVPPDDDDDDPVVPSPQVLLVVLLVVVQVVQQVCQPPDPDGDADAEHEYEPDPSSVSSCVVNHPHQAAYADPVCLVPVLQDPDPDDDDDDDLVVVLQADQDLVVNVVSLVVLLVVLVVQLPPPPPVSVVSSVSSNVSSVCCCVPQSPPSNSCNLHLNSLVSSCVRVVHDSVPRDNDCPLNVLVHCCCVPPPLVVVDDSNDDDDNVVVNVCVVPPVVVVVVVVVVVVVVVVVVVQVVVCVVVVNDRVVVVVVVVVVLVVLVVVDQQQAAAADDVVLLVLLVVQVVVVQWDDFDADPVNFKTWIWGADPVDRPDDTKIWMAGQAADIHIPDPVCSPPNYQGSNNSNVVVVVVVCCVVVNDPHGDHHNDSVSSVVDDDPDDDDDPDVPVVVVVVVVVVVVVCVSDPDDDPDPDDDDDDDDDDDDDDDDDDDDDDDDDDDDDDDDDDDDDDDDDDDDDDDDDDDDDDDDD